Protein AF-0000000080409970 (afdb_homodimer)

Secondary structure (DSSP, 8-state):
---------HHHHHHHHHHHHHHHHHHHHHHHHHHHHHHHHHHHHHHHHHHHHHHHHHHHHHTTS-HHHHHH---B-TTSSS--B-THHHHHHHHHHHHHHHHHHHHHHHHHHHIIIII--HHHHHHHHHHHHHHHHS-HHHHHHHIIIIIHHHHHHHSTT--SS-SHHHHHHHHHHHHHHHHHHHHHHHHTS-HHHHHHHHHTT--HHHIIIIIIHHHTHHHHHHHHHHHHHHHHT--HHHHHHT-S-------TTS----HHHHHHHHHHTTPPTTSHHHHHHHHHHHHHHHHHHHHHHHHHHHHHHHHTT-/---------HHHHHHHHHHHHHHHHHHHHHHHHHHHHHHHHHHHHHHHHHHHHHHHHHHHHHTTS-HHHHHH---B-TTSSS--B-THHHHHHHHHHHHHHHHHHHHHHHHHHHIIIII--HHHHHHHHHHHHHHHHS-HHHHHHHIIIIIHHHHHHHSTT--SS-SHHHHHHHHHHHHHHHHHHHHHHHHTS-HHHHHHHHHTT--HHHIIIIIIHHHTHHHHHHHHHHHHHHHHT--HHHHHHT-S-------TTS----HHHHHHHHHHTTPPTTSHHHHHHHHHHHHHHHHHHHHHHHHHHHHHHHHTT-

Sequence (628 aa):
MNQPNKGLSIREMIEANKKKKYSTTNVFDKVMPFLLFLSAFVSVVTTVGIAFTLGFELFKFFERVPVAEFLGSTEWYPLSADQRFGVWALVMGTLQITVIAMIVAVPLGLASAIYLSEYASERARTILKPILEVLAGVPTIVFGFFALSFVTPILQALIPGLQIYNALSPGIVVGIMIIPMIASISEDSMSAVPKKIRDGALGLGATRLEVAIKVVMPAALSGIIASIVLGMSRAIGETMIVTIAGGSQPNFEFNPLNAIQTMTAYIVQIAKGDAGYGTIEYYSIYAVGALLFIFTLVMNLFANWVTRRFREEYMNQPNKGLSIREMIEANKKKKYSTTNVFDKVMPFLLFLSAFVSVVTTVGIAFTLGFELFKFFERVPVAEFLGSTEWYPLSADQRFGVWALVMGTLQITVIAMIVAVPLGLASAIYLSEYASERARTILKPILEVLAGVPTIVFGFFALSFVTPILQALIPGLQIYNALSPGIVVGIMIIPMIASISEDSMSAVPKKIRDGALGLGATRLEVAIKVVMPAALSGIIASIVLGMSRAIGETMIVTIAGGSQPNFEFNPLNAIQTMTAYIVQIAKGDAGYGTIEYYSIYAVGALLFIFTLVMNLFANWVTRRFREEY

Radius of gyration: 28.32 Å; Cα contacts (8 Å, |Δi|>4): 1000; chains: 2; bounding box: 140×72×62 Å

pLDDT: mean 87.94, std 13.52, range [27.97, 98.68]

InterPro domains:
  IPR000515 ABC transporter type 1, transmembrane domain MetI-like [PF00528] (106-311)
  IPR000515 ABC transporter type 1, transmembrane domain MetI-like [PS50928] (91-303)
  IPR000515 ABC transporter type 1, transmembrane domain MetI-like [cd06261] (92-251)
  IPR011864 Phosphate ABC transporter, permease protein PstC [TIGR02138] (29-310)
  IPR035906 MetI-like superfamily [G3DSA:1.10.3720.10] (80-313)
  IPR035906 MetI-like superfamily [SSF161098] (36-307)

Organism: NCBI:txid1345023

Structure (mmCIF, N/CA/C/O backbone):
data_AF-0000000080409970-model_v1
#
loop_
_entity.id
_entity.type
_entity.pdbx_description
1 polymer 'Phosphate transport system permease protein'
#
loop_
_atom_site.group_PDB
_atom_site.id
_atom_site.type_symbol
_atom_site.label_atom_id
_atom_site.label_alt_id
_atom_site.label_comp_id
_atom_site.label_asym_id
_atom_site.label_entity_id
_atom_site.label_seq_id
_atom_site.pdbx_PDB_ins_code
_atom_site.Cartn_x
_atom_site.Cartn_y
_atom_site.Cartn_z
_atom_site.occupancy
_atom_site.B_iso_or_equiv
_atom_site.auth_seq_id
_atom_site.auth_comp_id
_atom_site.auth_asym_id
_atom_site.auth_atom_id
_atom_site.pdbx_PDB_model_num
ATOM 1 N N . MET A 1 1 ? 67.206 32.729 28.678 1 27.97 1 MET A N 1
ATOM 2 C CA . MET A 1 1 ? 66.347 32.929 27.514 1 27.97 1 MET A CA 1
ATOM 3 C C . MET A 1 1 ? 64.963 32.332 27.75 1 27.97 1 MET A C 1
ATOM 5 O O . MET A 1 1 ? 64.736 31.153 27.475 1 27.97 1 MET A O 1
ATOM 9 N N . ASN A 1 2 ? 64.286 32.521 28.886 1 32.04 2 ASN A N 1
ATOM 10 C CA . ASN A 1 2 ? 63.052 32.091 29.537 1 32.04 2 ASN A CA 1
ATOM 11 C C . ASN A 1 2 ? 61.82 32.602 28.795 1 32.04 2 ASN A C 1
ATOM 13 O O . ASN A 1 2 ? 61.473 33.78 28.897 1 32.04 2 ASN A O 1
ATOM 17 N N . GLN A 1 3 ? 61.612 32.179 27.484 1 36.48 3 GLN A N 1
ATOM 18 C CA . GLN A 1 3 ? 60.481 32.599 26.663 1 36.48 3 GLN A CA 1
ATOM 19 C C . GLN A 1 3 ? 59.156 32.312 27.362 1 36.48 3 GLN A C 1
ATOM 21 O O . GLN A 1 3 ? 58.912 31.187 27.805 1 36.48 3 GLN A O 1
ATOM 26 N N . PRO A 1 4 ? 58.494 33.322 27.957 1 39.45 4 PRO A N 1
ATOM 27 C CA . PRO A 1 4 ? 57.189 33.223 28.615 1 39.45 4 PRO A CA 1
ATOM 28 C C . PRO A 1 4 ? 56.131 32.569 27.73 1 39.45 4 PRO A C 1
ATOM 30 O O . PRO A 1 4 ? 56.103 32.802 26.518 1 39.45 4 PRO A O 1
ATOM 33 N N . ASN A 1 5 ? 55.814 31.282 27.892 1 40.25 5 ASN A N 1
ATOM 34 C CA . ASN A 1 5 ? 54.661 30.566 27.356 1 40.25 5 ASN A CA 1
ATOM 35 C C . ASN A 1 5 ? 53.401 31.427 27.391 1 40.25 5 ASN A C 1
ATOM 37 O O . ASN A 1 5 ? 52.88 31.729 28.466 1 40.25 5 ASN A O 1
ATOM 41 N N . LYS A 1 6 ? 53.414 32.537 26.622 1 45.34 6 LYS A N 1
ATOM 42 C CA . LYS A 1 6 ? 52.252 33.409 26.477 1 45.34 6 LYS A CA 1
ATOM 43 C C . LYS A 1 6 ? 50.964 32.596 26.377 1 45.34 6 LYS A C 1
ATOM 45 O O . LYS A 1 6 ? 50.748 31.885 25.394 1 45.34 6 LYS A O 1
ATOM 50 N N . GLY A 1 7 ? 50.454 31.958 27.409 1 42.91 7 GLY A N 1
ATOM 51 C CA . GLY A 1 7 ? 49.143 31.356 27.588 1 42.91 7 GLY A CA 1
ATOM 52 C C . GLY A 1 7 ? 48.041 32.096 26.853 1 42.91 7 GLY A C 1
ATOM 53 O O . GLY A 1 7 ? 47.965 33.325 26.912 1 42.91 7 GLY A O 1
ATOM 54 N N . LEU A 1 8 ? 47.661 31.531 25.702 1 54.1 8 LEU A N 1
ATOM 55 C CA . LEU A 1 8 ? 46.535 32.098 24.968 1 54.1 8 LEU A CA 1
ATOM 56 C C . LEU A 1 8 ? 45.48 32.641 25.925 1 54.1 8 LEU A C 1
ATOM 58 O O . LEU A 1 8 ? 45.141 31.991 26.916 1 54.1 8 LEU A O 1
ATOM 62 N N . SER A 1 9 ? 45.34 33.905 26.056 1 54.71 9 SER A N 1
ATOM 63 C CA . SER A 1 9 ? 44.319 34.551 26.875 1 54.71 9 SER A CA 1
ATOM 64 C C . SER A 1 9 ? 42.944 33.938 26.632 1 54.71 9 SER A C 1
ATOM 66 O O . SER A 1 9 ? 42.695 33.363 25.57 1 54.71 9 SER A O 1
ATOM 68 N N . ILE A 1 10 ? 42.145 33.651 27.676 1 58.24 10 ILE A N 1
ATOM 69 C CA . ILE A 1 10 ? 40.781 33.136 27.707 1 58.24 10 ILE A CA 1
ATOM 70 C C . ILE A 1 10 ? 39.978 33.733 26.553 1 58.24 10 ILE A C 1
ATOM 72 O O . ILE A 1 10 ? 39.205 33.031 25.897 1 58.24 10 ILE A O 1
ATOM 76 N N . ARG A 1 11 ? 40.248 35.05 26.19 1 61.34 11 ARG A N 1
ATOM 77 C CA . ARG A 1 11 ? 39.544 35.72 25.101 1 61.34 11 ARG A CA 1
ATOM 78 C C . ARG A 1 11 ? 39.901 35.099 23.754 1 61.34 11 ARG A C 1
ATOM 80 O O . ARG A 1 11 ? 39.03 34.905 22.904 1 61.34 11 ARG A O 1
ATOM 87 N N . GLU A 1 12 ? 41.115 34.794 23.61 1 63.64 12 GLU A N 1
ATOM 88 C CA . GLU A 1 12 ? 41.553 34.188 22.357 1 63.64 12 GLU A CA 1
ATOM 89 C C . GLU A 1 12 ? 41.024 32.763 22.219 1 63.64 12 GLU A C 1
ATOM 91 O O . GLU A 1 12 ? 40.674 32.329 21.119 1 63.64 12 GLU A O 1
ATOM 96 N N . MET A 1 13 ? 40.923 32.086 23.363 1 61.33 13 MET A N 1
ATOM 97 C CA . MET A 1 13 ? 40.363 30.738 23.364 1 61.33 13 MET A CA 1
ATOM 98 C C . MET A 1 13 ? 38.873 30.768 23.041 1 61.33 13 MET A C 1
ATOM 100 O O . MET A 1 13 ? 38.375 29.914 22.305 1 61.33 13 MET A O 1
ATOM 104 N N . ILE A 1 14 ? 38.184 31.797 23.611 1 60.34 14 ILE A N 1
ATOM 105 C CA . ILE A 1 14 ? 36.768 31.986 23.313 1 60.34 14 ILE A CA 1
ATOM 106 C C . ILE A 1 14 ? 36.595 32.362 21.844 1 60.34 14 ILE A C 1
ATOM 108 O O . ILE A 1 14 ? 35.699 31.853 21.167 1 60.34 14 ILE A O 1
ATOM 112 N N . GLU A 1 15 ? 37.483 33.244 21.37 1 61.15 15 GLU A N 1
ATOM 113 C CA . GLU A 1 15 ? 37.392 33.636 19.967 1 61.15 15 GLU A CA 1
ATOM 114 C C . GLU A 1 15 ? 37.743 32.473 19.044 1 61.15 15 GLU A C 1
ATOM 116 O O . GLU A 1 15 ? 37.122 32.297 17.994 1 61.15 15 GLU A O 1
ATOM 121 N N . ALA A 1 16 ? 38.694 31.661 19.427 1 57.76 16 ALA A N 1
ATOM 122 C CA . ALA A 1 16 ? 39.082 30.493 18.64 1 57.76 16 ALA A CA 1
ATOM 123 C C . ALA A 1 16 ? 37.985 29.432 18.657 1 57.76 16 ALA A C 1
ATOM 125 O O . ALA A 1 16 ? 37.706 28.802 17.634 1 57.76 16 ALA A O 1
ATOM 126 N N . ASN A 1 17 ? 37.443 29.214 19.818 1 54.11 17 ASN A N 1
ATOM 127 C CA . ASN A 1 17 ? 36.321 28.288 19.933 1 54.11 17 ASN A CA 1
ATOM 128 C C . ASN A 1 17 ? 35.095 28.797 19.181 1 54.11 17 ASN A C 1
ATOM 130 O O . ASN A 1 17 ? 34.363 28.012 18.574 1 54.11 17 ASN A O 1
ATOM 134 N N . LYS A 1 18 ? 34.939 30.16 19.265 1 55.54 18 LYS A N 1
ATOM 135 C CA . LYS A 1 18 ? 33.878 30.77 18.468 1 55.54 18 LYS A CA 1
ATOM 136 C C . LYS A 1 18 ? 34.159 30.623 16.976 1 55.54 18 LYS A C 1
ATOM 138 O O . LYS A 1 18 ? 33.247 30.354 16.191 1 55.54 18 LYS A O 1
ATOM 143 N N . LYS A 1 19 ? 35.35 30.901 16.686 1 55.45 19 LYS A N 1
ATOM 144 C CA . LYS A 1 19 ? 35.725 30.796 15.279 1 55.45 19 LYS A CA 1
ATOM 145 C C . LYS A 1 19 ? 35.629 29.353 14.79 1 55.45 19 LYS A C 1
ATOM 147 O O . LYS A 1 19 ? 35.218 29.103 13.655 1 55.45 19 LYS A O 1
ATOM 152 N N . LYS A 1 20 ? 36.202 28.462 15.542 1 52.81 20 LYS A N 1
ATOM 153 C CA . LYS A 1 20 ? 36.151 27.042 15.205 1 52.81 20 LYS A CA 1
ATOM 154 C C . LYS A 1 20 ? 34.71 26.543 15.15 1 52.81 20 LYS A C 1
ATOM 156 O O . LYS A 1 20 ? 34.358 25.745 14.278 1 52.81 20 LYS A O 1
ATOM 161 N N . LYS A 1 21 ? 34.037 26.841 16.216 1 54.29 21 LYS A N 1
ATOM 162 C CA . LYS A 1 21 ? 32.614 26.516 16.211 1 54.29 21 LYS A CA 1
ATOM 163 C C . LYS A 1 21 ? 31.912 27.136 15.006 1 54.29 21 LYS A C 1
ATOM 165 O O . LYS A 1 21 ? 31.078 26.492 14.367 1 54.29 21 LYS A O 1
ATOM 170 N N . TYR A 1 22 ? 32.421 28.38 14.708 1 54.21 22 TYR A N 1
ATOM 171 C CA . TYR A 1 22 ? 31.863 29.053 13.54 1 54.21 22 TYR A CA 1
ATOM 172 C C . TYR A 1 22 ? 32.259 28.335 12.256 1 54.21 22 TYR A C 1
ATOM 174 O O . TYR A 1 22 ? 31.466 28.251 11.314 1 54.21 22 TYR A O 1
ATOM 182 N N . SER A 1 23 ? 33.59 27.911 12.22 1 54.21 23 SER A N 1
ATOM 183 C CA . SER A 1 23 ? 34.046 27.299 10.976 1 54.21 23 SER A CA 1
ATOM 184 C C . SER A 1 23 ? 33.384 25.943 10.752 1 54.21 23 SER A C 1
ATOM 186 O O . SER A 1 23 ? 32.932 25.643 9.646 1 54.21 23 SER A O 1
ATOM 188 N N . THR A 1 24 ? 33.609 25.015 11.665 1 53.94 24 THR A N 1
ATOM 189 C CA . THR A 1 24 ? 33.013 23.692 11.518 1 53.94 24 THR A CA 1
ATOM 190 C C . THR A 1 24 ? 31.499 23.794 11.362 1 53.94 24 THR A C 1
ATOM 192 O O . THR A 1 24 ? 30.903 23.08 10.553 1 53.94 24 THR A O 1
ATOM 195 N N . THR A 1 25 ? 31.01 24.693 12.171 1 59.2 25 THR A N 1
ATOM 196 C CA . THR A 1 25 ? 29.575 24.936 12.08 1 59.2 25 THR A CA 1
ATOM 197 C C . THR A 1 25 ? 29.203 25.467 10.699 1 59.2 25 THR A C 1
ATOM 199 O O . THR A 1 25 ? 28.142 25.136 10.165 1 59.2 25 THR A O 1
ATOM 202 N N . ASN A 1 26 ? 30.307 26.127 10.067 1 63.14 26 ASN A N 1
ATOM 203 C CA . ASN A 1 26 ? 30.019 26.704 8.758 1 63.14 26 ASN A CA 1
ATOM 204 C C . ASN A 1 26 ? 29.993 25.635 7.668 1 63.14 26 ASN A C 1
ATOM 206 O O . ASN A 1 26 ? 29.118 25.65 6.8 1 63.14 26 ASN A O 1
ATOM 210 N N . VAL A 1 27 ? 30.997 24.699 7.776 1 64.58 27 VAL A N 1
ATOM 211 C CA . VAL A 1 27 ? 31.023 23.658 6.753 1 64.58 27 VAL A CA 1
ATOM 212 C C . VAL A 1 27 ? 29.799 22.757 6.902 1 64.58 27 VAL A C 1
ATOM 214 O O . VAL A 1 27 ? 29.164 22.394 5.909 1 64.58 27 VAL A O 1
ATOM 217 N N . PHE A 1 28 ? 29.512 22.405 8.05 1 71.03 28 PHE A N 1
ATOM 218 C CA . PHE A 1 28 ? 28.354 21.561 8.316 1 71.03 28 PHE A CA 1
ATOM 219 C C . PHE A 1 28 ? 27.066 22.26 7.895 1 71.03 28 PHE A C 1
ATOM 221 O O . PHE A 1 28 ? 26.14 21.618 7.395 1 71.03 28 PHE A O 1
ATOM 228 N N . ASP A 1 29 ? 27.18 23.546 7.977 1 71.45 29 ASP A N 1
ATOM 229 C CA . ASP A 1 29 ? 25.988 24.315 7.632 1 71.45 29 ASP A CA 1
ATOM 230 C C . ASP A 1 29 ? 25.804 24.394 6.118 1 71.45 29 ASP A C 1
ATOM 232 O O . ASP A 1 29 ? 24.684 24.561 5.631 1 71.45 29 ASP A O 1
ATOM 236 N N . LYS A 1 30 ? 26.962 24.224 5.405 1 76.36 30 LYS A N 1
ATOM 237 C CA . LYS A 1 30 ? 26.869 24.312 3.951 1 76.36 30 LYS A CA 1
ATOM 238 C C . LYS A 1 30 ? 26.676 22.932 3.328 1 76.36 30 LYS A C 1
ATOM 240 O O . LYS A 1 30 ? 25.976 22.791 2.323 1 76.36 30 LYS A O 1
ATOM 245 N N . VAL A 1 31 ? 27.22 21.927 3.937 1 85.91 31 VAL A N 1
ATOM 246 C CA . VAL A 1 31 ? 27.224 20.592 3.35 1 85.91 31 VAL A CA 1
ATOM 247 C C . VAL A 1 31 ? 25.938 19.859 3.724 1 85.91 31 VAL A C 1
ATOM 249 O O . VAL A 1 31 ? 25.423 19.057 2.941 1 85.91 31 VAL A O 1
ATOM 252 N N . MET A 1 32 ? 25.349 20.217 4.724 1 85.29 32 MET A N 1
ATOM 253 C CA . MET A 1 32 ? 24.225 19.466 5.277 1 85.29 32 MET A CA 1
ATOM 254 C C . MET A 1 32 ? 22.984 19.623 4.404 1 85.29 32 MET A C 1
ATOM 256 O O . MET A 1 32 ? 22.331 18.636 4.063 1 85.29 32 MET A O 1
ATOM 260 N N . PRO A 1 33 ? 22.799 20.8 3.902 1 83.25 33 PRO A N 1
ATOM 261 C CA . PRO A 1 33 ? 21.638 20.927 3.018 1 83.25 33 PRO A CA 1
ATOM 262 C C . PRO A 1 33 ? 21.779 20.109 1.736 1 83.25 33 PRO A C 1
ATOM 264 O O . PRO A 1 33 ? 20.786 19.596 1.214 1 83.25 33 PRO A O 1
ATOM 267 N N . PHE A 1 34 ? 22.96 20.005 1.364 1 87.26 34 PHE A N 1
ATOM 268 C CA . PHE A 1 34 ? 23.212 19.241 0.148 1 87.26 34 PHE A CA 1
ATOM 269 C C . PHE A 1 34 ? 22.996 17.752 0.39 1 87.26 34 PHE A C 1
ATOM 271 O O . PHE A 1 34 ? 22.386 17.066 -0.433 1 87.26 34 PHE A O 1
ATOM 278 N N . LEU A 1 35 ? 23.43 17.254 1.487 1 87.51 35 LEU A N 1
ATOM 279 C CA . LEU A 1 35 ? 23.259 15.846 1.831 1 87.51 35 LEU A CA 1
ATOM 280 C C . LEU A 1 35 ? 21.788 15.516 2.057 1 87.51 35 LEU A C 1
ATOM 282 O O . LEU A 1 35 ? 21.316 14.453 1.649 1 87.51 35 LEU A O 1
ATOM 286 N N . LEU A 1 36 ? 21.166 16.449 2.628 1 87.03 36 LEU A N 1
ATOM 287 C CA . LEU A 1 36 ? 19.741 16.253 2.872 1 87.03 36 LEU A CA 1
ATOM 288 C C . LEU A 1 36 ? 18.958 16.272 1.564 1 87.03 36 LEU A C 1
ATOM 290 O O . LEU A 1 36 ? 18.029 15.483 1.38 1 87.03 36 LEU A O 1
ATOM 294 N N . PHE A 1 37 ? 19.413 17.074 0.71 1 87.17 37 PHE A N 1
ATOM 295 C CA . PHE A 1 37 ? 18.804 17.136 -0.613 1 87.17 37 PHE A CA 1
ATOM 296 C C . PHE A 1 37 ? 19.017 15.831 -1.369 1 87.17 37 PHE A C 1
ATOM 298 O O . PHE A 1 37 ? 18.101 15.331 -2.026 1 87.17 37 PHE A O 1
ATOM 305 N N . LEU A 1 38 ? 20.139 15.265 -1.267 1 89.42 38 LEU A N 1
ATOM 306 C CA . LEU A 1 38 ? 20.463 14.017 -1.949 1 89.42 38 LEU A CA 1
ATOM 307 C C . LEU A 1 38 ? 19.569 12.882 -1.461 1 89.42 38 LEU A C 1
ATOM 309 O O . LEU A 1 38 ? 19.187 12.007 -2.242 1 89.42 38 LEU A O 1
ATOM 313 N N . SER A 1 39 ? 19.224 12.969 -0.254 1 88.64 39 SER A N 1
ATOM 314 C CA . SER A 1 39 ? 18.339 11.951 0.302 1 88.64 39 SER A CA 1
ATOM 315 C C . SER A 1 39 ? 16.942 12.041 -0.305 1 88.64 39 SER A C 1
ATOM 317 O O . SER A 1 39 ? 16.318 11.017 -0.592 1 88.64 39 SER A O 1
ATOM 319 N N . ALA A 1 40 ? 16.568 13.214 -0.53 1 85.33 40 ALA A N 1
ATOM 320 C CA . ALA A 1 40 ? 15.272 13.415 -1.173 1 85.33 40 ALA A CA 1
ATOM 321 C C . ALA A 1 40 ? 15.335 13.057 -2.656 1 85.33 40 ALA A C 1
ATOM 323 O O . ALA A 1 40 ? 14.345 12.6 -3.233 1 85.33 40 ALA A O 1
ATOM 324 N N . PHE A 1 41 ? 16.507 13.146 -3.207 1 89.98 41 PHE A N 1
ATOM 325 C CA . PHE A 1 41 ? 16.727 12.927 -4.632 1 89.98 41 PHE A CA 1
ATOM 326 C C . PHE A 1 41 ? 16.721 11.439 -4.959 1 89.98 41 PHE A C 1
ATOM 328 O O . PHE A 1 41 ? 16.524 11.052 -6.113 1 89.98 41 PHE A O 1
ATOM 335 N N . VAL A 1 42 ? 16.86 10.615 -4.015 1 91.2 42 VAL A N 1
ATOM 336 C CA . VAL A 1 42 ? 16.831 9.168 -4.2 1 91.2 42 VAL A CA 1
ATOM 337 C C . VAL A 1 42 ? 15.492 8.751 -4.803 1 91.2 42 VAL A C 1
ATOM 339 O O . VAL A 1 42 ? 15.436 7.846 -5.639 1 91.2 42 VAL A O 1
ATOM 342 N N . SER A 1 43 ? 14.419 9.412 -4.427 1 87.63 43 SER A N 1
ATOM 343 C CA . SER A 1 43 ? 13.097 9.095 -4.959 1 87.63 43 SER A CA 1
ATOM 344 C C . SER A 1 43 ? 13.016 9.396 -6.452 1 87.63 43 SER A C 1
ATOM 346 O O . SER A 1 43 ? 12.399 8.644 -7.209 1 87.63 43 SER A O 1
ATOM 348 N N . VAL A 1 44 ? 13.674 10.451 -6.84 1 88.1 44 VAL A N 1
ATOM 349 C CA . VAL A 1 44 ? 13.69 10.827 -8.25 1 88.1 44 VAL A CA 1
ATOM 350 C C . VAL A 1 44 ? 14.493 9.804 -9.049 1 88.1 44 VAL A C 1
ATOM 352 O O . VAL A 1 44 ? 14.04 9.327 -10.092 1 88.1 44 VAL A O 1
ATOM 355 N N . VAL A 1 45 ? 15.626 9.434 -8.541 1 92.46 45 VAL A N 1
ATOM 356 C CA . VAL A 1 45 ? 16.51 8.485 -9.21 1 92.46 45 VAL A CA 1
ATOM 357 C C . VAL A 1 45 ? 15.817 7.13 -9.332 1 92.46 45 VAL A C 1
ATOM 359 O O . VAL A 1 45 ? 15.924 6.461 -10.362 1 92.46 45 VAL A O 1
ATOM 362 N N . THR A 1 46 ? 15.145 6.769 -8.309 1 92.53 46 THR A N 1
ATOM 363 C CA . THR A 1 46 ? 14.442 5.491 -8.328 1 92.53 46 THR A CA 1
ATOM 364 C C . THR A 1 46 ? 13.325 5.503 -9.369 1 92.53 46 THR A C 1
ATOM 366 O O . THR A 1 46 ? 13.161 4.541 -10.122 1 92.53 46 THR A O 1
ATOM 369 N N . THR A 1 47 ? 12.568 6.576 -9.388 1 89.68 47 THR A N 1
ATOM 370 C CA . THR A 1 47 ? 11.492 6.695 -10.367 1 89.68 47 THR A CA 1
ATOM 371 C C . THR A 1 47 ? 12.043 6.618 -11.788 1 89.68 47 THR A C 1
ATOM 373 O O . THR A 1 47 ? 11.495 5.908 -12.634 1 89.68 47 THR A O 1
ATOM 376 N N . VAL A 1 48 ? 13.122 7.259 -12.04 1 92.15 48 VAL A N 1
ATOM 377 C CA . VAL A 1 48 ? 13.764 7.234 -13.35 1 92.15 48 VAL A CA 1
ATOM 378 C C . VAL A 1 48 ? 14.292 5.831 -13.641 1 92.15 48 VAL A C 1
ATOM 380 O O . VAL A 1 48 ? 14.19 5.343 -14.769 1 92.15 48 VAL A O 1
ATOM 383 N N . GLY A 1 49 ? 14.884 5.218 -12.624 1 93.63 49 GLY A N 1
ATOM 384 C CA . GLY A 1 49 ? 15.35 3.848 -12.773 1 93.63 49 GLY A CA 1
ATOM 385 C C . GLY A 1 49 ? 14.244 2.88 -13.149 1 93.63 49 GLY A C 1
ATOM 386 O O . GLY A 1 49 ? 14.431 2.023 -14.016 1 93.63 49 GLY A O 1
ATOM 387 N N . ILE A 1 50 ? 13.114 3.004 -12.489 1 94.01 50 ILE A N 1
ATOM 388 C CA . ILE A 1 50 ? 11.962 2.164 -12.795 1 94.01 50 ILE A CA 1
ATOM 389 C C . ILE A 1 50 ? 11.519 2.401 -14.237 1 94.01 50 ILE A C 1
ATOM 391 O O . ILE A 1 50 ? 11.318 1.45 -14.995 1 94.01 50 ILE A O 1
ATOM 395 N N . ALA A 1 51 ? 11.388 3.675 -14.575 1 93.39 51 ALA A N 1
ATOM 396 C CA . ALA A 1 51 ? 10.979 4.025 -15.933 1 93.39 51 ALA A CA 1
ATOM 397 C C . ALA A 1 51 ? 11.957 3.464 -16.962 1 93.39 51 ALA A C 1
ATOM 399 O O . ALA A 1 51 ? 11.543 2.953 -18.005 1 93.39 51 ALA A O 1
ATOM 400 N N . PHE A 1 52 ? 13.194 3.516 -16.67 1 93.96 52 PHE A N 1
ATOM 401 C CA . PHE A 1 52 ? 14.236 3.028 -17.566 1 93.96 52 PHE A CA 1
ATOM 402 C C . PHE A 1 52 ? 14.15 1.514 -17.723 1 93.96 52 PHE A C 1
ATOM 404 O O . PHE A 1 52 ? 14.216 0.996 -18.84 1 93.96 52 PHE A O 1
ATOM 411 N N . THR A 1 53 ? 14.025 0.825 -16.694 1 92.15 53 THR A N 1
ATOM 412 C CA . THR A 1 53 ? 13.941 -0.631 -16.722 1 92.15 53 THR A CA 1
ATOM 413 C C . THR A 1 53 ? 12.723 -1.087 -17.521 1 92.15 53 THR A C 1
ATOM 415 O O . THR A 1 53 ? 12.831 -1.961 -18.383 1 92.15 53 THR A O 1
ATOM 418 N N . LEU A 1 54 ? 11.581 -0.55 -17.201 1 94.21 54 LEU A N 1
ATOM 419 C CA . LEU A 1 54 ? 10.362 -0.902 -17.92 1 94.21 54 LEU A CA 1
ATOM 420 C C . LEU A 1 54 ? 10.48 -0.542 -19.398 1 94.21 54 LEU A C 1
ATOM 422 O O . LEU A 1 54 ? 10.053 -1.31 -20.264 1 94.21 54 LEU A O 1
ATOM 426 N N . GLY A 1 55 ? 11.056 0.618 -19.673 1 94.33 55 GLY A N 1
ATOM 427 C CA . GLY A 1 55 ? 11.187 1.086 -21.043 1 94.33 55 GLY A CA 1
ATOM 428 C C . GLY A 1 55 ? 12.054 0.184 -21.901 1 94.33 55 GLY A C 1
ATOM 429 O O . GLY A 1 55 ? 11.688 -0.146 -23.031 1 94.33 55 GLY A O 1
ATOM 430 N N . PHE A 1 56 ? 13.122 -0.246 -21.392 1 92.78 56 PHE A N 1
ATOM 431 C CA . PHE A 1 56 ? 14.055 -1.089 -22.132 1 92.78 56 PHE A CA 1
ATOM 432 C C . PHE A 1 56 ? 13.416 -2.427 -22.481 1 92.78 56 PHE A C 1
ATOM 434 O O . PHE A 1 56 ? 13.516 -2.891 -23.619 1 92.78 56 PHE A O 1
ATOM 441 N N . GLU A 1 57 ? 12.798 -3.051 -21.543 1 92.41 57 GLU A N 1
ATOM 442 C CA . GLU A 1 57 ? 12.166 -4.347 -21.768 1 92.41 57 GLU A CA 1
ATOM 443 C C . GLU A 1 57 ? 10.923 -4.21 -22.644 1 92.41 57 GLU A C 1
ATOM 445 O O . GLU A 1 57 ? 10.583 -5.126 -23.395 1 92.41 57 GLU A O 1
ATOM 450 N N . LEU A 1 58 ? 10.274 -3.039 -22.443 1 95.01 58 LEU A N 1
ATOM 451 C CA . LEU A 1 58 ? 9.125 -2.736 -23.289 1 95.01 58 LEU A CA 1
ATOM 452 C C . LEU A 1 58 ? 9.524 -2.714 -24.76 1 95.01 58 LEU A C 1
ATOM 454 O O . LEU A 1 58 ? 8.795 -3.225 -25.613 1 95.01 58 LEU A O 1
ATOM 458 N N . PHE A 1 59 ? 10.641 -2.152 -25.08 1 95.58 59 PHE A N 1
ATOM 459 C CA . PHE A 1 59 ? 11.132 -2.086 -26.451 1 95.58 59 PHE A CA 1
ATOM 460 C C . PHE A 1 59 ? 11.397 -3.483 -27 1 95.58 59 PHE A C 1
ATOM 462 O O . PHE A 1 59 ? 11.103 -3.765 -28.163 1 95.58 59 PHE A O 1
ATOM 469 N N . LYS A 1 60 ? 11.899 -4.382 -26.189 1 94.47 60 LYS A N 1
ATOM 470 C CA . LYS A 1 60 ? 12.141 -5.76 -26.605 1 94.47 60 LYS A CA 1
ATOM 471 C C . LYS A 1 60 ? 10.832 -6.48 -26.914 1 94.47 60 LYS A C 1
ATOM 473 O O . LYS A 1 60 ? 10.77 -7.302 -27.83 1 94.47 60 LYS A O 1
ATOM 478 N N . PHE A 1 61 ? 9.819 -6.21 -26.171 1 96.36 61 PHE A N 1
ATOM 479 C CA . PHE A 1 61 ? 8.503 -6.79 -26.414 1 96.36 61 PHE A CA 1
ATOM 480 C C . PHE A 1 61 ? 7.944 -6.322 -27.753 1 96.36 61 PHE A C 1
ATOM 482 O O . PHE A 1 61 ? 7.454 -7.131 -28.544 1 96.36 61 PHE A O 1
ATOM 489 N N . PHE A 1 62 ? 8.143 -5.048 -28.067 1 96.99 62 PHE A N 1
ATOM 490 C CA . PHE A 1 62 ? 7.518 -4.474 -29.253 1 96.99 62 PHE A CA 1
ATOM 491 C C . PHE A 1 62 ? 8.356 -4.752 -30.495 1 96.99 62 PHE A C 1
ATOM 493 O O . PHE A 1 62 ? 7.924 -4.477 -31.616 1 96.99 62 PHE A O 1
ATOM 500 N N . GLU A 1 63 ? 9.497 -5.279 -30.307 1 95.85 63 GLU A N 1
ATOM 501 C CA . GLU A 1 63 ? 10.24 -5.831 -31.436 1 95.85 63 GLU A CA 1
ATOM 502 C C . GLU A 1 63 ? 9.557 -7.077 -31.99 1 95.85 63 GLU A C 1
ATOM 504 O O . GLU A 1 63 ? 9.719 -7.41 -33.166 1 95.85 63 GLU A O 1
ATOM 509 N N . ARG A 1 64 ? 8.758 -7.645 -31.173 1 94.15 64 ARG A N 1
ATOM 510 C CA . ARG A 1 64 ? 8.16 -8.927 -31.53 1 94.15 64 ARG A CA 1
ATOM 511 C C . ARG A 1 64 ? 6.651 -8.795 -31.714 1 94.15 64 ARG A C 1
ATOM 513 O O . ARG A 1 64 ? 6.039 -9.578 -32.443 1 94.15 64 ARG A O 1
ATOM 520 N N . VAL A 1 65 ? 6.059 -7.885 -31.034 1 96.27 65 VAL A N 1
ATOM 521 C CA . VAL A 1 65 ? 4.615 -7.677 -31.075 1 96.27 65 VAL A CA 1
ATOM 522 C C . VAL A 1 65 ? 4.311 -6.246 -31.513 1 96.27 65 VAL A C 1
ATOM 524 O O . VAL A 1 65 ? 4.724 -5.288 -30.854 1 96.27 65 VAL A O 1
ATOM 527 N N . PRO A 1 66 ? 3.58 -6.122 -32.567 1 96.35 66 PRO A N 1
ATOM 528 C CA . PRO A 1 66 ? 3.232 -4.77 -33.009 1 96.35 66 PRO A CA 1
ATOM 529 C C . PRO A 1 66 ? 2.402 -4.007 -31.979 1 96.35 66 PRO A C 1
ATOM 531 O O . PRO A 1 66 ? 1.543 -4.594 -31.316 1 96.35 66 PRO A O 1
ATOM 534 N N . VAL A 1 67 ? 2.666 -2.751 -31.916 1 96.5 67 VAL A N 1
ATOM 535 C CA . VAL A 1 67 ? 1.97 -1.877 -30.978 1 96.5 67 VAL A CA 1
ATOM 536 C C . VAL A 1 67 ? 0.477 -1.857 -31.301 1 96.5 67 VAL A C 1
ATOM 538 O O . VAL A 1 67 ? -0.359 -1.786 -30.397 1 96.5 67 VAL A O 1
ATOM 541 N N . ALA A 1 68 ? 0.158 -1.981 -32.545 1 96.2 68 ALA A N 1
ATOM 542 C CA . ALA A 1 68 ? -1.23 -1.961 -33.001 1 96.2 68 ALA A CA 1
ATOM 543 C C . ALA A 1 68 ? -2.004 -3.157 -32.455 1 96.2 68 ALA A C 1
ATOM 545 O O . ALA A 1 68 ? -3.198 -3.053 -32.168 1 96.2 68 ALA A O 1
ATOM 546 N N . GLU A 1 69 ? -1.321 -4.216 -32.379 1 96.02 69 GLU A N 1
ATOM 547 C CA . GLU A 1 69 ? -1.966 -5.39 -31.797 1 96.02 69 GLU A CA 1
ATOM 548 C C . GLU A 1 69 ? -2.172 -5.217 -30.295 1 96.02 69 GLU A C 1
ATOM 550 O O . GLU A 1 69 ? -3.254 -5.499 -29.775 1 96.02 69 GLU A O 1
ATOM 555 N N . PHE A 1 70 ? -1.18 -4.752 -29.646 1 97.3 70 PHE A N 1
ATOM 556 C CA . PHE A 1 70 ? -1.205 -4.574 -28.199 1 97.3 70 PHE A CA 1
ATOM 557 C C . PHE A 1 70 ? -2.31 -3.608 -27.791 1 97.3 70 PHE A C 1
ATOM 559 O O . PHE A 1 70 ? -3.068 -3.881 -26.858 1 97.3 70 PHE A O 1
ATOM 566 N N . LEU A 1 71 ? -2.524 -2.531 -28.515 1 96.37 71 LEU A N 1
ATOM 567 C CA . LEU A 1 71 ? -3.465 -1.486 -28.127 1 96.37 71 LEU A CA 1
ATOM 568 C C . LEU A 1 71 ? -4.772 -1.616 -28.902 1 96.37 71 LEU A C 1
ATOM 570 O O . LEU A 1 71 ? -5.763 -0.96 -28.571 1 96.37 71 LEU A O 1
ATOM 574 N N . GLY A 1 72 ? -4.778 -2.474 -29.853 1 94.43 72 GLY A N 1
ATOM 575 C CA . GLY A 1 72 ? -5.941 -2.497 -30.725 1 94.43 72 GLY A CA 1
ATOM 576 C C . GLY A 1 72 ? -6.757 -3.77 -30.598 1 94.43 72 GLY A C 1
ATOM 577 O O . GLY A 1 72 ? -7.841 -3.878 -31.174 1 94.43 72 GLY A O 1
ATOM 578 N N . SER A 1 73 ? -6.265 -4.71 -29.923 1 93.84 73 SER A N 1
ATOM 579 C CA . SER A 1 73 ? -6.96 -5.989 -29.817 1 93.84 73 SER A CA 1
ATOM 580 C C . SER A 1 73 ? -7.472 -6.225 -28.4 1 93.84 73 SER A C 1
ATOM 582 O O . SER A 1 73 ? -7.065 -5.533 -27.464 1 93.84 73 SER A O 1
ATOM 584 N N . THR A 1 74 ? -8.386 -7.255 -28.312 1 95.44 74 THR A N 1
ATOM 585 C CA . THR A 1 74 ? -9.037 -7.504 -27.03 1 95.44 74 THR A CA 1
ATOM 586 C C . THR A 1 74 ? -8.74 -8.918 -26.539 1 95.44 74 THR A C 1
ATOM 588 O O . THR A 1 74 ? -9.304 -9.364 -25.537 1 95.44 74 THR A O 1
ATOM 591 N N . GLU A 1 75 ? -7.906 -9.587 -27.243 1 95.3 75 GLU A N 1
ATOM 592 C CA . GLU A 1 75 ? -7.592 -10.96 -26.859 1 95.3 75 GLU A CA 1
ATOM 593 C C . GLU A 1 75 ? -6.193 -11.059 -26.259 1 95.3 75 GLU A C 1
ATOM 595 O O . GLU A 1 75 ? -5.23 -10.539 -26.828 1 95.3 75 GLU A O 1
ATOM 600 N N . TRP A 1 76 ? -6.079 -11.748 -25.129 1 95.72 76 TRP A N 1
ATOM 601 C CA . TRP A 1 76 ? -4.809 -11.914 -24.431 1 95.72 76 TRP A CA 1
ATOM 602 C C . TRP A 1 76 ? -4.542 -13.385 -24.129 1 95.72 76 TRP A C 1
ATOM 604 O O . TRP A 1 76 ? -5.061 -13.928 -23.151 1 95.72 76 TRP A O 1
ATOM 614 N N . TYR A 1 77 ? -3.721 -14.025 -24.988 1 93.51 77 TYR A N 1
ATOM 615 C CA . TYR A 1 77 ? -3.359 -15.43 -24.836 1 93.51 77 TYR A CA 1
ATOM 616 C C . TYR A 1 77 ? -1.859 -15.629 -25.011 1 93.51 77 TYR A C 1
ATOM 618 O O . TYR A 1 77 ? -1.419 -16.285 -25.959 1 93.51 77 TYR A O 1
ATOM 626 N N . PRO A 1 78 ? -1.097 -15.208 -24.067 1 90.46 78 PRO A N 1
ATOM 627 C CA . PRO A 1 78 ? 0.357 -15.282 -24.226 1 90.46 78 PRO A CA 1
ATOM 628 C C . PRO A 1 78 ? 0.89 -16.71 -24.126 1 90.46 78 PRO A C 1
ATOM 630 O O . PRO A 1 78 ? 1.971 -17.007 -24.641 1 90.46 78 PRO A O 1
ATOM 633 N N . LEU A 1 79 ? 0.199 -17.593 -23.494 1 85.86 79 LEU A N 1
ATOM 634 C CA . LEU A 1 79 ? 0.71 -18.932 -23.22 1 85.86 79 LEU A CA 1
ATOM 635 C C . LEU A 1 79 ? 0.141 -19.943 -24.21 1 85.86 79 LEU A C 1
ATOM 637 O O . LEU A 1 79 ? 0.445 -21.136 -24.129 1 85.86 79 LEU A O 1
ATOM 641 N N . SER A 1 80 ? -0.574 -19.465 -25.152 1 86.07 80 SER A N 1
ATOM 642 C CA . SER A 1 80 ? -1.137 -20.339 -26.177 1 86.07 80 SER A CA 1
ATOM 643 C C . SER A 1 80 ? -0.197 -20.467 -27.371 1 86.07 80 SER A C 1
ATOM 645 O O . SER A 1 80 ? 0.762 -19.703 -27.498 1 86.07 80 SER A O 1
ATOM 647 N N . ALA A 1 81 ? -0.502 -21.455 -28.1 1 88.13 81 ALA A N 1
ATOM 648 C CA . ALA A 1 81 ? 0.264 -21.636 -29.33 1 88.13 81 ALA A CA 1
ATOM 649 C C . ALA A 1 81 ? 0.075 -20.451 -30.274 1 88.13 81 ALA A C 1
ATOM 651 O O . ALA A 1 81 ? 1.025 -20.007 -30.922 1 88.13 81 ALA A O 1
ATOM 652 N N . ASP A 1 82 ? -1.146 -19.999 -30.322 1 90.88 82 ASP A N 1
ATOM 653 C CA . ASP A 1 82 ? -1.465 -18.796 -31.084 1 90.88 82 ASP A CA 1
ATOM 654 C C . ASP A 1 82 ? -1.498 -17.566 -30.179 1 90.88 82 ASP A C 1
ATOM 656 O O . ASP A 1 82 ? -2.571 -17.114 -29.775 1 90.88 82 ASP A O 1
ATOM 660 N N . GLN A 1 83 ? -0.366 -17.017 -30.004 1 93.54 83 GLN A N 1
ATOM 661 C CA . GLN A 1 83 ? -0.207 -15.934 -29.039 1 93.54 83 GLN A CA 1
ATOM 662 C C . GLN A 1 83 ? -0.922 -14.67 -29.507 1 93.54 83 GLN A C 1
ATOM 664 O O . GLN A 1 83 ? -0.866 -14.321 -30.688 1 93.54 83 GLN A O 1
ATOM 669 N N . ARG A 1 84 ? -1.678 -14.114 -28.698 1 94.93 84 ARG A N 1
ATOM 670 C CA . ARG A 1 84 ? -2.33 -12.819 -28.872 1 94.93 84 ARG A CA 1
ATOM 671 C C . ARG A 1 84 ? -2.03 -11.894 -27.698 1 94.93 84 ARG A C 1
ATOM 673 O O . ARG A 1 84 ? -1.992 -12.334 -26.547 1 94.93 84 ARG A O 1
ATOM 680 N N . PHE A 1 85 ? -1.832 -10.644 -28.058 1 96.82 85 PHE A N 1
ATOM 681 C CA . PHE A 1 85 ? -1.374 -9.729 -27.02 1 96.82 85 PHE A CA 1
ATOM 682 C C . PHE A 1 85 ? -2.213 -8.457 -27.01 1 96.82 85 PHE A C 1
ATOM 684 O O . PHE A 1 85 ? -1.672 -7.35 -26.972 1 96.82 85 PHE A O 1
ATOM 691 N N . GLY A 1 86 ? -3.526 -8.665 -27.065 1 97.15 86 GLY A N 1
ATOM 692 C CA . GLY A 1 86 ? -4.426 -7.54 -26.869 1 97.15 86 GLY A CA 1
ATOM 693 C C . GLY A 1 86 ? -4.639 -7.195 -25.407 1 97.15 86 GLY A C 1
ATOM 694 O O . GLY A 1 86 ? -5.42 -7.852 -24.716 1 97.15 86 GLY A O 1
ATOM 695 N N . VAL A 1 87 ? -4.131 -6.108 -24.975 1 97.45 87 VAL A N 1
ATOM 696 C CA . VAL A 1 87 ? -3.986 -5.822 -23.551 1 97.45 87 VAL A CA 1
ATOM 697 C C . VAL A 1 87 ? -5.337 -5.418 -22.965 1 97.45 87 VAL A C 1
ATOM 699 O O . VAL A 1 87 ? -5.512 -5.405 -21.744 1 97.45 87 VAL A O 1
ATOM 702 N N . TRP A 1 88 ? -6.341 -5.136 -23.748 1 97.4 88 TRP A N 1
ATOM 703 C CA . TRP A 1 88 ? -7.606 -4.591 -23.266 1 97.4 88 TRP A CA 1
ATOM 704 C C . TRP A 1 88 ? -8.359 -5.62 -22.43 1 97.4 88 TRP A C 1
ATOM 706 O O . TRP A 1 88 ? -9.199 -5.262 -21.601 1 97.4 88 TRP A O 1
ATOM 716 N N . ALA A 1 89 ? -8.083 -6.915 -22.631 1 97.23 89 ALA A N 1
ATOM 717 C CA . ALA A 1 89 ? -8.668 -7.938 -21.769 1 97.23 89 ALA A CA 1
ATOM 718 C C . ALA A 1 89 ? -8.239 -7.745 -20.317 1 97.23 89 ALA A C 1
ATOM 720 O O . ALA A 1 89 ? -9.054 -7.868 -19.4 1 97.23 89 ALA A O 1
ATOM 721 N N . LEU A 1 90 ? -6.989 -7.388 -20.133 1 97.72 90 LEU A N 1
ATOM 722 C CA . LEU A 1 90 ? -6.448 -7.175 -18.795 1 97.72 90 LEU A CA 1
ATOM 723 C C . LEU A 1 90 ? -6.887 -5.824 -18.24 1 97.72 90 LEU A C 1
ATOM 725 O O . LEU A 1 90 ? -7.18 -5.703 -17.049 1 97.72 90 LEU A O 1
ATOM 729 N N . VAL A 1 91 ? -6.928 -4.811 -19.121 1 97.66 91 VAL A N 1
ATOM 730 C CA . VAL A 1 91 ? -7.344 -3.472 -18.717 1 97.66 91 VAL A CA 1
ATOM 731 C C . VAL A 1 91 ? -8.792 -3.504 -18.233 1 97.66 91 VAL A C 1
ATOM 733 O O . VAL A 1 91 ? -9.133 -2.872 -17.231 1 97.66 91 VAL A O 1
ATOM 736 N N . MET A 1 92 ? -9.576 -4.285 -18.935 1 97.51 92 MET A N 1
ATOM 737 C CA . MET A 1 92 ? -10.982 -4.398 -18.559 1 97.51 92 MET A CA 1
ATOM 738 C C . MET A 1 92 ? -11.127 -5.026 -17.177 1 97.51 92 MET A C 1
ATOM 740 O O . MET A 1 92 ? -11.946 -4.58 -16.371 1 97.51 92 MET A O 1
ATOM 744 N N . GLY A 1 93 ? -10.407 -6.074 -16.947 1 97.45 93 GLY A N 1
ATOM 745 C CA . GLY A 1 93 ? -10.422 -6.662 -15.617 1 97.45 93 GLY A CA 1
ATOM 746 C C . GLY A 1 93 ? -10.011 -5.687 -14.53 1 97.45 93 GLY A C 1
ATOM 747 O O . GLY A 1 93 ? -10.654 -5.613 -13.481 1 97.45 93 GLY A O 1
ATOM 748 N N . THR A 1 94 ? -9.005 -4.911 -14.775 1 97.48 94 THR A N 1
ATOM 749 C CA . THR A 1 94 ? -8.496 -3.928 -13.825 1 97.48 94 THR A CA 1
ATOM 750 C C . THR A 1 94 ? -9.527 -2.83 -13.578 1 97.48 94 THR A C 1
ATOM 752 O O . THR A 1 94 ? -9.787 -2.462 -12.431 1 97.48 94 THR A O 1
ATOM 755 N N . LEU A 1 95 ? -10.095 -2.361 -14.636 1 97.28 95 LEU A N 1
ATOM 756 C CA . LEU A 1 95 ? -11.072 -1.284 -14.522 1 97.28 95 LEU A CA 1
ATOM 757 C C . LEU A 1 95 ? -12.328 -1.763 -13.801 1 97.28 95 LEU A C 1
ATOM 759 O O . LEU A 1 95 ? -12.922 -1.019 -13.018 1 97.28 95 LEU A O 1
ATOM 763 N N . GLN A 1 96 ? -12.748 -2.938 -14.12 1 97.77 96 GLN A N 1
ATOM 764 C CA . GLN A 1 96 ? -13.935 -3.486 -13.471 1 97.77 96 GLN A CA 1
ATOM 765 C C . GLN A 1 96 ? -13.751 -3.558 -11.958 1 97.77 96 GLN A C 1
ATOM 767 O O . GLN A 1 96 ? -14.631 -3.145 -11.2 1 97.77 96 GLN A O 1
ATOM 772 N N . ILE A 1 97 ? -12.637 -4.061 -11.535 1 98.02 97 ILE A N 1
ATOM 773 C CA . ILE A 1 97 ? -12.317 -4.137 -10.113 1 98.02 97 ILE A CA 1
ATOM 774 C C . ILE A 1 97 ? -12.291 -2.733 -9.515 1 98.02 97 ILE A C 1
ATOM 776 O O . ILE A 1 97 ? -12.824 -2.505 -8.426 1 98.02 97 ILE A O 1
ATOM 780 N N . THR A 1 98 ? -11.658 -1.852 -10.188 1 97.91 98 THR A N 1
ATOM 781 C CA . THR A 1 98 ? -11.5 -0.484 -9.707 1 97.91 98 THR A CA 1
ATOM 782 C C . THR A 1 98 ? -12.859 0.189 -9.534 1 97.91 98 THR A C 1
ATOM 784 O O . THR A 1 98 ? -13.106 0.85 -8.524 1 97.91 98 THR A O 1
ATOM 787 N N . VAL A 1 99 ? -13.704 0.034 -10.497 1 98.28 99 VAL A N 1
ATOM 788 C CA . VAL A 1 99 ? -15.026 0.649 -10.449 1 98.28 99 VAL A CA 1
ATOM 789 C C . VAL A 1 99 ? -15.811 0.097 -9.262 1 98.28 99 VAL A C 1
ATOM 791 O O . VAL A 1 99 ? -16.402 0.858 -8.492 1 98.28 99 VAL A O 1
ATOM 794 N N . ILE A 1 100 ? -15.833 -1.161 -9.083 1 98.54 100 ILE A N 1
ATOM 795 C CA . ILE A 1 100 ? -16.543 -1.776 -7.967 1 98.54 100 ILE A CA 1
ATOM 796 C C . ILE A 1 100 ? -15.957 -1.281 -6.647 1 98.54 100 ILE A C 1
ATOM 798 O O . ILE A 1 100 ? -16.697 -0.924 -5.727 1 98.54 100 ILE A O 1
ATOM 802 N N . ALA A 1 101 ? -14.632 -1.293 -6.561 1 98.66 101 ALA A N 1
ATOM 803 C CA . ALA A 1 101 ? -13.954 -0.842 -5.349 1 98.66 101 ALA A CA 1
ATOM 804 C C . ALA A 1 101 ? -14.349 0.59 -4.999 1 98.66 101 ALA A C 1
ATOM 806 O O . ALA A 1 101 ? -14.62 0.899 -3.837 1 98.66 101 ALA A O 1
ATOM 807 N N . MET A 1 102 ? -14.443 1.455 -6.02 1 98.36 102 MET A N 1
ATOM 808 C CA . MET A 1 102 ? -14.742 2.862 -5.771 1 98.36 102 MET A CA 1
ATOM 809 C C . MET A 1 102 ? -16.207 3.048 -5.388 1 98.36 102 MET A C 1
ATOM 811 O O . MET A 1 102 ? -16.537 3.923 -4.587 1 98.36 102 MET A O 1
ATOM 815 N N . ILE A 1 103 ? -17.045 2.257 -5.941 1 98.39 103 ILE A N 1
ATOM 816 C CA . ILE A 1 103 ? -18.46 2.302 -5.586 1 98.39 103 ILE A CA 1
ATOM 817 C C . ILE A 1 103 ? -18.631 1.98 -4.104 1 98.39 103 ILE A C 1
ATOM 819 O O . ILE A 1 103 ? -19.499 2.547 -3.435 1 98.39 103 ILE A O 1
ATOM 823 N N . VAL A 1 104 ? -17.783 1.184 -3.566 1 97.92 104 VAL A N 1
ATOM 824 C CA . VAL A 1 104 ? -17.839 0.804 -2.158 1 97.92 104 VAL A CA 1
ATOM 825 C C . VAL A 1 104 ? -17.097 1.838 -1.314 1 97.92 104 VAL A C 1
ATOM 827 O O . VAL A 1 104 ? -17.647 2.369 -0.347 1 97.92 104 VAL A O 1
ATOM 830 N N . ALA A 1 105 ? -15.931 2.182 -1.685 1 98.06 105 ALA A N 1
ATOM 831 C CA . ALA A 1 105 ? -14.994 2.946 -0.866 1 98.06 105 ALA A CA 1
ATOM 832 C C . ALA A 1 105 ? -15.418 4.408 -0.768 1 98.06 105 ALA A C 1
ATOM 834 O O . ALA A 1 105 ? -15.264 5.037 0.282 1 98.06 105 ALA A O 1
ATOM 835 N N . VAL A 1 106 ? -15.888 5.02 -1.876 1 97.88 106 VAL A N 1
ATOM 836 C CA . VAL A 1 106 ? -16.137 6.457 -1.905 1 97.88 106 VAL A CA 1
ATOM 837 C C . VAL A 1 106 ? -17.308 6.798 -0.986 1 97.88 106 VAL A C 1
ATOM 839 O O . VAL A 1 106 ? -17.171 7.617 -0.074 1 97.88 106 VAL A O 1
ATOM 842 N N . PRO A 1 107 ? -18.469 6.151 -1.119 1 97.34 107 PRO A N 1
ATOM 843 C CA . PRO A 1 107 ? -19.575 6.5 -0.225 1 97.34 107 PRO A CA 1
ATOM 844 C C . PRO A 1 107 ? -19.281 6.166 1.236 1 97.34 107 PRO A C 1
ATOM 846 O O . PRO A 1 107 ? -19.543 6.981 2.124 1 97.34 107 PRO A O 1
ATOM 849 N N . LEU A 1 108 ? -18.713 5.046 1.497 1 97.15 108 LEU A N 1
ATOM 850 C CA . LEU A 1 108 ? -18.46 4.637 2.874 1 97.15 108 LEU A CA 1
ATOM 851 C C . LEU A 1 108 ? -17.323 5.451 3.483 1 97.15 108 LEU A C 1
ATOM 853 O O . LEU A 1 108 ? -17.365 5.795 4.666 1 97.15 108 LEU A O 1
ATOM 857 N N . GLY A 1 109 ? -16.293 5.675 2.661 1 97 109 GLY A N 1
ATOM 858 C CA . GLY A 1 109 ? -15.193 6.5 3.133 1 97 109 GLY A CA 1
ATOM 859 C C . GLY A 1 109 ? -15.607 7.926 3.446 1 97 109 GLY A C 1
ATOM 860 O O . GLY A 1 109 ? -15.236 8.471 4.487 1 97 109 GLY A O 1
ATOM 861 N N . LEU A 1 110 ? -16.345 8.545 2.564 1 96.2 110 LEU A N 1
ATOM 862 C CA . LEU A 1 110 ? -16.806 9.913 2.773 1 96.2 110 LEU A CA 1
ATOM 863 C C . LEU A 1 110 ? -17.778 9.986 3.946 1 96.2 110 LEU A C 1
ATOM 865 O O . LEU A 1 110 ? -17.738 10.935 4.733 1 96.2 110 LEU A O 1
ATOM 869 N N . ALA A 1 111 ? -18.687 9.004 4.014 1 95.79 111 ALA A N 1
ATOM 870 C CA . ALA A 1 111 ? -19.606 8.963 5.149 1 95.79 111 ALA A CA 1
ATOM 871 C C . ALA A 1 111 ? -18.845 8.864 6.468 1 95.79 111 ALA A C 1
ATOM 873 O O . ALA A 1 111 ? -19.202 9.521 7.448 1 95.79 111 ALA A O 1
ATOM 874 N N . SER A 1 112 ? -17.845 8.066 6.489 1 95.24 112 SER A N 1
ATOM 875 C CA . SER A 1 112 ? -17.016 7.934 7.682 1 95.24 112 SER A CA 1
ATOM 876 C C . SER A 1 112 ? -16.303 9.243 8.008 1 95.24 112 SER A C 1
ATOM 878 O O . SER A 1 112 ? -16.206 9.63 9.174 1 95.24 112 SER A O 1
ATOM 880 N N . ALA A 1 113 ? -15.823 9.872 6.978 1 94.97 113 ALA A N 1
ATOM 881 C CA . ALA A 1 113 ? -15.148 11.154 7.164 1 94.97 113 ALA A CA 1
ATOM 882 C C . ALA A 1 113 ? -16.099 12.194 7.748 1 94.97 113 ALA A C 1
ATOM 884 O O . ALA A 1 113 ? -15.73 12.94 8.658 1 94.97 113 ALA A O 1
ATOM 885 N N . ILE A 1 114 ? -17.284 12.276 7.238 1 94.25 114 ILE A N 1
ATOM 886 C CA . ILE A 1 114 ? -18.29 13.218 7.719 1 94.25 114 ILE A CA 1
ATOM 887 C C . ILE A 1 114 ? -18.625 12.915 9.177 1 94.25 114 ILE A C 1
ATOM 889 O O . ILE A 1 114 ? -18.696 13.826 10.006 1 94.25 114 ILE A O 1
ATOM 893 N N . TYR A 1 115 ? -18.869 11.664 9.461 1 94 115 TYR A N 1
ATOM 894 C CA . TYR A 1 115 ? -19.183 11.279 10.832 1 94 115 TYR A CA 1
ATOM 895 C C . TYR A 1 115 ? -18.067 11.693 11.784 1 94 115 TYR A C 1
ATOM 897 O O . TYR A 1 115 ? -18.325 12.3 12.826 1 94 115 TYR A O 1
ATOM 905 N N . LEU A 1 116 ? -16.887 11.441 11.449 1 92.11 116 LEU A N 1
ATOM 906 C CA . LEU A 1 116 ? -15.742 11.703 12.314 1 92.11 116 LEU A CA 1
ATOM 907 C C . LEU A 1 116 ? -15.504 13.202 12.463 1 92.11 116 LEU A C 1
ATOM 909 O O . LEU A 1 116 ? -15.092 13.666 13.529 1 92.11 116 LEU A O 1
ATOM 913 N N . SER A 1 117 ? -15.758 13.926 11.416 1 90.7 117 SER A N 1
ATOM 914 C CA . SER A 1 117 ? -15.467 15.356 11.423 1 90.7 117 SER A CA 1
ATOM 915 C C . SER A 1 117 ? -16.596 16.147 12.076 1 90.7 117 SER A C 1
ATOM 917 O O . SER A 1 117 ? -16.352 17.163 12.729 1 90.7 117 SER A O 1
ATOM 919 N N . GLU A 1 118 ? -17.873 15.633 11.957 1 89.84 118 GLU A N 1
ATOM 920 C CA . GLU A 1 118 ? -18.984 16.508 12.32 1 89.84 118 GLU A CA 1
ATOM 921 C C . GLU A 1 118 ? -19.82 15.902 13.443 1 89.84 118 GLU A C 1
ATOM 923 O O . GLU A 1 118 ? -20.518 16.621 14.161 1 89.84 118 GLU A O 1
ATOM 928 N N . TYR A 1 119 ? -19.765 14.628 13.589 1 89.62 119 TYR A N 1
ATOM 929 C CA . TYR A 1 119 ? -20.752 14.024 14.477 1 89.62 119 TYR A CA 1
ATOM 930 C C . TYR A 1 119 ? -20.073 13.254 15.603 1 89.62 119 TYR A C 1
ATOM 932 O O . TYR A 1 119 ? -20.679 13.008 16.649 1 89.62 119 TYR A O 1
ATOM 940 N N . ALA A 1 120 ? -18.924 12.855 15.368 1 89.3 120 ALA A N 1
ATOM 941 C CA . ALA A 1 120 ? -18.283 11.931 16.3 1 89.3 120 ALA A CA 1
ATOM 942 C C . ALA A 1 120 ? -17.956 12.623 17.62 1 89.3 120 ALA A C 1
ATOM 944 O O . ALA A 1 120 ? -17.477 13.759 17.631 1 89.3 120 ALA A O 1
ATOM 945 N N . SER A 1 121 ? -18.324 11.948 18.696 1 89.26 121 SER A N 1
ATOM 946 C CA . SER A 1 121 ? -17.855 12.366 20.013 1 89.26 121 SER A CA 1
ATOM 947 C C . SER A 1 121 ? -16.369 12.071 20.191 1 89.26 121 SER A C 1
ATOM 949 O O . SER A 1 121 ? -15.771 11.363 19.379 1 89.26 121 SER A O 1
ATOM 951 N N . GLU A 1 122 ? -15.814 12.601 21.206 1 87.24 122 GLU A N 1
ATOM 952 C CA . GLU A 1 122 ? -14.405 12.351 21.497 1 87.24 122 GLU A CA 1
ATOM 953 C C . GLU A 1 122 ? -14.139 10.861 21.695 1 87.24 122 GLU A C 1
ATOM 955 O O . GLU A 1 122 ? -13.127 10.338 21.223 1 87.24 122 GLU A O 1
ATOM 960 N N . ARG A 1 123 ? -15.034 10.259 22.344 1 88.47 123 ARG A N 1
ATOM 961 C CA . ARG A 1 123 ? -14.886 8.828 22.587 1 88.47 123 ARG A CA 1
ATOM 962 C C . ARG A 1 123 ? -14.964 8.04 21.284 1 88.47 123 ARG A C 1
ATOM 964 O O . ARG A 1 123 ? -14.163 7.132 21.052 1 88.47 123 ARG A O 1
ATOM 971 N N . ALA A 1 124 ? -15.885 8.343 20.394 1 87.55 124 ALA A N 1
ATOM 972 C CA . ALA A 1 124 ? -16.032 7.661 19.111 1 87.55 124 ALA A CA 1
ATOM 973 C C . ALA A 1 124 ? -14.802 7.874 18.232 1 87.55 124 ALA A C 1
ATOM 975 O O . ALA A 1 124 ? -14.336 6.944 17.57 1 87.55 124 ALA A O 1
ATOM 976 N N . ARG A 1 125 ? -14.318 9.014 18.293 1 87.18 125 ARG A N 1
ATOM 977 C CA . ARG A 1 125 ? -13.138 9.345 17.501 1 87.18 125 ARG A CA 1
ATOM 978 C C . ARG A 1 125 ? -11.924 8.55 17.969 1 87.18 125 ARG A C 1
ATOM 980 O O . ARG A 1 125 ? -11.137 8.069 17.151 1 87.18 125 ARG A O 1
ATOM 987 N N . THR A 1 126 ? -11.829 8.336 19.256 1 83.57 126 THR A N 1
ATOM 988 C CA . THR A 1 126 ? -10.676 7.658 19.835 1 83.57 126 THR A CA 1
ATOM 989 C C . THR A 1 126 ? -10.735 6.158 19.558 1 83.57 126 THR A C 1
ATOM 991 O O . THR A 1 126 ? -9.71 5.474 19.594 1 83.57 126 THR A O 1
ATOM 994 N N . ILE A 1 127 ? -11.851 5.714 19.208 1 83.95 127 ILE A N 1
ATOM 995 C CA . ILE A 1 127 ? -12.005 4.284 18.963 1 83.95 127 ILE A CA 1
ATOM 996 C C . ILE A 1 127 ? -11.995 4.014 17.46 1 83.95 127 ILE A C 1
ATOM 998 O O . ILE A 1 127 ? -11.267 3.139 16.985 1 83.95 127 ILE A O 1
ATOM 1002 N N . LEU A 1 128 ? -12.713 4.793 16.713 1 87.14 128 LEU A N 1
ATOM 1003 C CA . LEU A 1 128 ? -12.927 4.505 15.299 1 87.14 128 LEU A CA 1
ATOM 1004 C C . LEU A 1 128 ? -11.694 4.864 14.478 1 87.14 128 LEU A C 1
ATOM 1006 O O . LEU A 1 128 ? -11.337 4.149 13.539 1 87.14 128 LEU A O 1
ATOM 1010 N N . LYS A 1 129 ? -11.055 5.922 14.806 1 83.03 129 LYS A N 1
ATOM 1011 C CA . LYS A 1 129 ? -9.918 6.369 14.006 1 83.03 129 LYS A CA 1
ATOM 1012 C C . LYS A 1 129 ? -8.774 5.361 14.065 1 83.03 129 LYS A C 1
ATOM 1014 O O . LYS A 1 129 ? -8.277 4.917 13.027 1 83.03 129 LYS A O 1
ATOM 1019 N N . PRO A 1 130 ? -8.455 4.826 15.226 1 80.41 130 PRO A N 1
ATOM 1020 C CA . PRO A 1 130 ? -7.406 3.805 15.288 1 80.41 130 PRO A CA 1
ATOM 1021 C C . PRO A 1 130 ? -7.79 2.519 14.559 1 80.41 130 PRO A C 1
ATOM 1023 O O . PRO A 1 130 ? -6.934 1.869 13.954 1 80.41 130 PRO A O 1
ATOM 1026 N N . ILE A 1 131 ? -9.003 2.174 14.624 1 85.21 131 ILE A N 1
ATOM 1027 C CA . ILE A 1 131 ? -9.447 0.96 13.947 1 85.21 131 ILE A CA 1
ATOM 1028 C C . ILE A 1 131 ? -9.281 1.12 12.438 1 85.21 131 ILE A C 1
ATOM 1030 O O . ILE A 1 131 ? -8.859 0.187 11.751 1 85.21 131 ILE A O 1
ATOM 1034 N N . LEU A 1 132 ? -9.598 2.28 11.954 1 86.97 132 LEU A N 1
ATOM 1035 C CA . LEU A 1 132 ? -9.39 2.567 10.538 1 86.97 132 LEU A CA 1
ATOM 1036 C C . LEU A 1 132 ? -7.915 2.446 10.171 1 86.97 132 LEU A C 1
ATOM 1038 O O . LEU A 1 132 ? -7.574 1.875 9.132 1 86.97 132 LEU A O 1
ATOM 1042 N N . GLU A 1 133 ? -7.142 2.81 11.075 1 80.64 133 GLU A N 1
ATOM 1043 C CA . GLU A 1 133 ? -5.704 2.772 10.827 1 80.64 133 GLU A CA 1
ATOM 1044 C C . GLU A 1 133 ? -5.172 1.342 10.882 1 80.64 133 GLU A C 1
ATOM 1046 O O . GLU A 1 133 ? -4.253 0.988 10.141 1 80.64 133 GLU A O 1
ATOM 1051 N N . VAL A 1 134 ? -5.696 0.582 11.746 1 82.99 134 VAL A N 1
ATOM 1052 C CA . VAL A 1 134 ? -5.31 -0.821 11.85 1 82.99 134 VAL A CA 1
ATOM 1053 C C . VAL A 1 134 ? -5.676 -1.555 10.562 1 82.99 134 VAL A C 1
ATOM 1055 O O . VAL A 1 134 ? -4.896 -2.37 10.062 1 82.99 134 VAL A O 1
ATOM 1058 N N . LEU A 1 135 ? -6.829 -1.329 10.081 1 86.34 135 LEU A N 1
ATOM 1059 C CA . LEU A 1 135 ? -7.277 -1.957 8.844 1 86.34 135 LEU A CA 1
ATOM 1060 C C . LEU A 1 135 ? -6.339 -1.618 7.691 1 86.34 135 LEU A C 1
ATOM 1062 O O . LEU A 1 135 ? -6.072 -2.463 6.833 1 86.34 135 LEU A O 1
ATOM 1066 N N . ALA A 1 136 ? -5.841 -0.407 7.7 1 82.78 136 ALA A N 1
ATOM 1067 C CA . ALA A 1 136 ? -4.943 0.053 6.644 1 82.78 136 ALA A CA 1
ATOM 1068 C C . ALA A 1 136 ? -3.611 -0.69 6.693 1 82.78 136 ALA A C 1
ATOM 1070 O O . ALA A 1 136 ? -2.883 -0.738 5.699 1 82.78 136 ALA A O 1
ATOM 1071 N N . GLY A 1 137 ? -3.276 -1.293 7.773 1 82.52 137 GLY A N 1
ATOM 1072 C CA . GLY A 1 137 ? -1.992 -1.952 7.956 1 82.52 137 GLY A CA 1
ATOM 1073 C C . GLY A 1 137 ? -2.043 -3.443 7.683 1 82.52 137 GLY A C 1
ATOM 1074 O O . GLY A 1 137 ? -1.007 -4.111 7.66 1 82.52 137 GLY A O 1
ATOM 1075 N N . VAL A 1 138 ? -3.193 -3.963 7.437 1 88.51 138 VAL A N 1
ATOM 1076 C CA . VAL A 1 138 ? -3.344 -5.389 7.171 1 88.51 138 VAL A CA 1
ATOM 1077 C C . VAL A 1 138 ? -2.716 -5.733 5.822 1 88.51 138 VAL A C 1
ATOM 1079 O O . VAL A 1 138 ? -2.97 -5.058 4.822 1 88.51 138 VAL A O 1
ATOM 1082 N N . PRO A 1 139 ? -1.874 -6.754 5.801 1 88.08 139 PRO A N 1
ATOM 1083 C CA . PRO A 1 139 ? -1.314 -7.175 4.514 1 88.08 139 PRO A CA 1
ATOM 1084 C C . PRO A 1 139 ? -2.39 -7.54 3.494 1 88.08 139 PRO A C 1
ATOM 1086 O O . PRO A 1 139 ? -3.396 -8.16 3.847 1 88.08 139 PRO A O 1
ATOM 1089 N N . THR A 1 140 ? -2.167 -7.14 2.299 1 91.73 140 THR A N 1
ATOM 1090 C CA . THR A 1 140 ? -3.217 -7.267 1.295 1 91.73 140 THR A CA 1
ATOM 1091 C C . THR A 1 140 ? -3.488 -8.735 0.979 1 91.73 140 THR A C 1
ATOM 1093 O O . THR A 1 140 ? -4.603 -9.098 0.597 1 91.73 140 THR A O 1
ATOM 1096 N N . ILE A 1 141 ? -2.465 -9.534 1.149 1 89.78 141 ILE A N 1
ATOM 1097 C CA . ILE A 1 141 ? -2.626 -10.959 0.882 1 89.78 141 ILE A CA 1
ATOM 1098 C C . ILE A 1 141 ? -3.67 -11.547 1.829 1 89.78 141 ILE A C 1
ATOM 1100 O O . ILE A 1 141 ? -4.412 -12.458 1.456 1 89.78 141 ILE A O 1
ATOM 1104 N N . VAL A 1 142 ? -3.757 -11.098 3.033 1 91.47 142 VAL A N 1
ATOM 1105 C CA . VAL A 1 142 ? -4.753 -11.544 4.001 1 91.47 142 VAL A CA 1
ATOM 1106 C C . VAL A 1 142 ? -6.149 -11.147 3.527 1 91.47 142 VAL A C 1
ATOM 1108 O O . VAL A 1 142 ? -7.096 -11.928 3.641 1 91.47 142 VAL A O 1
ATOM 1111 N N . PHE A 1 143 ? -6.307 -9.98 2.959 1 94.81 143 PHE A N 1
ATOM 1112 C CA . PHE A 1 143 ? -7.563 -9.542 2.361 1 94.81 143 PHE A CA 1
ATOM 1113 C C . PHE A 1 143 ? -7.977 -10.472 1.228 1 94.81 143 PHE A C 1
ATOM 1115 O O . PHE A 1 143 ? -9.168 -10.716 1.021 1 94.81 143 PHE A O 1
ATOM 1122 N N . GLY A 1 144 ? -6.963 -10.888 0.499 1 93.66 144 GLY A N 1
ATOM 1123 C CA . GLY A 1 144 ? -7.251 -11.801 -0.596 1 93.66 144 GLY A CA 1
ATOM 1124 C C . GLY A 1 144 ? -7.93 -13.08 -0.143 1 93.66 144 GLY A C 1
ATOM 1125 O O . GLY A 1 144 ? -8.933 -13.496 -0.727 1 93.66 144 GLY A O 1
ATOM 1126 N N . PHE A 1 145 ? -7.454 -13.64 0.858 1 91.13 145 PHE A N 1
ATOM 1127 C CA . PHE A 1 145 ? -8.044 -14.871 1.372 1 91.13 145 PHE A CA 1
ATOM 1128 C C . PHE A 1 145 ? -9.393 -14.594 2.024 1 91.13 145 PHE A C 1
ATOM 1130 O O . PHE A 1 145 ? -10.298 -15.429 1.969 1 91.13 145 PHE A O 1
ATOM 1137 N N . PHE A 1 146 ? -9.477 -13.484 2.689 1 94.21 146 PHE A N 1
ATOM 1138 C CA . PHE A 1 146 ? -10.767 -13.06 3.222 1 94.21 146 PHE A CA 1
ATOM 1139 C C . PHE A 1 146 ? -11.803 -12.954 2.11 1 94.21 146 PHE A C 1
ATOM 1141 O O . PHE A 1 146 ? -12.956 -13.354 2.288 1 94.21 146 PHE A O 1
ATOM 1148 N N . ALA A 1 147 ? -11.41 -12.403 1.026 1 96.32 147 ALA A N 1
ATOM 1149 C CA . ALA A 1 147 ? -12.308 -12.281 -0.119 1 96.32 147 ALA A CA 1
ATOM 1150 C C . ALA A 1 147 ? -12.744 -13.653 -0.623 1 96.32 147 ALA A C 1
ATOM 1152 O O . ALA A 1 147 ? -13.929 -13.878 -0.883 1 96.32 147 ALA A O 1
ATOM 1153 N N . LEU A 1 148 ? -11.807 -14.559 -0.76 1 93.13 148 LEU A N 1
ATOM 1154 C CA . LEU A 1 148 ? -12.062 -15.862 -1.363 1 93.13 148 LEU A CA 1
ATOM 1155 C C . LEU A 1 148 ? -12.816 -16.77 -0.397 1 93.13 148 LEU A C 1
ATOM 1157 O O . LEU A 1 148 ? -13.783 -17.429 -0.784 1 93.13 148 LEU A O 1
ATOM 1161 N N . SER A 1 149 ? -12.446 -16.782 0.852 1 91.43 149 SER A N 1
ATOM 1162 C CA . SER A 1 149 ? -12.923 -17.812 1.769 1 91.43 149 SER A CA 1
ATOM 1163 C C . SER A 1 149 ? -14.108 -17.315 2.59 1 91.43 149 SER A C 1
ATOM 1165 O O . SER A 1 149 ? -14.831 -18.112 3.192 1 91.43 149 SER A O 1
ATOM 1167 N N . PHE A 1 150 ? -14.293 -16.017 2.627 1 94.67 150 PHE A N 1
ATOM 1168 C CA . PHE A 1 150 ? -15.368 -15.496 3.463 1 94.67 150 PHE A CA 1
ATOM 1169 C C . PHE A 1 150 ? -16.377 -14.72 2.626 1 94.67 150 PHE A C 1
ATOM 1171 O O . PHE A 1 150 ? -17.569 -15.037 2.629 1 94.67 150 PHE A O 1
ATOM 1178 N N . VAL A 1 151 ? -15.969 -13.737 1.891 1 97.21 151 VAL A N 1
ATOM 1179 C CA . VAL A 1 151 ? -16.868 -12.84 1.172 1 97.21 151 VAL A CA 1
ATOM 1180 C C . VAL A 1 151 ? -17.534 -13.591 0.021 1 97.21 151 VAL A C 1
ATOM 1182 O O . VAL A 1 151 ? -18.742 -13.463 -0.195 1 97.21 151 VAL A O 1
ATOM 1185 N N . THR A 1 152 ? -16.778 -14.343 -0.749 1 97.23 152 THR A N 1
ATOM 1186 C CA . THR A 1 152 ? -17.304 -15.03 -1.924 1 97.23 152 THR A CA 1
ATOM 1187 C C . THR A 1 152 ? -18.414 -16.001 -1.53 1 97.23 152 THR A C 1
ATOM 1189 O O . THR A 1 152 ? -19.504 -15.972 -2.106 1 97.23 152 THR A O 1
ATOM 1192 N N . PRO A 1 153 ? -18.174 -16.869 -0.516 1 95.97 153 PRO A N 1
ATOM 1193 C CA . PRO A 1 153 ? -19.26 -17.776 -0.138 1 95.97 153 PRO A CA 1
ATOM 1194 C C . PRO A 1 153 ? -20.524 -17.036 0.293 1 95.97 153 PRO A C 1
ATOM 1196 O O . PRO A 1 153 ? -21.636 -17.473 -0.015 1 95.97 153 PRO A O 1
ATOM 1199 N N . ILE A 1 154 ? -20.43 -15.937 0.994 1 96.55 154 ILE A N 1
ATOM 1200 C CA . ILE A 1 154 ? -21.583 -15.144 1.406 1 96.55 154 ILE A CA 1
ATOM 1201 C C . ILE A 1 154 ? -22.304 -14.603 0.173 1 96.55 154 ILE A C 1
ATOM 1203 O O . ILE A 1 154 ? -23.533 -14.664 0.088 1 96.55 154 ILE A O 1
ATOM 1207 N N . LEU A 1 155 ? -21.554 -14.111 -0.796 1 97.75 155 LEU A N 1
ATOM 1208 C CA . LEU A 1 155 ? -22.144 -13.559 -2.01 1 97.75 155 LEU A CA 1
ATOM 1209 C C . LEU A 1 155 ? -22.782 -14.658 -2.853 1 97.75 155 LEU A C 1
ATOM 1211 O O . LEU A 1 155 ? -23.805 -14.433 -3.505 1 97.75 155 LEU A O 1
ATOM 1215 N N . GLN A 1 156 ? -22.108 -15.805 -2.912 1 97.76 156 GLN A N 1
ATOM 1216 C CA . GLN A 1 156 ? -22.667 -16.923 -3.665 1 97.76 156 GLN A CA 1
ATOM 1217 C C . GLN A 1 156 ? -24.026 -17.338 -3.108 1 97.76 156 GLN A C 1
ATOM 1219 O O . GLN A 1 156 ? -24.902 -17.774 -3.857 1 97.76 156 GLN A O 1
ATOM 1224 N N . ALA A 1 157 ? -24.213 -17.234 -1.804 1 97.18 157 ALA A N 1
ATOM 1225 C CA . ALA A 1 157 ? -25.491 -17.555 -1.172 1 97.18 157 ALA A CA 1
ATOM 1226 C C . ALA A 1 157 ? -26.559 -16.531 -1.546 1 97.18 157 ALA A C 1
ATOM 1228 O O . ALA A 1 157 ? -27.748 -16.857 -1.6 1 97.18 157 ALA A O 1
ATOM 1229 N N . LEU A 1 158 ? -26.185 -15.301 -1.876 1 97.16 158 LEU A N 1
ATOM 1230 C CA . LEU A 1 158 ? -27.119 -14.21 -2.128 1 97.16 158 LEU A CA 1
ATOM 1231 C C . LEU A 1 158 ? -27.331 -14.011 -3.625 1 97.16 158 LEU A C 1
ATOM 1233 O O . LEU A 1 158 ? -28.362 -13.48 -4.045 1 97.16 158 LEU A O 1
ATOM 1237 N N . ILE A 1 159 ? -26.337 -14.362 -4.423 1 97.47 159 ILE A N 1
ATOM 1238 C CA . ILE A 1 159 ? -26.37 -14.102 -5.858 1 97.47 159 ILE A CA 1
ATOM 1239 C C . ILE A 1 159 ? -26.183 -15.41 -6.624 1 97.47 159 ILE A C 1
ATOM 1241 O O . ILE A 1 159 ? -25.055 -15.873 -6.808 1 97.47 159 ILE A O 1
ATOM 1245 N N . PRO A 1 160 ? -27.269 -15.91 -7.151 1 95.07 160 PRO A N 1
ATOM 1246 C CA . PRO A 1 160 ? -27.151 -17.146 -7.928 1 95.07 160 PRO A CA 1
ATOM 1247 C C . PRO A 1 160 ? -26.278 -16.981 -9.17 1 95.07 160 PRO A C 1
ATOM 1249 O O . PRO A 1 160 ? -26.369 -15.964 -9.863 1 95.07 160 PRO A O 1
ATOM 1252 N N . GLY A 1 161 ? -25.406 -17.939 -9.332 1 95.34 161 GLY A N 1
ATOM 1253 C CA . GLY A 1 161 ? -24.594 -17.936 -10.539 1 95.34 161 GLY A CA 1
ATOM 1254 C C . GLY A 1 161 ? -23.226 -17.314 -10.336 1 95.34 161 GLY A C 1
ATOM 1255 O O . GLY A 1 161 ? -22.39 -17.33 -11.241 1 95.34 161 GLY A O 1
ATOM 1256 N N . LEU A 1 162 ? -23.009 -16.782 -9.158 1 97.01 162 LEU A N 1
ATOM 1257 C CA . LEU A 1 162 ? -21.697 -16.203 -8.888 1 97.01 162 LEU A CA 1
ATOM 1258 C C . LEU A 1 162 ? -20.627 -17.288 -8.824 1 97.01 162 LEU A C 1
ATOM 1260 O O . LEU A 1 162 ? -20.737 -18.229 -8.035 1 97.01 162 LEU A O 1
ATOM 1264 N N . GLN A 1 163 ? -19.629 -17.138 -9.673 1 96.74 163 GLN A N 1
ATOM 1265 C CA . GLN A 1 163 ? -18.537 -18.105 -9.701 1 96.74 163 GLN A CA 1
ATOM 1266 C C . GLN A 1 163 ? -17.626 -17.941 -8.487 1 96.74 163 GLN A C 1
ATOM 1268 O O . GLN A 1 163 ? -17.626 -16.891 -7.842 1 96.74 163 GLN A O 1
ATOM 1273 N N . ILE A 1 164 ? -16.893 -18.982 -8.18 1 94.9 164 ILE A N 1
ATOM 1274 C CA . ILE A 1 164 ? -15.94 -18.942 -7.075 1 94.9 164 ILE A CA 1
ATOM 1275 C C . ILE A 1 164 ? -14.948 -17.801 -7.29 1 94.9 164 ILE A C 1
ATOM 1277 O O . ILE A 1 164 ? -14.724 -16.988 -6.391 1 94.9 164 ILE A O 1
ATOM 1281 N N . TYR A 1 165 ? -14.361 -17.835 -8.511 1 96.02 165 TYR A N 1
ATOM 1282 C CA . TYR A 1 165 ? -13.568 -16.687 -8.935 1 96.02 165 TYR A CA 1
ATOM 1283 C C . TYR A 1 165 ? -14.424 -15.686 -9.702 1 96.02 165 TYR A C 1
ATOM 1285 O O . TYR A 1 165 ? -15.183 -16.066 -10.596 1 96.02 165 TYR A O 1
ATOM 1293 N N . ASN A 1 166 ? -14.418 -14.485 -9.231 1 97.71 166 ASN A N 1
ATOM 1294 C CA . ASN A 1 166 ? -15.259 -13.445 -9.815 1 97.71 166 ASN A CA 1
ATOM 1295 C C . ASN A 1 166 ? -14.668 -12.056 -9.595 1 97.71 166 ASN A C 1
ATOM 1297 O O . ASN A 1 166 ? -13.671 -11.906 -8.886 1 97.71 166 ASN A O 1
ATOM 1301 N N . ALA A 1 167 ? -15.274 -11.063 -10.188 1 97.78 167 ALA A N 1
ATOM 1302 C CA . ALA A 1 167 ? -14.779 -9.697 -10.046 1 97.78 167 ALA A CA 1
ATOM 1303 C C . ALA A 1 167 ? -15.445 -8.991 -8.869 1 97.78 167 ALA A C 1
ATOM 1305 O O . ALA A 1 167 ? -14.914 -8.01 -8.344 1 97.78 167 ALA A O 1
ATOM 1306 N N . LEU A 1 168 ? -16.527 -9.467 -8.395 1 98.45 168 LEU A N 1
ATOM 1307 C CA . LEU A 1 168 ? -17.328 -8.77 -7.394 1 98.45 168 LEU A CA 1
ATOM 1308 C C . LEU A 1 168 ? -16.678 -8.862 -6.018 1 98.45 168 LEU A C 1
ATOM 1310 O O . LEU A 1 168 ? -16.51 -7.848 -5.336 1 98.45 168 LEU A O 1
ATOM 1314 N N . SER A 1 169 ? -16.323 -10.074 -5.622 1 98.31 169 SER A N 1
ATOM 1315 C CA . SER A 1 169 ? -15.767 -10.304 -4.293 1 98.31 169 SER A CA 1
ATOM 1316 C C . SER A 1 169 ? -14.484 -9.506 -4.085 1 98.31 169 SER A C 1
ATOM 1318 O O . SER A 1 169 ? -14.375 -8.734 -3.13 1 98.31 169 SER A O 1
ATOM 1320 N N . PRO A 1 170 ? -13.496 -9.712 -5.018 1 98.36 170 PRO A N 1
ATOM 1321 C CA . PRO A 1 170 ? -12.279 -8.923 -4.813 1 98.36 170 PRO A CA 1
ATOM 1322 C C . PRO A 1 170 ? -12.514 -7.423 -4.98 1 98.36 170 PRO A C 1
ATOM 1324 O O . PRO A 1 170 ? -11.864 -6.615 -4.312 1 98.36 170 PRO A O 1
ATOM 1327 N N . GLY A 1 171 ? -13.409 -6.992 -5.85 1 98.54 171 GLY A N 1
ATOM 1328 C CA . GLY A 1 171 ? -13.73 -5.579 -5.973 1 98.54 171 GLY A CA 1
ATOM 1329 C C . GLY A 1 171 ? -14.243 -4.969 -4.682 1 98.54 171 GLY A C 1
ATOM 1330 O O . GLY A 1 171 ? -13.81 -3.885 -4.286 1 98.54 171 GLY A O 1
ATOM 1331 N N . ILE A 1 172 ? -15.107 -5.634 -4.013 1 98.46 172 ILE A N 1
ATOM 1332 C CA . ILE A 1 172 ? -15.677 -5.171 -2.753 1 98.46 172 ILE A CA 1
ATOM 1333 C C . ILE A 1 172 ? -14.585 -5.094 -1.689 1 98.46 172 ILE A C 1
ATOM 1335 O O . ILE A 1 172 ? -14.475 -4.095 -0.974 1 98.46 172 ILE A O 1
ATOM 1339 N N . VAL A 1 173 ? -13.781 -6.109 -1.634 1 98.13 173 VAL A N 1
ATOM 1340 C CA . VAL A 1 173 ? -12.764 -6.19 -0.591 1 98.13 173 VAL A CA 1
ATOM 1341 C C . VAL A 1 173 ? -11.683 -5.14 -0.841 1 98.13 173 VAL A C 1
ATOM 1343 O O . VAL A 1 173 ? -11.167 -4.535 0.102 1 98.13 173 VAL A O 1
ATOM 1346 N N . VAL A 1 174 ? -11.311 -4.922 -2.116 1 98 174 VAL A N 1
ATOM 1347 C CA . VAL A 1 174 ? -10.405 -3.824 -2.437 1 98 174 VAL A CA 1
ATOM 1348 C C . VAL A 1 174 ? -11.016 -2.5 -1.985 1 98 174 VAL A C 1
ATOM 1350 O O . VAL A 1 174 ? -10.318 -1.639 -1.444 1 98 174 VAL A O 1
ATOM 1353 N N . GLY A 1 175 ? -12.285 -2.377 -2.207 1 98.08 175 GLY A N 1
ATOM 1354 C CA . GLY A 1 175 ? -12.977 -1.19 -1.731 1 98.08 175 GLY A CA 1
ATOM 1355 C C . GLY A 1 175 ? -12.872 -1 -0.229 1 98.08 175 GLY A C 1
ATOM 1356 O O . GLY A 1 175 ? -12.579 0.1 0.244 1 98.08 175 GLY A O 1
ATOM 1357 N N . ILE A 1 176 ? -13.088 -1.989 0.502 1 97.1 176 ILE A N 1
ATOM 1358 C CA . ILE A 1 176 ? -13.016 -1.951 1.959 1 97.1 176 ILE A CA 1
ATOM 1359 C C . ILE A 1 176 ? -11.605 -1.561 2.396 1 97.1 176 ILE A C 1
ATOM 1361 O O . ILE A 1 176 ? -11.433 -0.756 3.314 1 97.1 176 ILE A O 1
ATOM 1365 N N . MET A 1 177 ? -10.679 -2.164 1.726 1 95.47 177 MET A N 1
ATOM 1366 C CA . MET A 1 177 ? -9.28 -1.888 2.04 1 95.47 177 MET A CA 1
ATOM 1367 C C . MET A 1 177 ? -8.962 -0.409 1.854 1 95.47 177 MET A C 1
ATOM 1369 O O . MET A 1 177 ? -8.151 0.154 2.592 1 95.47 177 MET A O 1
ATOM 1373 N N . ILE A 1 178 ? -9.623 0.263 0.987 1 96.33 178 ILE A N 1
ATOM 1374 C CA . ILE A 1 178 ? -9.314 1.634 0.595 1 96.33 178 ILE A CA 1
ATOM 1375 C C . ILE A 1 178 ? -10.107 2.609 1.462 1 96.33 178 ILE A C 1
ATOM 1377 O O . ILE A 1 178 ? -9.783 3.797 1.526 1 96.33 178 ILE A O 1
ATOM 1381 N N . ILE A 1 179 ? -11.102 2.185 2.214 1 96.54 179 ILE A N 1
ATOM 1382 C CA . ILE A 1 179 ? -11.977 3.028 3.021 1 96.54 179 ILE A CA 1
ATOM 1383 C C . ILE A 1 179 ? -11.139 3.88 3.972 1 96.54 179 ILE A C 1
ATOM 1385 O O . ILE A 1 179 ? -11.308 5.1 4.035 1 96.54 179 ILE A O 1
ATOM 1389 N N . PRO A 1 180 ? -10.215 3.31 4.716 1 93.42 180 PRO A N 1
ATOM 1390 C CA . PRO A 1 180 ? -9.451 4.119 5.668 1 93.42 180 PRO A CA 1
ATOM 1391 C C . PRO A 1 180 ? -8.708 5.273 4.998 1 93.42 180 PRO A C 1
ATOM 1393 O O . PRO A 1 180 ? -8.617 6.365 5.565 1 93.42 180 PRO A O 1
ATOM 1396 N N . MET A 1 181 ? -8.159 5.032 3.842 1 91.62 181 MET A N 1
ATOM 1397 C CA . MET A 1 181 ? -7.423 6.067 3.122 1 91.62 181 MET A CA 1
ATOM 1398 C C . MET A 1 181 ? -8.34 7.227 2.75 1 91.62 181 MET A C 1
ATOM 1400 O O . MET A 1 181 ? -8.028 8.386 3.032 1 91.62 181 MET A O 1
ATOM 1404 N N . ILE A 1 182 ? -9.458 6.932 2.17 1 95.55 182 ILE A N 1
ATOM 1405 C CA . ILE A 1 182 ? -10.391 7.975 1.759 1 95.55 182 ILE A CA 1
ATOM 1406 C C . ILE A 1 182 ? -10.953 8.681 2.991 1 95.55 182 ILE A C 1
ATOM 1408 O O . ILE A 1 182 ? -11.032 9.912 3.027 1 95.55 182 ILE A O 1
ATOM 1412 N N . ALA A 1 183 ? -11.303 7.912 3.985 1 95.14 183 ALA A N 1
ATOM 1413 C CA . ALA A 1 183 ? -11.872 8.471 5.209 1 95.14 183 ALA A CA 1
ATOM 1414 C C . ALA A 1 183 ? -10.871 9.383 5.912 1 95.14 183 ALA A C 1
ATOM 1416 O O . ALA A 1 183 ? -11.205 10.511 6.284 1 95.14 183 ALA A O 1
ATOM 1417 N N . SER A 1 184 ? -9.68 8.931 6.05 1 89.37 184 SER A N 1
ATOM 1418 C CA . SER A 1 184 ? -8.671 9.659 6.812 1 89.37 184 SER A CA 1
ATOM 1419 C C . SER A 1 184 ? -8.268 10.949 6.106 1 89.37 184 SER A C 1
ATOM 1421 O O . SER A 1 184 ? -8.241 12.017 6.721 1 89.37 184 SER A O 1
ATOM 1423 N N . ILE A 1 185 ? -7.964 10.923 4.844 1 88.49 185 ILE A N 1
ATOM 1424 C CA . ILE A 1 185 ? -7.514 12.093 4.098 1 88.49 185 ILE A CA 1
ATOM 1425 C C . ILE A 1 185 ? -8.661 13.093 3.967 1 88.49 185 ILE A C 1
ATOM 1427 O O . ILE A 1 185 ? -8.462 14.3 4.129 1 88.49 185 ILE A O 1
ATOM 1431 N N . SER A 1 186 ? -9.862 12.606 3.705 1 94.27 186 SER A N 1
ATOM 1432 C CA . SER A 1 186 ? -11.024 13.485 3.616 1 94.27 186 SER A CA 1
ATOM 1433 C C . SER A 1 186 ? -11.329 14.135 4.962 1 94.27 186 SER A C 1
ATOM 1435 O O . SER A 1 186 ? -11.628 15.329 5.027 1 94.27 186 SER A O 1
ATOM 1437 N N . GLU A 1 187 ? -11.306 13.341 6.016 1 92.62 187 GLU A N 1
ATOM 1438 C CA . GLU A 1 187 ? -11.557 13.88 7.349 1 92.62 187 GLU A CA 1
ATOM 1439 C C . GLU A 1 187 ? -10.535 14.953 7.712 1 92.62 187 GLU A C 1
ATOM 1441 O O . GLU A 1 187 ? -10.882 15.971 8.314 1 92.62 187 GLU A O 1
ATOM 1446 N N . ASP A 1 188 ? -9.259 14.728 7.42 1 85.35 188 ASP A N 1
ATOM 1447 C CA . ASP A 1 188 ? -8.216 15.716 7.675 1 85.35 188 ASP A CA 1
ATOM 1448 C C . ASP A 1 188 ? -8.502 17.021 6.935 1 85.35 188 ASP A C 1
ATOM 1450 O O . ASP A 1 188 ? -8.335 18.107 7.493 1 85.35 188 ASP A O 1
ATOM 1454 N N . SER A 1 189 ? -8.892 16.933 5.697 1 89.98 189 SER A N 1
ATOM 1455 C CA . SER A 1 189 ? -9.22 18.108 4.896 1 89.98 189 SER A CA 1
ATOM 1456 C C . SER A 1 189 ? -10.432 18.841 5.462 1 89.98 189 SER A C 1
ATOM 1458 O O . SER A 1 189 ? -10.448 20.072 5.519 1 89.98 189 SER A O 1
ATOM 1460 N N . MET A 1 190 ? -11.377 18.122 5.926 1 92.56 190 MET A N 1
ATOM 1461 C CA . MET A 1 190 ? -12.588 18.716 6.486 1 92.56 190 MET A CA 1
ATOM 1462 C C . MET A 1 190 ? -12.303 19.355 7.841 1 92.56 190 MET A C 1
ATOM 1464 O O . MET A 1 190 ? -12.849 20.413 8.16 1 92.56 190 MET A O 1
ATOM 1468 N N . SER A 1 191 ? -11.501 18.713 8.56 1 89.13 191 SER A N 1
ATOM 1469 C CA . SER A 1 191 ? -11.163 19.222 9.885 1 89.13 191 SER A CA 1
ATOM 1470 C C . SER A 1 191 ? -10.35 20.509 9.792 1 89.13 191 SER A C 1
ATOM 1472 O O . SER A 1 191 ? -10.315 21.297 10.74 1 89.13 191 SER A O 1
ATOM 1474 N N . ALA A 1 192 ? -9.722 20.69 8.683 1 86.01 192 ALA A N 1
ATOM 1475 C CA . ALA A 1 192 ? -8.91 21.886 8.474 1 86.01 192 ALA A CA 1
ATOM 1476 C C . ALA A 1 192 ? -9.788 23.106 8.208 1 86.01 192 ALA A C 1
ATOM 1478 O O . ALA A 1 192 ? -9.317 24.244 8.273 1 86.01 192 ALA A O 1
ATOM 1479 N N . VAL A 1 193 ? -11.05 22.932 7.943 1 89.78 193 VAL A N 1
ATOM 1480 C CA . VAL A 1 193 ? -11.977 24.04 7.739 1 89.78 193 VAL A CA 1
ATOM 1481 C C . VAL A 1 193 ? -12.216 24.765 9.062 1 89.78 193 VAL A C 1
ATOM 1483 O O . VAL A 1 193 ? -12.563 24.139 10.066 1 89.78 193 VAL A O 1
ATOM 1486 N N . PRO A 1 194 ? -12.042 26.075 9.122 1 90.79 194 PRO A N 1
ATOM 1487 C CA . PRO A 1 194 ? -12.159 26.843 10.364 1 90.79 194 PRO A CA 1
ATOM 1488 C C . PRO A 1 194 ? -13.508 26.648 11.053 1 90.79 194 PRO A C 1
ATOM 1490 O O . PRO A 1 194 ? -14.543 26.582 10.385 1 90.79 194 PRO A O 1
ATOM 1493 N N . LYS A 1 195 ? -13.523 26.657 12.297 1 90.11 195 LYS A N 1
ATOM 1494 C CA . LYS A 1 195 ? -14.709 26.467 13.127 1 90.11 195 LYS A CA 1
ATOM 1495 C C . LYS A 1 195 ? -15.682 27.633 12.972 1 90.11 195 LYS A C 1
ATOM 1497 O O . LYS A 1 195 ? -16.898 27.45 13.062 1 90.11 195 LYS A O 1
ATOM 1502 N N . LYS A 1 196 ? -15.073 28.754 12.717 1 91.75 196 LYS A N 1
ATOM 1503 C CA . LYS A 1 196 ? -15.896 29.952 12.575 1 91.75 196 LYS A CA 1
ATOM 1504 C C . LYS A 1 196 ? -16.909 29.792 11.445 1 91.75 196 LYS A C 1
ATOM 1506 O O . LYS A 1 196 ? -18.03 30.297 11.534 1 91.75 196 LYS A O 1
ATOM 1511 N N . ILE A 1 197 ? -16.465 29.12 10.463 1 91.12 197 ILE A N 1
ATOM 1512 C CA . ILE A 1 197 ? -17.33 28.896 9.31 1 91.12 197 ILE A CA 1
ATOM 1513 C C . ILE A 1 197 ? -18.455 27.934 9.688 1 91.12 197 ILE A C 1
ATOM 1515 O O . ILE A 1 197 ? -19.615 28.158 9.336 1 91.12 197 ILE A O 1
ATOM 1519 N N . ARG A 1 198 ? -18.156 26.974 10.446 1 90.95 198 ARG A N 1
ATOM 1520 C CA . ARG A 1 198 ? -19.145 26.013 10.926 1 90.95 198 ARG A CA 1
ATOM 1521 C C . ARG A 1 198 ? -20.156 26.684 11.85 1 90.95 198 ARG A C 1
ATOM 1523 O O . ARG A 1 198 ? -21.365 26.504 11.69 1 90.95 198 ARG A O 1
ATOM 1530 N N . ASP A 1 199 ? -19.66 27.42 12.76 1 90.88 199 ASP A N 1
ATOM 1531 C CA . ASP A 1 199 ? -20.492 28.091 13.754 1 90.88 199 ASP A CA 1
ATOM 1532 C C . ASP A 1 199 ? -21.42 29.11 13.096 1 90.88 199 ASP A C 1
ATOM 1534 O O . ASP A 1 199 ? -22.561 29.287 13.526 1 90.88 199 ASP A O 1
ATOM 1538 N N . GLY A 1 200 ? -20.863 29.758 12.141 1 90.64 200 GLY A N 1
ATOM 1539 C CA . GLY A 1 200 ? -21.686 30.703 11.402 1 90.64 200 GLY A CA 1
ATOM 1540 C C . GLY A 1 200 ? -22.877 30.053 10.724 1 90.64 200 GLY A C 1
ATOM 1541 O O . GLY A 1 200 ? -23.995 30.57 10.791 1 90.64 200 GLY A O 1
ATOM 1542 N N . ALA A 1 201 ? -22.65 28.956 10.162 1 91.19 201 ALA A N 1
ATOM 1543 C CA . ALA A 1 201 ? -23.724 28.237 9.482 1 91.19 201 ALA A CA 1
ATOM 1544 C C . ALA A 1 201 ? -24.739 27.692 10.483 1 91.19 201 ALA A C 1
ATOM 1546 O O . ALA A 1 201 ? -25.948 27.759 10.249 1 91.19 201 ALA A O 1
ATOM 1547 N N . LEU A 1 202 ? -24.248 27.213 11.558 1 88.43 202 LEU A N 1
ATOM 1548 C CA . LEU A 1 202 ? -25.132 26.725 12.612 1 88.43 202 LEU A CA 1
ATOM 1549 C C . LEU A 1 202 ? -25.947 27.868 13.209 1 88.43 202 LEU A C 1
ATOM 1551 O O . LEU A 1 202 ? -27.124 27.693 13.533 1 88.43 202 LEU A O 1
ATOM 1555 N N . GLY A 1 203 ? -25.313 28.979 13.375 1 91.23 203 GLY A N 1
ATOM 1556 C CA . GLY A 1 203 ? -25.99 30.161 13.884 1 91.23 203 GLY A CA 1
ATOM 1557 C C . GLY A 1 203 ? -27.114 30.638 12.984 1 91.23 203 GLY A C 1
ATOM 1558 O O . GLY A 1 203 ? -28.08 31.242 13.455 1 91.23 203 GLY A O 1
ATOM 1559 N N . LEU A 1 204 ? -27.001 30.352 11.704 1 92.57 204 LEU A N 1
ATOM 1560 C CA . LEU A 1 204 ? -28.015 30.739 10.729 1 92.57 204 LEU A CA 1
ATOM 1561 C C . LEU A 1 204 ? -29.132 29.702 10.665 1 92.57 204 LEU A C 1
ATOM 1563 O O . LEU A 1 204 ? -30.055 29.827 9.857 1 92.57 204 LEU A O 1
ATOM 1567 N N . GLY A 1 205 ? -29.019 28.62 11.528 1 88.97 205 GLY A N 1
ATOM 1568 C CA . GLY A 1 205 ? -30.099 27.653 11.648 1 88.97 205 GLY A CA 1
ATOM 1569 C C . GLY A 1 205 ? -29.865 26.393 10.836 1 88.97 205 GLY A C 1
ATOM 1570 O O . GLY A 1 205 ? -30.752 25.543 10.729 1 88.97 205 GLY A O 1
ATOM 1571 N N . ALA A 1 206 ? -28.728 26.349 10.266 1 89.15 206 ALA A N 1
ATOM 1572 C CA . ALA A 1 206 ? -28.433 25.148 9.489 1 89.15 206 ALA A CA 1
ATOM 1573 C C . ALA A 1 206 ? -28.281 23.931 10.398 1 89.15 206 ALA A C 1
ATOM 1575 O O . ALA A 1 206 ? -27.809 24.05 11.531 1 89.15 206 ALA A O 1
ATOM 1576 N N . THR A 1 207 ? -28.72 22.764 9.849 1 87.73 207 THR A N 1
ATOM 1577 C CA . THR A 1 207 ? -28.496 21.517 10.572 1 87.73 207 THR A CA 1
ATOM 1578 C C . THR A 1 207 ? -27.054 21.045 10.403 1 87.73 207 THR A C 1
ATOM 1580 O O . THR A 1 207 ? -26.338 21.523 9.521 1 87.73 207 THR A O 1
ATOM 1583 N N . ARG A 1 208 ? -26.621 20.126 11.23 1 87.74 208 ARG A N 1
ATOM 1584 C CA . ARG A 1 208 ? -25.258 19.608 11.169 1 87.74 208 ARG A CA 1
ATOM 1585 C C . ARG A 1 208 ? -24.974 18.975 9.81 1 87.74 208 ARG A C 1
ATOM 1587 O O . ARG A 1 208 ? -23.867 19.098 9.282 1 87.74 208 ARG A O 1
ATOM 1594 N N . LEU A 1 209 ? -25.909 18.327 9.299 1 88.05 209 LEU A N 1
ATOM 1595 C CA . LEU A 1 209 ? -25.738 17.69 7.997 1 88.05 209 LEU A CA 1
ATOM 1596 C C . LEU A 1 209 ? -25.61 18.735 6.894 1 88.05 209 LEU A C 1
ATOM 1598 O O . LEU A 1 209 ? -24.839 18.554 5.949 1 88.05 209 LEU A O 1
ATOM 1602 N N . GLU A 1 210 ? -26.39 19.787 7.023 1 90.76 210 GLU A N 1
ATOM 1603 C CA . GLU A 1 210 ? -26.296 20.875 6.055 1 90.76 210 GLU A CA 1
ATOM 1604 C C . GLU A 1 210 ? -24.923 21.539 6.103 1 90.76 210 GLU A C 1
ATOM 1606 O O . GLU A 1 210 ? -24.355 21.88 5.063 1 90.76 210 GLU A O 1
ATOM 1611 N N . VAL A 1 211 ? -24.47 21.698 7.305 1 92.49 211 VAL A N 1
ATOM 1612 C CA . VAL A 1 211 ? -23.14 22.277 7.462 1 92.49 211 VAL A CA 1
ATOM 1613 C C . VAL A 1 211 ? -22.1 21.364 6.817 1 92.49 211 VAL A C 1
ATOM 1615 O O . VAL A 1 211 ? -21.222 21.83 6.087 1 92.49 211 VAL A O 1
ATOM 1618 N N . ALA A 1 212 ? -22.238 20.113 7.008 1 92.49 212 ALA A N 1
ATOM 1619 C CA . ALA A 1 212 ? -21.294 19.138 6.469 1 92.49 212 ALA A CA 1
ATOM 1620 C C . ALA A 1 212 ? -21.31 19.144 4.943 1 92.49 212 ALA A C 1
ATOM 1622 O O . ALA A 1 212 ? -20.257 19.213 4.304 1 92.49 212 ALA A O 1
ATOM 1623 N N . ILE A 1 213 ? -22.456 19.131 4.329 1 91.37 213 ILE A N 1
ATOM 1624 C CA . ILE A 1 213 ? -22.604 18.893 2.897 1 91.37 213 ILE A CA 1
ATOM 1625 C C . ILE A 1 213 ? -22.466 20.211 2.138 1 91.37 213 ILE A C 1
ATOM 1627 O O . ILE A 1 213 ? -21.9 20.248 1.043 1 91.37 213 ILE A O 1
ATOM 1631 N N . LYS A 1 214 ? -22.902 21.319 2.733 1 93.45 214 LYS A N 1
ATOM 1632 C CA . LYS A 1 214 ? -22.998 22.568 1.983 1 93.45 214 LYS A CA 1
ATOM 1633 C C . LYS A 1 214 ? -21.853 23.512 2.339 1 93.45 214 LYS A C 1
ATOM 1635 O O . LYS A 1 214 ? -21.578 24.466 1.608 1 93.45 214 LYS A O 1
ATOM 1640 N N . VAL A 1 215 ? -21.236 23.274 3.409 1 93.71 215 VAL A N 1
ATOM 1641 C CA . VAL A 1 215 ? -20.221 24.226 3.849 1 93.71 215 VAL A CA 1
ATOM 1642 C C . VAL A 1 215 ? -18.863 23.533 3.926 1 93.71 215 VAL A C 1
ATOM 1644 O O . VAL A 1 215 ? -17.947 23.863 3.168 1 93.71 215 VAL A O 1
ATOM 1647 N N . VAL A 1 216 ? -18.8 22.494 4.699 1 94.75 216 VAL A N 1
ATOM 1648 C CA . VAL A 1 216 ? -17.514 21.88 5.011 1 94.75 216 VAL A CA 1
ATOM 1649 C C . VAL A 1 216 ? -17.01 21.093 3.803 1 94.75 216 VAL A C 1
ATOM 1651 O O . VAL A 1 216 ? -15.865 21.261 3.378 1 94.75 216 VAL A O 1
ATOM 1654 N N . MET A 1 217 ? -17.83 20.274 3.205 1 94.3 217 MET A N 1
ATOM 1655 C CA . MET A 1 217 ? -17.414 19.424 2.093 1 94.3 217 MET A CA 1
ATOM 1656 C C . MET A 1 217 ? -16.972 20.265 0.901 1 94.3 217 MET A C 1
ATOM 1658 O O . MET A 1 217 ? -15.928 20 0.302 1 94.3 217 MET A O 1
ATOM 1662 N N . PRO A 1 218 ? -17.743 21.288 0.566 1 93.78 218 PRO A N 1
ATOM 1663 C CA . PRO A 1 218 ? -17.291 22.13 -0.544 1 93.78 218 PRO A CA 1
ATOM 1664 C C . PRO A 1 218 ? -15.973 22.842 -0.246 1 93.78 218 PRO A C 1
ATOM 1666 O O . PRO A 1 218 ? -15.151 23.028 -1.147 1 93.78 218 PRO A O 1
ATOM 1669 N N . ALA A 1 219 ? -15.83 23.251 0.982 1 92.83 219 ALA A N 1
ATOM 1670 C CA . ALA A 1 219 ? -14.599 23.931 1.375 1 92.83 219 ALA A CA 1
ATOM 1671 C C . ALA A 1 219 ? -13.413 22.972 1.36 1 92.83 219 ALA A C 1
ATOM 1673 O O . ALA A 1 219 ? -12.268 23.392 1.177 1 92.83 219 ALA A O 1
ATOM 1674 N N . ALA A 1 220 ? -13.668 21.701 1.536 1 94.17 220 ALA A N 1
ATOM 1675 C CA . ALA A 1 220 ? -12.619 20.687 1.606 1 94.17 220 ALA A CA 1
ATOM 1676 C C . ALA A 1 220 ? -12.566 19.862 0.323 1 94.17 220 ALA A C 1
ATOM 1678 O O . ALA A 1 220 ? -12.016 18.759 0.308 1 94.17 220 ALA A O 1
ATOM 1679 N N . LEU A 1 221 ? -13.11 20.327 -0.778 1 94.42 221 LEU A N 1
ATOM 1680 C CA . LEU A 1 221 ? -13.332 19.561 -1.999 1 94.42 221 LEU A CA 1
ATOM 1681 C C . LEU A 1 221 ? -12.009 19.085 -2.589 1 94.42 221 LEU A C 1
ATOM 1683 O O . LEU A 1 221 ? -11.914 17.96 -3.086 1 94.42 221 LEU A O 1
ATOM 1687 N N . SER A 1 222 ? -11.002 19.933 -2.576 1 91.7 222 SER A N 1
ATOM 1688 C CA . SER A 1 222 ? -9.709 19.57 -3.147 1 91.7 222 SER A CA 1
ATOM 1689 C C . SER A 1 222 ? -9.119 18.349 -2.449 1 91.7 222 SER A C 1
ATOM 1691 O O . SER A 1 222 ? -8.651 17.417 -3.107 1 91.7 222 SER A O 1
ATOM 1693 N N . GLY A 1 223 ? -9.172 18.355 -1.093 1 91.74 223 GLY A N 1
ATOM 1694 C CA . GLY A 1 223 ? -8.685 17.212 -0.337 1 91.74 223 GLY A CA 1
ATOM 169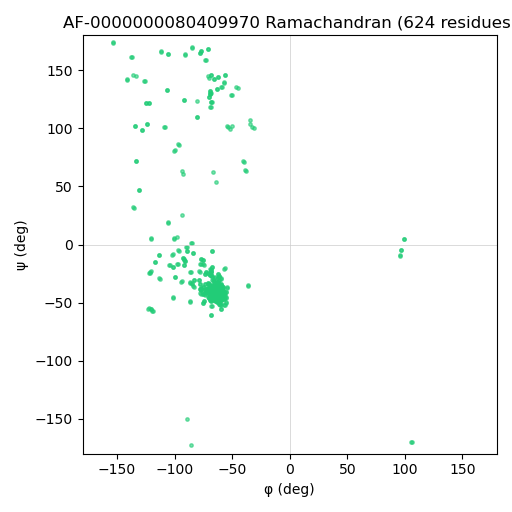5 C C . GLY A 1 223 ? -9.502 15.954 -0.566 1 91.74 223 GLY A C 1
ATOM 1696 O O . GLY A 1 223 ? -8.949 14.855 -0.647 1 91.74 223 GLY A O 1
ATOM 1697 N N . ILE A 1 224 ? -10.752 16.113 -0.736 1 95.64 224 ILE A N 1
ATOM 1698 C CA . ILE A 1 224 ? -11.656 14.989 -0.951 1 95.64 224 ILE A CA 1
ATOM 1699 C C . ILE A 1 224 ? -11.388 14.364 -2.318 1 95.64 224 ILE A C 1
ATOM 1701 O O . ILE A 1 224 ? -11.233 13.146 -2.431 1 95.64 224 ILE A O 1
ATOM 1705 N N . ILE A 1 225 ? -11.296 15.197 -3.361 1 95.2 225 ILE A N 1
ATOM 1706 C CA . ILE A 1 225 ? -11.03 14.699 -4.706 1 95.2 225 ILE A CA 1
ATOM 1707 C C . ILE A 1 225 ? -9.67 14.007 -4.741 1 95.2 225 ILE A C 1
ATOM 1709 O O . ILE A 1 225 ? -9.523 12.942 -5.345 1 95.2 225 ILE A O 1
ATOM 1713 N N . ALA A 1 226 ? -8.725 14.614 -4.089 1 91.34 226 ALA A N 1
ATOM 1714 C CA . ALA A 1 226 ? -7.393 14.017 -4.037 1 91.34 226 ALA A CA 1
ATOM 1715 C C . ALA A 1 226 ? -7.439 12.627 -3.41 1 91.34 226 ALA A C 1
ATOM 1717 O O . ALA A 1 226 ? -6.785 11.7 -3.892 1 91.34 226 ALA A O 1
ATOM 1718 N N . SER A 1 227 ? -8.195 12.518 -2.309 1 93.83 227 SER A N 1
ATOM 1719 C CA . SER A 1 227 ? -8.295 11.231 -1.628 1 93.83 227 SER A CA 1
ATOM 1720 C C . SER A 1 227 ? -8.939 10.18 -2.526 1 93.83 227 SER A C 1
ATOM 1722 O O . SER A 1 227 ? -8.537 9.014 -2.513 1 93.83 227 SER A O 1
ATOM 1724 N N . ILE A 1 228 ? -9.898 10.542 -3.303 1 96.5 228 ILE A N 1
ATOM 1725 C CA . ILE A 1 228 ? -10.602 9.63 -4.198 1 96.5 228 ILE A CA 1
ATOM 1726 C C . ILE A 1 228 ? -9.668 9.183 -5.32 1 96.5 228 ILE A C 1
ATOM 1728 O O . ILE A 1 228 ? -9.606 7.997 -5.65 1 96.5 228 ILE A O 1
ATOM 1732 N N . VAL A 1 229 ? -8.935 10.092 -5.877 1 93.95 229 VAL A N 1
ATOM 1733 C CA . VAL A 1 229 ? -8.014 9.789 -6.967 1 93.95 229 VAL A CA 1
ATOM 1734 C C . VAL A 1 229 ? -6.895 8.881 -6.461 1 93.95 229 VAL A C 1
ATOM 1736 O O . VAL A 1 229 ? -6.508 7.926 -7.138 1 93.95 229 VAL A O 1
ATOM 1739 N N . LEU A 1 230 ? -6.411 9.159 -5.303 1 89.42 230 LEU A N 1
ATOM 1740 C CA . LEU A 1 230 ? -5.383 8.307 -4.715 1 89.42 230 LEU A CA 1
ATOM 1741 C C . LEU A 1 230 ? -5.927 6.909 -4.44 1 89.42 230 LEU A C 1
ATOM 1743 O O . LEU A 1 230 ? -5.222 5.916 -4.631 1 89.42 230 LEU A O 1
ATOM 1747 N N . GLY A 1 231 ? -7.151 6.88 -3.914 1 93.87 231 GLY A N 1
ATOM 1748 C CA . GLY A 1 231 ? -7.802 5.595 -3.719 1 93.87 231 GLY A CA 1
ATOM 1749 C C . GLY A 1 231 ? -7.94 4.794 -5 1 93.87 231 GLY A C 1
ATOM 1750 O O . GLY A 1 231 ? -7.717 3.582 -5.008 1 93.87 231 GLY A O 1
ATOM 1751 N N . MET A 1 232 ? -8.271 5.455 -6.063 1 95.42 232 MET A N 1
ATOM 1752 C CA . MET A 1 232 ? -8.387 4.811 -7.368 1 95.42 232 MET A CA 1
ATOM 1753 C C . MET A 1 232 ? -7.039 4.263 -7.826 1 95.42 232 MET A C 1
ATOM 1755 O O . MET A 1 232 ? -6.967 3.162 -8.376 1 95.42 232 MET A O 1
ATOM 1759 N N . SER A 1 233 ? -6.053 5.055 -7.642 1 92.58 233 SER A N 1
ATOM 1760 C CA . SER A 1 233 ? -4.703 4.629 -7.995 1 92.58 233 SER A CA 1
ATOM 1761 C C . SER A 1 233 ? -4.299 3.377 -7.223 1 92.58 233 SER A C 1
ATOM 1763 O O . SER A 1 233 ? -3.663 2.478 -7.778 1 92.58 233 SER A O 1
ATOM 1765 N N . ARG A 1 234 ? -4.665 3.304 -6.002 1 91.89 234 ARG A N 1
ATOM 1766 C CA . ARG A 1 234 ? -4.363 2.141 -5.173 1 91.89 234 ARG A CA 1
ATOM 1767 C C . ARG A 1 234 ? -5.127 0.912 -5.653 1 91.89 234 ARG A C 1
ATOM 1769 O O . ARG A 1 234 ? -4.6 -0.202 -5.627 1 91.89 234 ARG A O 1
ATOM 1776 N N . ALA A 1 235 ? -6.347 1.15 -6.03 1 96.32 235 ALA A N 1
ATOM 1777 C CA . ALA A 1 235 ? -7.16 0.047 -6.533 1 96.32 235 ALA A CA 1
ATOM 1778 C C . ALA A 1 235 ? -6.565 -0.534 -7.812 1 96.32 235 ALA A C 1
ATOM 1780 O O . ALA A 1 235 ? -6.53 -1.754 -7.989 1 96.32 235 ALA A O 1
ATOM 1781 N N . ILE A 1 236 ? -6.109 0.273 -8.653 1 95.7 236 ILE A N 1
ATOM 1782 C CA . ILE A 1 236 ? -5.521 -0.14 -9.922 1 95.7 236 ILE A CA 1
ATOM 1783 C C . ILE A 1 236 ? -4.266 -0.971 -9.663 1 95.7 236 ILE A C 1
ATOM 1785 O O . ILE A 1 236 ? -3.998 -1.942 -10.375 1 95.7 236 ILE A O 1
ATOM 1789 N N . GLY A 1 237 ? -3.563 -0.652 -8.668 1 93.21 237 GLY A N 1
ATOM 1790 C CA . GLY A 1 237 ? -2.309 -1.321 -8.357 1 93.21 237 GLY A CA 1
ATOM 1791 C C . GLY A 1 237 ? -2.484 -2.528 -7.455 1 93.21 237 GLY A C 1
ATOM 1792 O O . GLY A 1 237 ? -1.509 -3.197 -7.109 1 93.21 237 GLY A O 1
ATOM 1793 N N . GLU A 1 238 ? -3.698 -2.791 -7.033 1 93.7 238 GLU A N 1
ATOM 1794 C CA . GLU A 1 238 ? -3.938 -3.939 -6.164 1 93.7 238 GLU A CA 1
ATOM 1795 C C . GLU A 1 238 ? -3.515 -5.241 -6.839 1 93.7 238 GLU A C 1
ATOM 1797 O O . GLU A 1 238 ? -3.822 -5.467 -8.011 1 93.7 238 GLU A O 1
ATOM 1802 N N . THR A 1 239 ? -2.844 -6.082 -6.137 1 93.9 239 THR A N 1
ATOM 1803 C CA . THR A 1 239 ? -2.273 -7.267 -6.77 1 93.9 239 THR A CA 1
ATOM 1804 C C . THR A 1 239 ? -2.78 -8.538 -6.094 1 93.9 239 THR A C 1
ATOM 1806 O O . THR A 1 239 ? -3.455 -9.355 -6.723 1 93.9 239 THR A O 1
ATOM 1809 N N . MET A 1 240 ? -2.625 -8.659 -4.823 1 92.94 240 MET A N 1
ATOM 1810 C CA . MET A 1 240 ? -2.808 -9.951 -4.168 1 92.94 240 MET A CA 1
ATOM 1811 C C . MET A 1 240 ? -4.289 -10.274 -4.005 1 92.94 240 MET A C 1
ATOM 1813 O O . MET A 1 240 ? -4.699 -11.425 -4.165 1 92.94 240 MET A O 1
ATOM 1817 N N . ILE A 1 241 ? -5.113 -9.27 -3.679 1 96.36 241 ILE A N 1
ATOM 1818 C CA . ILE A 1 241 ? -6.541 -9.523 -3.524 1 96.36 241 ILE A CA 1
ATOM 1819 C C . ILE A 1 241 ? -7.113 -10.065 -4.832 1 96.36 241 ILE A C 1
ATOM 1821 O O . ILE A 1 241 ? -7.821 -11.075 -4.836 1 96.36 241 ILE A O 1
ATOM 1825 N N . VAL A 1 242 ? -6.72 -9.458 -5.919 1 96.67 242 VAL A N 1
ATOM 1826 C CA . VAL A 1 242 ? -7.297 -9.815 -7.211 1 96.67 242 VAL A CA 1
ATOM 1827 C C . VAL A 1 242 ? -6.663 -11.108 -7.72 1 96.67 242 VAL A C 1
ATOM 1829 O O . VAL A 1 242 ? -7.306 -11.884 -8.43 1 96.67 242 VAL A O 1
ATOM 1832 N N . THR A 1 243 ? -5.444 -11.38 -7.403 1 93.91 243 THR A N 1
ATOM 1833 C CA . THR A 1 243 ? -4.776 -12.617 -7.791 1 93.91 243 THR A CA 1
ATOM 1834 C C . THR A 1 243 ? -5.422 -13.818 -7.107 1 93.91 243 THR A C 1
ATOM 1836 O O . THR A 1 243 ? -5.58 -14.877 -7.718 1 93.91 243 THR A O 1
ATOM 1839 N N . ILE A 1 244 ? -5.79 -13.654 -5.91 1 92.01 244 ILE A N 1
ATOM 1840 C CA . ILE A 1 244 ? -6.281 -14.771 -5.11 1 92.01 244 ILE A CA 1
ATOM 1841 C C . ILE A 1 244 ? -7.763 -15.001 -5.399 1 92.01 244 ILE A C 1
ATOM 1843 O O . ILE A 1 244 ? -8.209 -16.144 -5.518 1 92.01 244 ILE A O 1
ATOM 1847 N N . ALA A 1 245 ? -8.496 -13.944 -5.616 1 95.32 245 ALA A N 1
ATOM 1848 C CA . ALA A 1 245 ? -9.948 -14.099 -5.608 1 95.32 245 ALA A CA 1
ATOM 1849 C C . ALA A 1 245 ? -10.543 -13.761 -6.972 1 95.32 245 ALA A C 1
ATOM 1851 O O . ALA A 1 245 ? -11.712 -14.054 -7.236 1 95.32 245 ALA A O 1
ATOM 1852 N N . GLY A 1 246 ? -9.87 -13.128 -7.854 1 95.38 246 GLY A N 1
ATOM 1853 C CA . GLY A 1 246 ? -10.404 -12.68 -9.13 1 95.38 246 GLY A CA 1
ATOM 1854 C C . GLY A 1 246 ? -10.358 -13.751 -10.204 1 95.38 246 GLY A C 1
ATOM 1855 O O . GLY A 1 246 ? -11.141 -13.716 -11.156 1 95.38 246 GLY A O 1
ATOM 1856 N N . GLY A 1 247 ? -9.345 -14.602 -10.188 1 90.66 247 GLY A N 1
ATOM 1857 C CA . GLY A 1 247 ? -9.162 -15.63 -11.201 1 90.66 247 GLY A CA 1
ATOM 1858 C C . GLY A 1 247 ? -8.041 -15.316 -12.174 1 90.66 247 GLY A C 1
ATOM 1859 O O . GLY A 1 247 ? -7.255 -14.394 -11.947 1 90.66 247 GLY A O 1
ATOM 1860 N N . SER A 1 248 ? -7.945 -16.113 -13.256 1 90.96 248 SER A N 1
ATOM 1861 C CA . SER A 1 248 ? -6.858 -15.965 -14.218 1 90.96 248 SER A CA 1
ATOM 1862 C C . SER A 1 248 ? -7.376 -16.016 -15.651 1 90.96 248 SER A C 1
ATOM 1864 O O . SER A 1 248 ? -6.68 -16.488 -16.552 1 90.96 248 SER A O 1
ATOM 1866 N N . GLN A 1 249 ? -8.556 -15.566 -15.838 1 93.17 249 GLN A N 1
ATOM 1867 C CA . GLN A 1 249 ? -9.15 -15.603 -17.17 1 93.17 249 GLN A CA 1
ATOM 1868 C C . GLN A 1 249 ? -9.249 -14.203 -17.768 1 93.17 249 GLN A C 1
ATOM 1870 O O . GLN A 1 249 ? -10.187 -13.461 -17.472 1 93.17 249 GLN A O 1
ATOM 1875 N N . PRO A 1 250 ? -8.324 -13.929 -18.63 1 94.3 250 PRO A N 1
ATOM 1876 C CA . PRO A 1 250 ? -8.438 -12.626 -19.29 1 94.3 250 PRO A CA 1
ATOM 1877 C C . PRO A 1 250 ? -9.632 -12.547 -20.239 1 94.3 250 PRO A C 1
ATOM 1879 O O . PRO A 1 250 ? -9.752 -13.364 -21.155 1 94.3 250 PRO A O 1
ATOM 1882 N N . ASN A 1 251 ? -10.54 -11.707 -20.028 1 92.55 251 ASN A N 1
ATOM 1883 C CA . ASN A 1 251 ? -11.718 -11.517 -20.868 1 92.55 251 ASN A CA 1
ATOM 1884 C C . ASN A 1 251 ? -12.078 -10.04 -21.004 1 92.55 251 ASN A C 1
ATOM 1886 O O . ASN A 1 251 ? -11.894 -9.263 -20.065 1 92.55 251 ASN A O 1
ATOM 1890 N N . PHE A 1 252 ? -12.488 -9.765 -22.237 1 94.52 252 PHE A N 1
ATOM 1891 C CA . PHE A 1 252 ? -12.973 -8.413 -22.486 1 94.52 252 PHE A CA 1
ATOM 1892 C C . PHE A 1 252 ? -14.483 -8.335 -22.295 1 94.52 252 PHE A C 1
ATOM 1894 O O . PHE A 1 252 ? -15.232 -8.209 -23.266 1 94.52 252 PHE A O 1
ATOM 1901 N N . GLU A 1 253 ? -14.989 -8.618 -21.127 1 91.35 253 GLU A N 1
ATOM 1902 C CA . GLU A 1 253 ? -16.4 -8.544 -20.762 1 91.35 253 GLU A CA 1
ATOM 1903 C C . GLU A 1 253 ? -16.589 -7.84 -19.422 1 91.35 253 GLU A C 1
ATOM 1905 O O . GLU A 1 253 ? -15.727 -7.925 -18.544 1 91.35 253 GLU A O 1
ATOM 1910 N N . PHE A 1 254 ? -17.697 -7.118 -19.405 1 92.53 254 PHE A N 1
ATOM 1911 C CA . PHE A 1 254 ? -18.045 -6.498 -18.132 1 92.53 254 PHE A CA 1
ATOM 1912 C C . PHE A 1 254 ? -19.104 -7.317 -17.403 1 92.53 254 PHE A C 1
ATOM 1914 O O . PHE A 1 254 ? -20.298 -7.025 -17.501 1 92.53 254 PHE A O 1
ATOM 1921 N N . ASN A 1 255 ? -18.736 -8.33 -16.747 1 95.25 255 ASN A N 1
ATOM 1922 C CA . ASN A 1 255 ? -19.589 -9.186 -15.93 1 95.25 255 ASN A CA 1
ATOM 1923 C C . ASN A 1 255 ? -18.953 -9.485 -14.576 1 95.25 255 ASN A C 1
ATOM 1925 O O . ASN A 1 255 ? -18.098 -10.366 -14.468 1 95.25 255 ASN A O 1
ATOM 1929 N N . PRO A 1 256 ? -19.412 -8.817 -13.576 1 96.03 256 PRO A N 1
ATOM 1930 C CA . PRO A 1 256 ? -18.783 -8.927 -12.258 1 96.03 256 PRO A CA 1
ATOM 1931 C C . PRO A 1 256 ? -18.963 -10.307 -11.631 1 96.03 256 PRO A C 1
ATOM 1933 O O . PRO A 1 256 ? -18.335 -10.614 -10.614 1 96.03 256 PRO A O 1
ATOM 1936 N N . LEU A 1 257 ? -19.754 -11.206 -12.277 1 96.89 257 LEU A N 1
ATOM 1937 C CA . LEU A 1 257 ? -20.065 -12.509 -11.7 1 96.89 257 LEU A CA 1
ATOM 1938 C C . LEU A 1 257 ? -19.073 -13.565 -12.176 1 96.89 257 LEU A C 1
ATOM 1940 O O . LEU A 1 257 ? -19.031 -14.672 -11.634 1 96.89 257 LEU A O 1
ATOM 1944 N N . ASN A 1 258 ? -18.276 -13.244 -13.172 1 96.52 258 ASN A N 1
ATOM 1945 C CA . ASN A 1 258 ? -17.345 -14.187 -13.784 1 96.52 258 ASN A CA 1
ATOM 1946 C C . ASN A 1 258 ? -15.905 -13.902 -13.368 1 96.52 258 ASN A C 1
ATOM 1948 O O . ASN A 1 258 ? -15.604 -12.822 -12.857 1 96.52 258 ASN A O 1
ATOM 1952 N N . ALA A 1 259 ? -15.062 -14.931 -13.628 1 96.25 259 ALA A N 1
ATOM 1953 C CA . ALA A 1 259 ? -13.629 -14.783 -13.39 1 96.25 259 ALA A CA 1
ATOM 1954 C C . ALA A 1 259 ? -13.019 -13.753 -14.337 1 96.25 259 ALA A C 1
ATOM 1956 O O . ALA A 1 259 ? -13.416 -13.659 -15.501 1 96.25 259 ALA A O 1
ATOM 1957 N N . ILE A 1 260 ? -12.101 -13.006 -13.81 1 95.99 260 ILE A N 1
ATOM 1958 C CA . ILE A 1 260 ? -11.378 -12.009 -14.592 1 95.99 260 ILE A CA 1
ATOM 1959 C C . ILE A 1 260 ? -9.893 -12.053 -14.239 1 95.99 260 ILE A C 1
ATOM 1961 O O . ILE A 1 260 ? -9.511 -12.603 -13.204 1 95.99 260 ILE A O 1
ATOM 1965 N N . GLN A 1 261 ? -9.124 -11.516 -15.101 1 97.02 261 GLN A N 1
ATOM 1966 C CA . GLN A 1 261 ? -7.705 -11.343 -14.811 1 97.02 261 GLN A CA 1
ATOM 1967 C C . GLN A 1 261 ? -7.286 -9.884 -14.966 1 97.02 261 GLN A C 1
ATOM 1969 O O . GLN A 1 261 ? -7.493 -9.282 -16.022 1 97.02 261 GLN A O 1
ATOM 1974 N N . THR A 1 262 ? -6.768 -9.32 -13.912 1 97.11 262 THR A N 1
ATOM 1975 C CA . THR A 1 262 ? -6.264 -7.951 -13.941 1 97.11 262 THR A CA 1
ATOM 1976 C C . THR A 1 262 ? -4.827 -7.915 -14.453 1 97.11 262 THR A C 1
ATOM 1978 O O . THR A 1 262 ? -4.19 -8.959 -14.605 1 97.11 262 THR A O 1
ATOM 1981 N N . MET A 1 263 ? -4.319 -6.732 -14.735 1 97.06 263 MET A N 1
ATOM 1982 C CA . MET A 1 263 ? -2.939 -6.548 -15.174 1 97.06 263 MET A CA 1
ATOM 1983 C C . MET A 1 263 ? -1.961 -7.062 -14.122 1 97.06 263 MET A C 1
ATOM 1985 O O . MET A 1 263 ? -1.029 -7.801 -14.444 1 97.06 263 MET A O 1
ATOM 1989 N N . THR A 1 264 ? -2.251 -6.771 -12.865 1 95.53 264 THR A N 1
ATOM 1990 C CA . THR A 1 264 ? -1.35 -7.178 -11.793 1 95.53 264 THR A CA 1
ATOM 1991 C C . THR A 1 264 ? -1.407 -8.688 -11.581 1 95.53 264 THR A C 1
ATOM 1993 O O . THR A 1 264 ? -0.377 -9.33 -11.364 1 95.53 264 THR A O 1
ATOM 1996 N N . ALA A 1 265 ? -2.558 -9.258 -11.677 1 94.38 265 ALA A N 1
ATOM 1997 C CA . ALA A 1 265 ? -2.702 -10.702 -11.514 1 94.38 265 ALA A CA 1
ATOM 1998 C C . ALA A 1 265 ? -1.969 -11.455 -12.62 1 94.38 265 ALA A C 1
ATOM 2000 O O . ALA A 1 265 ? -1.396 -12.52 -12.379 1 94.38 265 ALA A O 1
ATOM 2001 N N . TYR A 1 266 ? -2.01 -10.964 -13.836 1 94.94 266 TYR A N 1
ATOM 2002 C CA . TYR A 1 266 ? -1.275 -11.573 -14.939 1 94.94 266 TYR A CA 1
ATOM 2003 C C . TYR A 1 266 ? 0.222 -11.587 -14.656 1 94.94 266 TYR A C 1
ATOM 2005 O O . TYR A 1 266 ? 0.893 -12.598 -14.875 1 94.94 266 TYR A O 1
ATOM 2013 N N . ILE A 1 267 ? 0.718 -10.45 -14.186 1 92.84 267 ILE A N 1
ATOM 2014 C CA . ILE A 1 267 ? 2.147 -10.339 -13.915 1 92.84 267 ILE A CA 1
ATOM 2015 C C . ILE A 1 267 ? 2.553 -11.362 -12.857 1 92.84 267 ILE A C 1
ATOM 2017 O O . ILE A 1 267 ? 3.568 -12.047 -13.004 1 92.84 267 ILE A O 1
ATOM 2021 N N . VAL A 1 268 ? 1.739 -11.481 -11.847 1 90.11 268 VAL A N 1
ATOM 2022 C CA . VAL A 1 268 ? 2.022 -12.45 -10.793 1 90.11 268 VAL A CA 1
ATOM 2023 C C . VAL A 1 268 ? 2.058 -13.858 -11.383 1 90.11 268 VAL A C 1
ATOM 2025 O O . VAL A 1 268 ? 2.945 -14.652 -11.058 1 90.11 268 VAL A O 1
ATOM 2028 N N . GLN A 1 269 ? 1.144 -14.181 -12.239 1 89.36 269 GLN A N 1
ATOM 2029 C CA . GLN A 1 269 ? 1.04 -15.511 -12.829 1 89.36 269 GLN A CA 1
ATOM 2030 C C . GLN A 1 269 ? 2.293 -15.858 -13.628 1 89.36 269 GLN A C 1
ATOM 2032 O O . GLN A 1 269 ? 2.845 -16.95 -13.484 1 89.36 269 GLN A O 1
ATOM 2037 N N . ILE A 1 270 ? 2.714 -14.923 -14.414 1 87.89 270 ILE A N 1
ATOM 2038 C CA . ILE A 1 270 ? 3.845 -15.197 -15.294 1 87.89 270 ILE A CA 1
ATOM 2039 C C . ILE A 1 270 ? 5.143 -15.162 -14.492 1 87.89 270 ILE A C 1
ATOM 2041 O O . ILE A 1 270 ? 6.061 -15.945 -14.749 1 87.89 270 ILE A O 1
ATOM 2045 N N . ALA A 1 271 ? 5.256 -14.255 -13.542 1 82.91 271 ALA A N 1
ATOM 2046 C CA . ALA A 1 271 ? 6.465 -14.109 -12.736 1 82.91 271 ALA A CA 1
ATOM 2047 C C . ALA A 1 271 ? 6.746 -15.376 -11.933 1 82.91 271 ALA A C 1
ATOM 2049 O O . ALA A 1 271 ? 7.904 -15.707 -11.667 1 82.91 271 ALA A O 1
ATOM 2050 N N . LYS A 1 272 ? 5.761 -16.029 -11.439 1 77.2 272 LYS A N 1
ATOM 2051 C CA . LYS A 1 272 ? 5.948 -17.217 -10.611 1 77.2 272 LYS A CA 1
ATOM 2052 C C . LYS A 1 272 ? 5.962 -18.484 -11.463 1 77.2 272 LYS A C 1
ATOM 2054 O O . LYS A 1 272 ? 6.24 -19.574 -10.958 1 77.2 272 LYS A O 1
ATOM 2059 N N . GLY A 1 273 ? 5.54 -18.212 -12.582 1 70.73 273 GLY A N 1
ATOM 2060 C CA . GLY A 1 273 ? 5.448 -19.389 -13.432 1 70.73 273 GLY A CA 1
ATOM 2061 C C . GLY A 1 273 ? 6.723 -19.667 -14.206 1 70.73 273 GLY A C 1
ATOM 2062 O O . GLY A 1 273 ? 7.797 -19.188 -13.836 1 70.73 273 GLY A O 1
ATOM 2063 N N . ASP A 1 274 ? 6.498 -20.214 -15.275 1 60.76 274 ASP A N 1
ATOM 2064 C CA . ASP A 1 274 ? 7.343 -21.046 -16.126 1 60.76 274 ASP A CA 1
ATOM 2065 C C . ASP A 1 274 ? 7.966 -20.225 -17.252 1 60.76 274 ASP A C 1
ATOM 2067 O O . ASP A 1 274 ? 8.597 -20.778 -18.155 1 60.76 274 ASP A O 1
ATOM 2071 N N . ALA A 1 275 ? 7.695 -18.887 -17.094 1 65.48 275 ALA A N 1
ATOM 2072 C CA . ALA A 1 275 ? 8.226 -18.259 -18.3 1 65.48 275 ALA A CA 1
ATOM 2073 C C . ALA A 1 275 ? 9.734 -18.051 -18.192 1 65.48 275 ALA A C 1
ATOM 2075 O O . ALA A 1 275 ? 10.223 -17.514 -17.195 1 65.48 275 ALA A O 1
ATOM 2076 N N . GLY A 1 276 ? 10.295 -18.642 -19.18 1 72.34 276 GLY A N 1
ATOM 2077 C CA . GLY A 1 276 ? 11.745 -18.527 -19.206 1 72.34 276 GLY A CA 1
ATOM 2078 C C . GLY A 1 276 ? 12.226 -17.132 -19.558 1 72.34 276 GLY A C 1
ATOM 2079 O O . GLY A 1 276 ? 11.569 -16.416 -20.317 1 72.34 276 GLY A O 1
ATOM 2080 N N . TYR A 1 277 ? 13.285 -16.748 -18.974 1 76.34 277 TYR A N 1
ATOM 2081 C CA . TYR A 1 277 ? 13.926 -15.476 -19.287 1 76.34 277 TYR A CA 1
ATOM 2082 C C . TYR A 1 277 ? 14.127 -15.321 -20.79 1 76.34 277 TYR A C 1
ATOM 2084 O O . TYR A 1 277 ? 14.524 -16.27 -21.47 1 76.34 277 TYR A O 1
ATOM 2092 N N . GLY A 1 278 ? 13.673 -14.157 -21.332 1 82.03 278 GLY A N 1
ATOM 2093 C CA . GLY A 1 278 ? 13.941 -13.854 -22.729 1 82.03 278 GLY A CA 1
ATOM 2094 C C . GLY A 1 278 ? 12.797 -14.231 -23.651 1 82.03 278 GLY A C 1
ATOM 2095 O O . GLY A 1 278 ? 12.815 -13.9 -24.839 1 82.03 278 GLY A O 1
ATOM 2096 N N . THR A 1 279 ? 11.867 -14.914 -23.145 1 89.04 279 THR A N 1
ATOM 2097 C CA . THR A 1 279 ? 10.714 -15.272 -23.963 1 89.04 279 THR A CA 1
ATOM 2098 C C . THR A 1 279 ? 9.771 -14.082 -24.12 1 89.04 279 THR A C 1
ATOM 2100 O O . THR A 1 279 ? 9.924 -13.068 -23.436 1 89.04 279 THR A O 1
ATOM 2103 N N . ILE A 1 280 ? 8.9 -14.268 -25.047 1 92.5 280 ILE A N 1
ATOM 2104 C CA . ILE A 1 280 ? 7.944 -13.195 -25.296 1 92.5 280 ILE A CA 1
ATOM 2105 C C . ILE A 1 280 ? 7.02 -13.036 -24.091 1 92.5 280 ILE A C 1
ATOM 2107 O O . ILE A 1 280 ? 6.612 -11.921 -23.756 1 92.5 280 ILE A O 1
ATOM 2111 N N . GLU A 1 281 ? 6.714 -14.143 -23.463 1 91.18 281 GLU A N 1
ATOM 2112 C CA . GLU A 1 281 ? 5.907 -14.108 -22.248 1 91.18 281 GLU A CA 1
ATOM 2113 C C . GLU A 1 281 ? 6.598 -13.307 -21.149 1 91.18 281 GLU A C 1
ATOM 2115 O O . GLU A 1 281 ? 5.952 -12.537 -20.434 1 91.18 281 GLU A O 1
ATOM 2120 N N . TYR A 1 282 ? 7.861 -13.484 -21.186 1 88.94 282 TYR A N 1
ATOM 2121 C CA . TYR A 1 282 ? 8.665 -12.749 -20.216 1 88.94 282 TYR A CA 1
ATOM 2122 C C . TYR A 1 282 ? 8.611 -11.251 -20.486 1 88.94 282 TYR A C 1
ATOM 2124 O O . TYR A 1 282 ? 8.376 -10.457 -19.573 1 88.94 282 TYR A O 1
ATOM 2132 N N . TYR A 1 283 ? 8.762 -10.867 -21.656 1 93.06 283 TYR A N 1
ATOM 2133 C CA . TYR A 1 283 ? 8.757 -9.452 -22.008 1 93.06 283 TYR A CA 1
ATOM 2134 C C . TYR A 1 283 ? 7.359 -8.862 -21.875 1 93.06 283 TYR A C 1
ATOM 2136 O O . TYR A 1 283 ? 7.204 -7.656 -21.664 1 93.06 283 TYR A O 1
ATOM 2144 N N . SER A 1 284 ? 6.359 -9.706 -21.976 1 94.51 284 SER A N 1
ATOM 2145 C CA . SER A 1 284 ? 4.987 -9.223 -21.862 1 94.51 284 SER A CA 1
ATOM 2146 C C . SER A 1 284 ? 4.705 -8.682 -20.464 1 94.51 284 SER A C 1
ATOM 2148 O O . SER A 1 284 ? 3.876 -7.785 -20.296 1 94.51 284 SER A O 1
ATOM 2150 N N . ILE A 1 285 ? 5.409 -9.206 -19.46 1 92.86 285 ILE A N 1
ATOM 2151 C CA . ILE A 1 285 ? 5.27 -8.724 -18.091 1 92.86 285 ILE A CA 1
ATOM 2152 C C . ILE A 1 285 ? 5.646 -7.246 -18.023 1 92.86 285 ILE A C 1
ATOM 2154 O O . ILE A 1 285 ? 4.958 -6.453 -17.377 1 92.86 285 ILE A O 1
ATOM 2158 N N . TYR A 1 286 ? 6.626 -6.882 -18.761 1 93.58 286 TYR A N 1
ATOM 2159 C CA . TYR A 1 286 ? 7.136 -5.515 -18.724 1 93.58 286 TYR A CA 1
ATOM 2160 C C . TYR A 1 286 ? 6.237 -4.576 -19.519 1 93.58 286 TYR A C 1
ATOM 2162 O O . TYR A 1 286 ? 6.086 -3.404 -19.166 1 93.58 286 TYR A O 1
ATOM 2170 N N . ALA A 1 287 ? 5.705 -5.124 -20.552 1 96.44 287 ALA A N 1
ATOM 2171 C CA . ALA A 1 287 ? 4.757 -4.313 -21.312 1 96.44 287 ALA A CA 1
ATOM 2172 C C . ALA A 1 287 ? 3.53 -3.971 -20.471 1 96.44 287 ALA A C 1
ATOM 2174 O O . ALA A 1 287 ? 3.104 -2.815 -20.426 1 96.44 287 ALA A O 1
ATOM 2175 N N . VAL A 1 288 ? 2.984 -4.993 -19.828 1 96.6 288 VAL A N 1
ATOM 2176 C CA . VAL A 1 288 ? 1.819 -4.788 -18.974 1 96.6 288 VAL A CA 1
ATOM 2177 C C . VAL A 1 288 ? 2.2 -3.912 -17.782 1 96.6 288 VAL A C 1
ATOM 2179 O O . VAL A 1 288 ? 1.439 -3.025 -17.388 1 96.6 288 VAL A O 1
ATOM 2182 N N . GLY A 1 289 ? 3.407 -4.162 -17.236 1 95.11 289 GLY A N 1
ATOM 2183 C CA . GLY A 1 289 ? 3.915 -3.344 -16.146 1 95.11 289 GLY A CA 1
ATOM 2184 C C . GLY A 1 289 ? 4.08 -1.884 -16.523 1 95.11 289 GLY A C 1
ATOM 2185 O O . GLY A 1 289 ? 3.772 -0.993 -15.728 1 95.11 289 GLY A O 1
ATOM 2186 N N . ALA A 1 290 ? 4.568 -1.634 -17.72 1 95.74 290 ALA A N 1
ATOM 2187 C CA . ALA A 1 290 ? 4.724 -0.266 -18.207 1 95.74 290 ALA A CA 1
ATOM 2188 C C . ALA A 1 290 ? 3.374 0.438 -18.308 1 95.74 290 ALA A C 1
ATOM 2190 O O . ALA A 1 290 ? 3.25 1.611 -17.948 1 95.74 290 ALA A O 1
ATOM 2191 N N . LEU A 1 291 ? 2.447 -0.285 -18.819 1 96.38 291 LEU A N 1
ATOM 2192 C CA . LEU A 1 291 ? 1.111 0.29 -18.922 1 96.38 291 LEU A CA 1
ATOM 2193 C C . LEU A 1 291 ? 0.553 0.621 -17.542 1 96.38 291 LEU A C 1
ATOM 2195 O O . LEU A 1 291 ? -0.027 1.69 -17.342 1 96.38 291 LEU A O 1
ATOM 2199 N N . LEU A 1 292 ? 0.696 -0.307 -16.647 1 95.14 292 LEU A N 1
ATOM 2200 C CA . LEU A 1 292 ? 0.277 -0.092 -15.266 1 95.14 292 LEU A CA 1
ATOM 2201 C C . LEU A 1 292 ? 0.95 1.144 -14.68 1 95.14 292 LEU A C 1
ATOM 2203 O O . LEU A 1 292 ? 0.307 1.936 -13.987 1 95.14 292 LEU A O 1
ATOM 2207 N N . PHE A 1 293 ? 2.21 1.257 -14.899 1 93.04 293 PHE A N 1
ATOM 2208 C CA . PHE A 1 293 ? 2.988 2.39 -14.41 1 93.04 293 PHE A CA 1
ATOM 2209 C C . PHE A 1 293 ? 2.446 3.7 -14.969 1 93.04 293 PHE A C 1
ATOM 2211 O O . PHE A 1 293 ? 2.322 4.687 -14.242 1 93.04 293 PHE A O 1
ATOM 2218 N N . ILE A 1 294 ? 2.176 3.71 -16.212 1 93.9 294 ILE A N 1
ATOM 2219 C CA . ILE A 1 294 ? 1.642 4.904 -16.857 1 93.9 294 ILE A CA 1
ATOM 2220 C C . ILE A 1 294 ? 0.296 5.269 -16.234 1 93.9 294 ILE A C 1
ATOM 2222 O O . ILE A 1 294 ? 0.051 6.433 -15.908 1 93.9 294 ILE A O 1
ATOM 2226 N N . PHE A 1 295 ? -0.593 4.267 -16.04 1 93.51 295 PHE A N 1
ATOM 2227 C CA . PHE A 1 295 ? -1.887 4.513 -15.414 1 93.51 295 PHE A CA 1
ATOM 2228 C C . PHE A 1 295 ? -1.712 5.133 -14.033 1 93.51 295 PHE A C 1
ATOM 2230 O O . PHE A 1 295 ? -2.358 6.131 -13.709 1 93.51 295 PHE A O 1
ATOM 2237 N N . THR A 1 296 ? -0.837 4.561 -13.302 1 89.01 296 THR A N 1
ATOM 2238 C CA . THR A 1 296 ? -0.65 5.026 -11.933 1 89.01 296 THR A CA 1
ATOM 2239 C C . THR A 1 296 ? -0.015 6.414 -11.915 1 89.01 296 THR A C 1
ATOM 2241 O O . THR A 1 296 ? -0.374 7.256 -11.089 1 89.01 296 THR A O 1
ATOM 2244 N N . LEU A 1 297 ? 0.966 6.613 -12.795 1 88.8 297 LEU A N 1
ATOM 2245 C CA . LEU A 1 297 ? 1.616 7.915 -12.888 1 88.8 297 LEU A CA 1
ATOM 2246 C C . LEU A 1 297 ? 0.607 9.002 -13.244 1 88.8 297 LEU A C 1
ATOM 2248 O O . LEU A 1 297 ? 0.606 10.076 -12.637 1 88.8 297 LEU A O 1
ATOM 2252 N N . VAL A 1 298 ? -0.209 8.762 -14.21 1 92.83 298 VAL A N 1
ATOM 2253 C CA . VAL A 1 298 ? -1.204 9.73 -14.661 1 92.83 298 VAL A CA 1
ATOM 2254 C C . VAL A 1 298 ? -2.181 10.033 -13.528 1 92.83 298 VAL A C 1
ATOM 2256 O O . VAL A 1 298 ? -2.519 11.194 -13.286 1 92.83 298 VAL A O 1
ATOM 2259 N N . MET A 1 299 ? -2.589 9.014 -12.831 1 90.26 299 MET A N 1
ATOM 2260 C CA . MET A 1 299 ? -3.534 9.202 -11.734 1 90.26 299 MET A CA 1
ATOM 2261 C C . MET A 1 299 ? -2.899 9.996 -10.598 1 90.26 299 MET A C 1
ATOM 2263 O O . MET A 1 299 ? -3.529 10.89 -10.031 1 90.26 299 MET A O 1
ATOM 2267 N N . ASN A 1 300 ? -1.704 9.698 -10.295 1 87.42 300 ASN A N 1
ATOM 2268 C CA . ASN A 1 300 ? -1.029 10.383 -9.198 1 87.42 300 ASN A CA 1
ATOM 2269 C C . ASN A 1 300 ? -0.734 11.839 -9.542 1 87.42 300 ASN A C 1
ATOM 2271 O O . ASN A 1 300 ? -0.856 12.721 -8.69 1 87.42 300 ASN A O 1
ATOM 2275 N N . LEU A 1 301 ? -0.332 12.105 -10.752 1 88.37 301 LEU A N 1
ATOM 2276 C CA . LEU A 1 301 ? -0.111 13.477 -11.195 1 88.37 301 LEU A CA 1
ATOM 2277 C C . LEU A 1 301 ? -1.416 14.267 -11.19 1 88.37 301 LEU A C 1
ATOM 2279 O O . LEU A 1 301 ? -1.429 15.452 -10.85 1 88.37 301 LEU A O 1
ATOM 2283 N N . PHE A 1 302 ? -2.446 13.585 -11.579 1 90.87 302 PHE A N 1
ATOM 2284 C CA . PHE A 1 302 ? -3.755 14.227 -11.559 1 90.87 302 PHE A CA 1
ATOM 2285 C C . PHE A 1 302 ? -4.18 14.544 -10.13 1 90.87 302 PHE A C 1
ATOM 2287 O O . PHE A 1 302 ? -4.703 15.627 -9.858 1 90.87 302 PHE A O 1
ATOM 2294 N N . ALA A 1 303 ? -3.989 13.645 -9.268 1 87.29 303 ALA A N 1
ATOM 2295 C CA . ALA A 1 303 ? -4.323 13.864 -7.863 1 87.29 303 ALA A CA 1
ATOM 2296 C C . ALA A 1 303 ? -3.549 15.05 -7.293 1 87.29 303 ALA A C 1
ATOM 2298 O O . ALA A 1 303 ? -4.119 15.896 -6.601 1 87.29 303 ALA A O 1
ATOM 2299 N N . ASN A 1 304 ? -2.305 15.179 -7.589 1 83.89 304 ASN A N 1
ATOM 2300 C CA . ASN A 1 304 ? -1.465 16.277 -7.125 1 83.89 304 ASN A CA 1
ATOM 2301 C C . ASN A 1 304 ? -1.896 17.609 -7.731 1 83.89 304 ASN A C 1
ATOM 2303 O O . ASN A 1 304 ? -1.884 18.638 -7.053 1 83.89 304 ASN A O 1
ATOM 2307 N N . TRP A 1 305 ? -2.204 17.567 -8.963 1 86.36 305 TRP A N 1
ATOM 2308 C CA . TRP A 1 305 ? -2.658 18.768 -9.655 1 86.36 305 TRP A CA 1
ATOM 2309 C C . TRP A 1 305 ? -3.946 19.3 -9.037 1 86.36 305 TRP A C 1
ATOM 2311 O O . TRP A 1 305 ? -4.095 20.508 -8.838 1 86.36 305 TRP A O 1
ATOM 2321 N N . VAL A 1 306 ? -4.836 18.445 -8.703 1 85.36 306 VAL A N 1
ATOM 2322 C CA . VAL A 1 306 ? -6.115 18.826 -8.111 1 85.36 306 VAL A CA 1
ATOM 2323 C C . VAL A 1 306 ? -5.884 19.433 -6.729 1 85.36 306 VAL A C 1
ATOM 2325 O O . VAL A 1 306 ? -6.512 20.432 -6.37 1 85.36 306 VAL A O 1
ATOM 2328 N N . THR A 1 307 ? -5.071 18.898 -5.961 1 79.2 307 THR A N 1
ATOM 2329 C CA . THR A 1 307 ? -4.79 19.384 -4.615 1 79.2 307 THR A CA 1
ATOM 2330 C C . THR A 1 307 ? -4.168 20.777 -4.662 1 79.2 307 THR A C 1
ATOM 2332 O O . THR A 1 307 ? -4.48 21.63 -3.829 1 79.2 307 THR A O 1
ATOM 2335 N N . ARG A 1 308 ? -3.319 21.096 -5.559 1 75.95 308 ARG A N 1
ATOM 2336 C CA . ARG A 1 308 ? -2.639 22.382 -5.664 1 75.95 308 ARG A CA 1
ATOM 2337 C C . ARG A 1 308 ? -3.591 23.466 -6.161 1 75.95 308 ARG A C 1
ATOM 2339 O O . ARG A 1 308 ? -3.494 24.622 -5.746 1 75.95 308 ARG A O 1
ATOM 2346 N N . ARG A 1 309 ? -4.29 23.107 -7.056 1 74.41 309 ARG A N 1
ATOM 2347 C CA . ARG A 1 309 ? -5.191 24.079 -7.667 1 74.41 309 ARG A CA 1
ATOM 2348 C C . ARG A 1 309 ? -6.221 24.581 -6.661 1 74.41 309 ARG A C 1
ATOM 2350 O O . ARG A 1 309 ? -6.588 25.757 -6.674 1 74.41 309 ARG A O 1
ATOM 2357 N N . PHE A 1 310 ? -6.6 23.742 -5.785 1 63.37 310 PHE A N 1
ATOM 2358 C CA . PHE A 1 310 ? -7.675 24.156 -4.89 1 63.37 310 PHE A CA 1
ATOM 2359 C C . PHE A 1 310 ? -7.119 24.576 -3.535 1 63.37 310 PHE A C 1
ATOM 2361 O O . PHE A 1 310 ? -7.86 25.061 -2.677 1 63.37 310 PHE A O 1
ATOM 2368 N N . ARG A 1 311 ? -5.909 24.223 -3.096 1 59.47 311 ARG A N 1
ATOM 2369 C CA . ARG A 1 311 ? -5.286 24.748 -1.885 1 59.47 311 ARG A CA 1
ATOM 2370 C C . ARG A 1 311 ? -5.12 26.261 -1.966 1 59.47 311 ARG A C 1
ATOM 2372 O O . ARG A 1 311 ? -5.128 26.948 -0.942 1 59.47 311 ARG A O 1
ATOM 2379 N N . GLU A 1 312 ? -4.784 26.859 -3.124 1 49.21 312 GLU A N 1
ATOM 2380 C CA . GLU A 1 312 ? -4.527 28.292 -3.233 1 49.21 312 GLU A CA 1
ATOM 2381 C C . GLU A 1 312 ? -5.727 29.106 -2.759 1 49.21 312 GLU A C 1
ATOM 2383 O O . GLU A 1 312 ? -5.59 30.283 -2.417 1 49.21 312 GLU A O 1
ATOM 2388 N N . GLU A 1 313 ? -6.837 28.513 -2.746 1 45.46 313 GLU A N 1
ATOM 2389 C CA . GLU A 1 313 ? -7.896 29.496 -2.536 1 45.46 313 GLU A CA 1
ATOM 2390 C C . GLU A 1 313 ? -8.174 29.698 -1.05 1 45.46 313 GLU A C 1
ATOM 2392 O O . GLU A 1 313 ? -9.083 30.445 -0.679 1 45.46 313 GLU A O 1
ATOM 2397 N N . TYR A 1 314 ? -7.542 28.915 -0.109 1 41.5 314 TYR A N 1
ATOM 2398 C CA . TYR A 1 314 ? -7.85 29.41 1.228 1 41.5 314 TYR A CA 1
ATOM 2399 C C . TYR A 1 314 ? -6.665 30.164 1.818 1 41.5 314 TYR A C 1
ATOM 2401 O O . TYR A 1 314 ? -5.51 29.793 1.591 1 41.5 314 TYR A O 1
ATOM 2409 N N . MET B 1 1 ? -75.098 27.859 1.032 1 28.59 1 MET B N 1
ATOM 2410 C CA . MET B 1 1 ? -74.181 27.232 1.979 1 28.59 1 MET B CA 1
ATOM 2411 C C . MET B 1 1 ? -72.737 27.361 1.505 1 28.59 1 MET B C 1
ATOM 2413 O O . MET B 1 1 ? -72.26 26.536 0.723 1 28.59 1 MET B O 1
ATOM 2417 N N . ASN B 1 2 ? -72.24 28.565 1.116 1 31.8 2 ASN B N 1
ATOM 2418 C CA . ASN B 1 2 ? -71.03 29.17 0.569 1 31.8 2 ASN B CA 1
ATOM 2419 C C . ASN B 1 2 ? -69.854 29.042 1.532 1 31.8 2 ASN B C 1
ATOM 2421 O O . ASN B 1 2 ? -69.736 29.819 2.481 1 31.8 2 ASN B O 1
ATOM 2425 N N . GLN B 1 3 ? -69.519 27.804 1.996 1 36.4 3 GLN B N 1
ATOM 2426 C CA . GLN B 1 3 ? -68.399 27.61 2.912 1 36.4 3 GLN B CA 1
ATOM 2427 C C . GLN B 1 3 ? -67.117 28.216 2.348 1 36.4 3 GLN B C 1
ATOM 2429 O O . GLN B 1 3 ? -66.737 27.931 1.211 1 36.4 3 GLN B O 1
ATOM 2434 N N . PRO B 1 4 ? -66.703 29.41 2.797 1 39.02 4 PRO B N 1
ATOM 2435 C CA . PRO B 1 4 ? -65.463 30.083 2.403 1 39.02 4 PRO B CA 1
ATOM 2436 C C . PRO B 1 4 ? -64.237 29.18 2.521 1 39.02 4 PRO B C 1
ATOM 2438 O O . PRO B 1 4 ? -64.158 28.357 3.437 1 39.02 4 PRO B O 1
ATOM 2441 N N . ASN B 1 5 ? -63.709 28.607 1.434 1 40.05 5 ASN B N 1
ATOM 2442 C CA . ASN B 1 5 ? -62.405 27.976 1.265 1 40.05 5 ASN B CA 1
ATOM 2443 C C . ASN B 1 5 ? -61.318 28.72 2.036 1 40.05 5 ASN B C 1
ATOM 2445 O O . ASN B 1 5 ? -60.945 29.836 1.67 1 40.05 5 ASN B O 1
ATOM 2449 N N . LYS B 1 6 ? -61.442 28.762 3.381 1 45.13 6 LYS B N 1
ATOM 2450 C CA . LYS B 1 6 ? -60.43 29.369 4.241 1 45.13 6 LYS B CA 1
ATOM 2451 C C . LYS B 1 6 ? -59.023 29.025 3.761 1 45.13 6 LYS B C 1
ATOM 2453 O O . LYS B 1 6 ? -58.605 27.867 3.826 1 45.13 6 LYS B O 1
ATOM 2458 N N . GLY B 1 7 ? -58.506 29.54 2.663 1 42.88 7 GLY B N 1
ATOM 2459 C CA . GLY B 1 7 ? -57.132 29.575 2.187 1 42.88 7 GLY B CA 1
ATOM 2460 C C . GLY B 1 7 ? -56.113 29.626 3.31 1 42.88 7 GLY B C 1
ATOM 2461 O O . GLY B 1 7 ? -56.261 30.403 4.255 1 42.88 7 GLY B O 1
ATOM 2462 N N . LEU B 1 8 ? -55.54 28.443 3.6 1 53.5 8 LEU B N 1
ATOM 2463 C CA . LEU B 1 8 ? -54.463 28.417 4.584 1 53.5 8 LEU B CA 1
ATOM 2464 C C . LEU B 1 8 ? -53.623 29.688 4.504 1 53.5 8 LEU B C 1
ATOM 2466 O O . LEU B 1 8 ? -53.229 30.109 3.414 1 53.5 8 LEU B O 1
ATOM 2470 N N . SER B 1 9 ? -53.761 30.62 5.385 1 54.65 9 SER B N 1
ATOM 2471 C CA . SER B 1 9 ? -52.978 31.849 5.461 1 54.65 9 SER B CA 1
ATOM 2472 C C . SER B 1 9 ? -51.491 31.57 5.27 1 54.65 9 SER B C 1
ATOM 2474 O O . SER B 1 9 ? -51.028 30.453 5.51 1 54.65 9 SER B O 1
ATOM 2476 N N . ILE B 1 10 ? -50.779 32.354 4.45 1 58.73 10 ILE B N 1
ATOM 2477 C CA . ILE B 1 10 ? -49.35 32.345 4.16 1 58.73 10 ILE B CA 1
ATOM 2478 C C . ILE B 1 10 ? -48.569 31.996 5.425 1 58.73 10 ILE B C 1
ATOM 2480 O O . ILE B 1 10 ? -47.606 31.227 5.375 1 58.73 10 ILE B O 1
ATOM 2484 N N . ARG B 1 11 ? -49.054 32.453 6.641 1 60.71 11 ARG B N 1
ATOM 2485 C CA . ARG B 1 11 ? -48.392 32.173 7.911 1 60.71 11 ARG B CA 1
ATOM 2486 C C . ARG B 1 11 ? -48.475 30.69 8.257 1 60.71 11 ARG B C 1
ATOM 2488 O O . ARG B 1 11 ? -47.501 30.102 8.731 1 60.71 11 ARG B O 1
ATOM 2495 N N . GLU B 1 12 ? -49.594 30.151 8.019 1 63.77 12 GLU B N 1
ATOM 2496 C CA . GLU B 1 12 ? -49.768 28.733 8.316 1 63.77 12 GLU B CA 1
ATOM 2497 C C . GLU B 1 12 ? -48.959 27.865 7.357 1 63.77 12 GLU B C 1
ATOM 2499 O O . GLU B 1 12 ? -48.414 26.833 7.755 1 63.77 12 GLU B O 1
ATOM 2504 N N . MET B 1 13 ? -48.856 28.344 6.102 1 61.47 13 MET B N 1
ATOM 2505 C CA . MET B 1 13 ? -48.04 27.641 5.117 1 61.47 13 MET B CA 1
ATOM 2506 C C . MET B 1 13 ? -46.56 27.728 5.474 1 61.47 13 MET B C 1
ATOM 2508 O O . MET B 1 13 ? -45.824 26.75 5.331 1 61.47 13 MET B O 1
ATOM 2512 N N . ILE B 1 14 ? -46.156 28.927 5.971 1 59.82 14 ILE B N 1
ATOM 2513 C CA . ILE B 1 14 ? -44.783 29.113 6.428 1 59.82 14 ILE B CA 1
ATOM 2514 C C . ILE B 1 14 ? -44.531 28.257 7.667 1 59.82 14 ILE B C 1
ATOM 2516 O O . ILE B 1 14 ? -43.482 27.619 7.786 1 59.82 14 ILE B O 1
ATOM 2520 N N . GLU B 1 15 ? -45.519 28.239 8.565 1 60.97 15 GLU B N 1
ATOM 2521 C CA . GLU B 1 15 ? -45.353 27.426 9.766 1 60.97 15 GLU B CA 1
ATOM 2522 C C . GLU B 1 15 ? -45.356 25.938 9.43 1 60.97 15 GLU B C 1
ATOM 2524 O O . GLU B 1 15 ? -44.6 25.162 10.018 1 60.97 15 GLU B O 1
ATOM 2529 N N . ALA B 1 16 ? -46.164 25.549 8.489 1 57.6 16 ALA B N 1
ATOM 2530 C CA . ALA B 1 16 ? -46.22 24.155 8.057 1 57.6 16 ALA B CA 1
ATOM 2531 C C . ALA B 1 16 ? -44.94 23.755 7.329 1 57.6 16 ALA B C 1
ATOM 2533 O O . ALA B 1 16 ? -44.428 22.65 7.522 1 57.6 16 ALA B O 1
ATOM 2534 N N . ASN B 1 17 ? -44.496 24.622 6.465 1 53.79 17 ASN B N 1
ATOM 2535 C CA . ASN B 1 17 ? -43.229 24.388 5.78 1 53.79 17 ASN B CA 1
ATOM 2536 C C . ASN B 1 17 ? -42.056 24.379 6.756 1 53.79 17 ASN B C 1
ATOM 2538 O O . ASN B 1 17 ? -41.12 23.593 6.602 1 53.79 17 ASN B O 1
ATOM 2542 N N . LYS B 1 18 ? -42.184 25.302 7.769 1 55.2 18 LYS B N 1
ATOM 2543 C CA . LYS B 1 18 ? -41.187 25.287 8.836 1 55.2 18 LYS B CA 1
ATOM 2544 C C . LYS B 1 18 ? -41.268 23.997 9.646 1 55.2 18 LYS B C 1
ATOM 2546 O O . LYS B 1 18 ? -40.241 23.426 10.02 1 55.2 18 LYS B O 1
ATOM 2551 N N . LYS B 1 19 ? -42.455 23.683 9.947 1 55.55 19 LYS B N 1
ATOM 2552 C CA . LYS B 1 19 ? -42.642 22.464 10.729 1 55.55 19 LYS B CA 1
ATOM 2553 C C . LYS B 1 19 ? -42.204 21.232 9.942 1 55.55 19 LYS B C 1
ATOM 2555 O O . LYS B 1 19 ? -41.625 20.302 10.506 1 55.55 19 LYS B O 1
ATOM 2560 N N . LYS B 1 20 ? -42.661 21.157 8.722 1 52.94 20 LYS B N 1
ATOM 2561 C CA . LYS B 1 20 ? -42.285 20.048 7.849 1 52.94 20 LYS B CA 1
ATOM 2562 C C . LYS B 1 20 ? -40.776 20.008 7.631 1 52.94 20 LYS B C 1
ATOM 2564 O O . LYS B 1 20 ? -40.175 18.931 7.607 1 52.94 20 LYS B O 1
ATOM 2569 N N . LYS B 1 21 ? -40.307 21.147 7.237 1 54.02 21 LYS B N 1
ATOM 2570 C CA . LYS B 1 21 ? -38.855 21.244 7.121 1 54.02 21 LYS B CA 1
ATOM 2571 C C . LYS B 1 21 ? -38.172 20.845 8.426 1 54.02 21 LYS B C 1
ATOM 2573 O O . LYS B 1 21 ? -37.164 20.135 8.413 1 54.02 21 LYS B O 1
ATOM 2578 N N . TYR B 1 22 ? -38.882 21.277 9.52 1 54.36 22 TYR B N 1
ATOM 2579 C CA . TYR B 1 22 ? -38.352 20.905 10.827 1 54.36 22 TYR B CA 1
ATOM 2580 C C . TYR B 1 22 ? -38.461 19.402 11.052 1 54.36 22 TYR B C 1
ATOM 2582 O O . TYR B 1 22 ? -37.579 18.794 11.663 1 54.36 22 TYR B O 1
ATOM 2590 N N . SER B 1 23 ? -39.666 18.841 10.621 1 54.27 23 SER B N 1
ATOM 2591 C CA . SER B 1 23 ? -39.858 17.42 10.889 1 54.27 23 SER B CA 1
ATOM 2592 C C . SER B 1 23 ? -38.911 16.566 10.053 1 54.27 23 SER B C 1
ATOM 2594 O O . SER B 1 23 ? -38.298 15.626 10.564 1 54.27 23 SER B O 1
ATOM 2596 N N . THR B 1 24 ? -39.022 16.673 8.739 1 53.77 24 THR B N 1
ATOM 2597 C CA . THR B 1 24 ? -38.151 15.887 7.873 1 53.77 24 THR B CA 1
ATOM 2598 C C . THR B 1 24 ? -36.684 16.144 8.205 1 53.77 24 THR B C 1
ATOM 2600 O O . THR B 1 24 ? -35.875 15.214 8.229 1 53.77 24 THR B O 1
ATOM 2603 N N . THR B 1 25 ? -36.485 17.405 8.436 1 59.15 25 THR B N 1
ATOM 2604 C CA . THR B 1 25 ? -35.131 17.783 8.824 1 59.15 25 THR B CA 1
ATOM 2605 C C . THR B 1 25 ? -34.741 17.118 10.141 1 59.15 25 THR B C 1
ATOM 2607 O O . THR B 1 25 ? -33.586 16.729 10.328 1 59.15 25 THR B O 1
ATOM 2610 N N . ASN B 1 26 ? -35.89 16.805 10.923 1 62.7 26 ASN B N 1
ATOM 2611 C CA . ASN B 1 26 ? -35.602 16.202 12.22 1 62.7 26 ASN B CA 1
ATOM 2612 C C . ASN B 1 26 ? -35.234 14.728 12.085 1 62.7 26 ASN B C 1
ATOM 2614 O O . ASN B 1 26 ? -34.296 14.256 12.73 1 62.7 26 ASN B O 1
ATOM 2618 N N . VAL B 1 27 ? -36.021 14.028 11.21 1 64.61 27 VAL B N 1
ATOM 2619 C CA . VAL B 1 27 ? -35.717 12.61 11.052 1 64.61 27 VAL B CA 1
ATOM 2620 C C . VAL B 1 27 ? -34.352 12.445 10.387 1 64.61 27 VAL B C 1
ATOM 2622 O O . VAL B 1 27 ? -33.556 11.595 10.793 1 64.61 27 VAL B O 1
ATOM 2625 N N . PHE B 1 28 ? -34.136 13.188 9.411 1 70.28 28 PHE B N 1
ATOM 2626 C CA . PHE B 1 28 ? -32.859 13.134 8.709 1 70.28 28 PHE B CA 1
ATOM 2627 C C . PHE B 1 28 ? -31.713 13.507 9.641 1 70.28 28 PHE B C 1
ATOM 2629 O O . PHE B 1 28 ? -30.626 12.932 9.557 1 70.28 28 PHE B O 1
ATOM 2636 N N . ASP B 1 29 ? -32.12 14.301 10.581 1 72.54 29 ASP B N 1
ATOM 2637 C CA . ASP B 1 29 ? -31.09 14.757 11.509 1 72.54 29 ASP B CA 1
ATOM 2638 C C . ASP B 1 29 ? -30.769 13.682 12.545 1 72.54 29 ASP B C 1
ATOM 2640 O O . ASP B 1 29 ? -29.657 13.637 13.076 1 72.54 29 ASP B O 1
ATOM 2644 N N . LYS B 1 30 ? -31.776 12.791 12.722 1 75.96 30 LYS B N 1
ATOM 2645 C CA . LYS B 1 30 ? -31.548 11.749 13.719 1 75.96 30 LYS B CA 1
ATOM 2646 C C . LYS B 1 30 ? -30.996 10.482 13.073 1 75.96 30 LYS B C 1
ATOM 2648 O O . LYS B 1 30 ? -30.175 9.782 13.669 1 75.96 30 LYS B O 1
ATOM 2653 N N . VAL B 1 31 ? -31.378 10.219 11.873 1 85.68 31 VAL B N 1
ATOM 2654 C CA . VAL B 1 31 ? -31.031 8.963 11.217 1 85.68 31 VAL B CA 1
ATOM 2655 C C . VAL B 1 31 ? -29.663 9.089 10.551 1 85.68 31 VAL B C 1
ATOM 2657 O O . VAL B 1 31 ? -28.906 8.117 10.485 1 85.68 31 VAL B O 1
ATOM 2660 N N . MET B 1 32 ? -29.277 10.2 10.266 1 85.09 32 MET B N 1
ATOM 2661 C CA . MET B 1 32 ? -28.082 10.416 9.456 1 85.09 32 MET B CA 1
ATOM 2662 C C . MET B 1 32 ? -26.82 10.111 10.257 1 85.09 32 MET B C 1
ATOM 2664 O O . MET B 1 32 ? -25.937 9.394 9.783 1 85.09 32 MET B O 1
ATOM 2668 N N . PRO B 1 33 ? -26.837 10.484 11.5 1 83.05 33 PRO B N 1
ATOM 2669 C CA . PRO B 1 33 ? -25.645 10.134 12.276 1 83.05 33 PRO B CA 1
ATOM 2670 C C . PRO B 1 33 ? -25.471 8.626 12.443 1 83.05 33 PRO B C 1
ATOM 2672 O O . PRO B 1 33 ? -24.342 8.131 12.48 1 83.05 33 PRO B O 1
ATOM 2675 N N . PHE B 1 34 ? -26.556 8.015 12.47 1 87.01 34 PHE B N 1
ATOM 2676 C CA . PHE B 1 34 ? -26.508 6.567 12.627 1 87.01 34 PHE B CA 1
ATOM 2677 C C . PHE B 1 34 ? -26.001 5.901 11.353 1 87.01 34 PHE B C 1
ATOM 2679 O O . PHE B 1 34 ? -25.173 4.989 11.41 1 87.01 34 PHE B O 1
ATOM 2686 N N . LEU B 1 35 ? -26.423 6.352 10.236 1 87.17 35 LEU B N 1
ATOM 2687 C CA . LEU B 1 35 ? -25.99 5.805 8.955 1 87.17 35 LEU B CA 1
ATOM 2688 C C . LEU B 1 35 ? -24.514 6.098 8.709 1 87.17 35 LEU B C 1
ATOM 2690 O O . LEU B 1 35 ? -23.784 5.246 8.198 1 87.17 35 LEU B O 1
ATOM 2694 N N . LEU B 1 36 ? -24.171 7.236 9.129 1 86.73 36 LEU B N 1
ATOM 2695 C CA . LEU B 1 36 ? -22.772 7.616 8.969 1 86.73 36 LEU B CA 1
ATOM 2696 C C . LEU B 1 36 ? -21.876 6.793 9.89 1 86.73 36 LEU B C 1
ATOM 2698 O O . LEU B 1 36 ? -20.786 6.377 9.492 1 86.73 36 LEU B O 1
ATOM 2702 N N . PHE B 1 37 ? -22.405 6.521 10.998 1 87.05 37 PHE B N 1
ATOM 2703 C CA . PHE B 1 37 ? -21.686 5.675 11.943 1 87.05 37 PHE B CA 1
ATOM 2704 C C . PHE B 1 37 ? -21.532 4.261 11.396 1 87.05 37 PHE B C 1
ATOM 2706 O O . PHE B 1 37 ? -20.466 3.654 11.52 1 87.05 37 PHE B O 1
ATOM 2713 N N . LEU B 1 38 ? -22.512 3.754 10.781 1 89.18 38 LEU B N 1
ATOM 2714 C CA . LEU B 1 38 ? -22.488 2.407 10.222 1 89.18 38 LEU B CA 1
ATOM 2715 C C . LEU B 1 38 ? -21.425 2.29 9.134 1 89.18 38 LEU B C 1
ATOM 2717 O O . LEU B 1 38 ? -20.787 1.244 8.994 1 89.18 38 LEU B O 1
ATOM 2721 N N . SER B 1 39 ? -21.23 3.344 8.468 1 88.32 39 SER B N 1
ATOM 2722 C CA . SER B 1 39 ? -20.208 3.347 7.426 1 88.32 39 SER B CA 1
ATOM 2723 C C . SER B 1 39 ? -18.809 3.235 8.024 1 88.32 39 SER B C 1
ATOM 2725 O O . SER B 1 39 ? -17.952 2.53 7.486 1 88.32 39 SER B O 1
ATOM 2727 N N . ALA B 1 40 ? -18.668 3.849 9.107 1 84.93 40 ALA B N 1
ATOM 2728 C CA . ALA B 1 40 ? -17.387 3.756 9.803 1 84.93 40 ALA B CA 1
ATOM 2729 C C . ALA B 1 40 ? -17.218 2.389 10.46 1 84.93 40 ALA B C 1
ATOM 2731 O O . ALA B 1 40 ? -16.099 1.882 10.574 1 84.93 40 ALA B O 1
ATOM 2732 N N . PHE B 1 41 ? -18.323 1.769 10.748 1 89.71 41 PHE B N 1
ATOM 2733 C CA . PHE B 1 41 ? -18.344 0.494 11.456 1 89.71 41 PHE B CA 1
ATOM 2734 C C . PHE B 1 41 ? -17.984 -0.652 10.518 1 89.71 41 PHE B C 1
ATOM 2736 O O . PHE B 1 41 ? -17.588 -1.729 10.968 1 89.71 41 PHE B O 1
ATOM 2743 N N . VAL B 1 42 ? -18.044 -0.455 9.276 1 91 42 VAL B N 1
ATOM 2744 C CA . VAL B 1 42 ? -17.686 -1.462 8.283 1 91 42 VAL B CA 1
ATOM 2745 C C . VAL B 1 42 ? -16.232 -1.886 8.478 1 91 42 VAL B C 1
ATOM 2747 O O . VAL B 1 42 ? -15.895 -3.062 8.317 1 91 42 VAL B O 1
ATOM 2750 N N . SER B 1 43 ? -15.37 -0.963 8.857 1 87.31 43 SER B N 1
ATOM 2751 C CA . SER B 1 43 ? -13.963 -1.275 9.085 1 87.31 43 SER B CA 1
ATOM 2752 C C . SER B 1 43 ? -13.791 -2.226 10.265 1 87.31 43 SER B C 1
ATOM 2754 O O . SER B 1 43 ? -12.954 -3.13 10.224 1 87.31 43 SER B O 1
ATOM 2756 N N . VAL B 1 44 ? -14.619 -2.033 11.254 1 87.89 44 VAL B N 1
ATOM 2757 C CA . VAL B 1 44 ? -14.567 -2.894 12.431 1 87.89 44 VAL B CA 1
ATOM 2758 C C . VAL B 1 44 ? -15.045 -4.297 12.066 1 87.89 44 VAL B C 1
ATOM 2760 O O . VAL B 1 44 ? -14.393 -5.289 12.404 1 87.89 44 VAL B O 1
ATOM 2763 N N . VAL B 1 45 ? -16.117 -4.376 11.348 1 92.4 45 VAL B N 1
ATOM 2764 C CA . VAL B 1 45 ? -16.702 -5.652 10.949 1 92.4 45 VAL B CA 1
ATOM 2765 C C . VAL B 1 45 ? -15.727 -6.411 10.052 1 92.4 45 VAL B C 1
ATOM 2767 O O . VAL B 1 45 ? -15.579 -7.629 10.177 1 92.4 45 VAL B O 1
ATOM 2770 N N . THR B 1 46 ? -15.105 -5.696 9.198 1 92.41 46 THR B N 1
ATOM 2771 C CA . THR B 1 46 ? -14.147 -6.329 8.298 1 92.41 46 THR B CA 1
ATOM 2772 C C . THR B 1 46 ? -12.956 -6.881 9.077 1 92.41 46 THR B C 1
ATOM 2774 O O . THR B 1 46 ? -12.51 -8.002 8.827 1 92.41 46 THR B O 1
ATOM 2777 N N . THR B 1 47 ? -12.447 -6.085 9.994 1 89.62 47 THR B N 1
ATOM 2778 C CA . THR B 1 47 ? -11.325 -6.533 10.811 1 89.62 47 THR B CA 1
ATOM 2779 C C . THR B 1 47 ? -11.693 -7.791 11.592 1 89.62 47 THR B C 1
ATOM 2781 O O . THR B 1 47 ? -10.92 -8.75 11.633 1 89.62 47 THR B O 1
ATOM 2784 N N . VAL B 1 48 ? -12.851 -7.835 12.131 1 92.15 48 VAL B N 1
ATOM 2785 C CA . VAL B 1 48 ? -13.331 -8.996 12.873 1 92.15 48 VAL B CA 1
ATOM 2786 C C . VAL B 1 48 ? -13.513 -10.177 11.922 1 92.15 48 VAL B C 1
ATOM 2788 O O . VAL B 1 48 ? -13.191 -11.316 12.268 1 92.15 48 VAL B O 1
ATOM 2791 N N . GLY B 1 49 ? -14.069 -9.894 10.751 1 93.63 49 GLY B N 1
ATOM 2792 C CA . GLY B 1 49 ? -14.212 -10.933 9.743 1 93.63 49 GLY B CA 1
ATOM 2793 C C . GLY B 1 49 ? -12.891 -11.566 9.348 1 93.63 49 GLY B C 1
ATOM 2794 O O . GLY B 1 49 ? -12.798 -12.788 9.215 1 93.63 49 GLY B O 1
ATOM 2795 N N . ILE B 1 50 ? -11.891 -10.74 9.138 1 94.07 50 ILE B N 1
ATOM 2796 C CA . ILE B 1 50 ? -10.56 -11.232 8.802 1 94.07 50 ILE B CA 1
ATOM 2797 C C . ILE B 1 50 ? -10.03 -12.104 9.938 1 94.07 50 ILE B C 1
ATOM 2799 O O . ILE B 1 50 ? -9.553 -13.217 9.704 1 94.07 50 ILE B O 1
ATOM 2803 N N . ALA B 1 51 ? -10.138 -11.57 11.146 1 93.42 51 ALA B N 1
ATOM 2804 C CA . ALA B 1 51 ? -9.674 -12.315 12.313 1 93.42 51 ALA B CA 1
ATOM 2805 C C . ALA B 1 51 ? -10.395 -13.655 12.431 1 93.42 51 ALA B C 1
ATOM 2807 O O . ALA B 1 51 ? -9.775 -14.676 12.735 1 93.42 51 ALA B O 1
ATOM 2808 N N . PHE B 1 52 ? -11.636 -13.66 12.171 1 94 52 PHE B N 1
ATOM 2809 C CA . PHE B 1 52 ? -12.45 -14.867 12.256 1 94 52 PHE B CA 1
ATOM 2810 C C . PHE B 1 52 ? -12.03 -15.88 11.198 1 94 52 PHE B C 1
ATOM 2812 O O . PHE B 1 52 ? -11.868 -17.065 11.495 1 94 52 PHE B O 1
ATOM 2819 N N . THR B 1 53 ? -11.868 -15.475 10.021 1 92.31 53 THR B N 1
ATOM 2820 C CA . THR B 1 53 ? -11.473 -16.355 8.926 1 92.31 53 THR B CA 1
ATOM 2821 C C . THR B 1 53 ? -10.11 -16.983 9.202 1 92.31 53 THR B C 1
ATOM 2823 O O . THR B 1 53 ? -9.94 -18.196 9.063 1 92.31 53 THR B O 1
ATOM 2826 N N . LEU B 1 54 ? -9.146 -16.166 9.529 1 94.31 54 LEU B N 1
ATOM 2827 C CA . LEU B 1 54 ? -7.812 -16.67 9.835 1 94.31 54 LEU B CA 1
ATOM 2828 C C . LEU B 1 54 ? -7.85 -17.615 11.032 1 94.31 54 LEU B C 1
ATOM 2830 O O . LEU B 1 54 ? -7.185 -18.654 11.029 1 94.31 54 LEU B O 1
ATOM 2834 N N . GLY B 1 55 ? -8.631 -17.258 12.047 1 94.41 55 GLY B N 1
ATOM 2835 C CA . GLY B 1 55 ? -8.715 -18.058 13.259 1 94.41 55 GLY B CA 1
ATOM 2836 C C . GLY B 1 55 ? -9.278 -19.446 13.019 1 94.41 55 GLY B C 1
ATOM 2837 O O . GLY B 1 55 ? -8.738 -20.435 13.518 1 94.41 55 GLY B O 1
ATOM 2838 N N . PHE B 1 56 ? -10.273 -19.534 12.252 1 92.9 56 PHE B N 1
ATOM 2839 C CA . PHE B 1 56 ? -10.924 -20.809 11.975 1 92.9 56 PHE B CA 1
ATOM 2840 C C . PHE B 1 56 ? -9.981 -21.749 11.232 1 92.9 56 PHE B C 1
ATOM 2842 O O . PHE B 1 56 ? -9.862 -22.924 11.585 1 92.9 56 PHE B O 1
ATOM 2849 N N . GLU B 1 57 ? -9.341 -21.266 10.22 1 92.48 57 GLU B N 1
ATOM 2850 C CA . GLU B 1 57 ? -8.426 -22.085 9.43 1 92.48 57 GLU B CA 1
ATOM 2851 C C . GLU B 1 57 ? -7.159 -22.41 10.216 1 92.48 57 GLU B C 1
ATOM 2853 O O . GLU B 1 57 ? -6.554 -23.466 10.019 1 92.48 57 GLU B O 1
ATOM 2858 N N . LEU B 1 58 ? -6.801 -21.416 11.055 1 95.1 58 LEU B N 1
ATOM 2859 C CA . LEU B 1 58 ? -5.661 -21.636 11.939 1 95.1 58 LEU B CA 1
ATOM 2860 C C . LEU B 1 58 ? -5.901 -22.839 12.846 1 95.1 58 LEU B C 1
ATOM 2862 O O . LEU B 1 58 ? -4.996 -23.647 13.064 1 95.1 58 LEU B O 1
ATOM 2866 N N . PHE B 1 59 ? -7.068 -22.984 13.372 1 95.65 59 PHE B N 1
ATOM 2867 C CA . PHE B 1 59 ? -7.416 -24.102 14.24 1 95.65 59 PHE B CA 1
ATOM 2868 C C . PHE B 1 59 ? -7.316 -25.424 13.488 1 95.65 59 PHE B C 1
ATOM 2870 O O . PHE B 1 59 ? -6.851 -26.424 14.039 1 95.65 59 PHE B O 1
ATOM 2877 N N . LYS B 1 60 ? -7.693 -25.454 12.233 1 94.65 60 LYS B N 1
ATOM 2878 C CA . LYS B 1 60 ? -7.591 -26.659 11.415 1 94.65 60 LYS B CA 1
ATOM 2879 C C . LYS B 1 60 ? -6.133 -27.048 11.189 1 94.65 60 LYS B C 1
ATOM 2881 O O . LYS B 1 60 ? -5.803 -28.235 11.139 1 94.65 60 LYS B O 1
ATOM 2886 N N . PHE B 1 61 ? -5.293 -26.085 11.031 1 96.41 61 PHE B N 1
ATOM 2887 C CA . PHE B 1 61 ? -3.866 -26.339 10.874 1 96.41 61 PHE B CA 1
ATOM 2888 C C . PHE B 1 61 ? -3.286 -26.966 12.135 1 96.41 61 PHE B C 1
ATOM 2890 O O . PHE B 1 61 ? -2.555 -27.957 12.063 1 96.41 61 PHE B O 1
ATOM 2897 N N . PHE B 1 62 ? -3.721 -26.481 13.295 1 97.02 62 PHE B N 1
ATOM 2898 C CA . PHE B 1 62 ? -3.117 -26.914 14.55 1 97.02 62 PHE B CA 1
ATOM 2899 C C . PHE B 1 62 ? -3.743 -28.218 15.03 1 97.02 62 PHE B C 1
ATOM 2901 O O . PHE B 1 62 ? -3.267 -28.822 15.994 1 97.02 62 PHE B O 1
ATOM 2908 N N . GLU B 1 63 ? -4.755 -28.644 14.381 1 95.9 63 GLU B N 1
ATOM 2909 C CA . GLU B 1 63 ? -5.242 -30.004 14.589 1 95.9 63 GLU B CA 1
ATOM 2910 C C . GLU B 1 63 ? -4.255 -31.033 14.045 1 95.9 63 GLU B C 1
ATOM 2912 O O . GLU B 1 63 ? -4.215 -32.171 14.515 1 95.9 63 GLU B O 1
ATOM 2917 N N . ARG B 1 64 ? -3.449 -30.576 13.171 1 94.2 64 ARG B N 1
ATOM 2918 C CA . ARG B 1 64 ? -2.556 -31.491 12.466 1 94.2 64 ARG B CA 1
ATOM 2919 C C . ARG B 1 64 ? -1.101 -31.235 12.844 1 94.2 64 ARG B C 1
ATOM 2921 O O . ARG B 1 64 ? -0.265 -32.137 12.761 1 94.2 64 ARG B O 1
ATOM 2928 N N . VAL B 1 65 ? -0.791 -30.031 13.181 1 96.29 65 VAL B N 1
ATOM 2929 C CA . VAL B 1 65 ? 0.571 -29.63 13.518 1 96.29 65 VAL B CA 1
ATOM 2930 C C . VAL B 1 65 ? 0.603 -29.042 14.927 1 96.29 65 VAL B C 1
ATOM 2932 O O . VAL B 1 65 ? -0.069 -28.046 15.206 1 96.29 65 VAL B O 1
ATOM 2935 N N . PRO B 1 66 ? 1.395 -29.623 15.766 1 96.34 66 PRO B N 1
ATOM 2936 C CA . PRO B 1 66 ? 1.487 -29.077 17.122 1 96.34 66 PRO B CA 1
ATOM 2937 C C . PRO B 1 66 ? 2.022 -27.647 17.147 1 96.34 66 PRO B C 1
ATOM 2939 O O . PRO B 1 66 ? 2.915 -27.304 16.369 1 96.34 66 PRO B O 1
ATOM 2942 N N . VAL B 1 67 ? 1.487 -26.9 18.043 1 96.45 67 VAL B N 1
ATOM 2943 C CA . VAL B 1 67 ? 1.875 -25.501 18.196 1 96.45 67 VAL B CA 1
ATOM 2944 C C . VAL B 1 67 ? 3.354 -25.413 18.568 1 96.45 67 VAL B C 1
ATOM 2946 O O . VAL B 1 67 ? 4.054 -24.494 18.139 1 96.45 67 VAL B O 1
ATOM 2949 N N . ALA B 1 68 ? 3.825 -26.369 19.292 1 96.19 68 ALA B N 1
ATOM 2950 C CA . ALA B 1 68 ? 5.215 -26.404 19.74 1 96.19 68 ALA B CA 1
ATOM 2951 C C . ALA B 1 68 ? 6.169 -26.537 18.556 1 96.19 68 ALA B C 1
ATOM 2953 O O . ALA B 1 68 ? 7.276 -25.992 18.578 1 96.19 68 ALA B O 1
ATOM 2954 N N . GLU B 1 69 ? 5.727 -27.27 17.622 1 96.03 69 GLU B N 1
ATOM 2955 C CA . GLU B 1 69 ? 6.546 -27.39 16.42 1 96.03 69 GLU B CA 1
ATOM 2956 C C . GLU B 1 69 ? 6.553 -26.088 15.624 1 96.03 69 GLU B C 1
ATOM 2958 O O . GLU B 1 69 ? 7.609 -25.626 15.188 1 96.03 69 GLU B O 1
ATOM 2963 N N . PHE B 1 70 ? 5.417 -25.525 15.47 1 97.28 70 PHE B N 1
ATOM 2964 C CA . PHE B 1 70 ? 5.253 -24.3 14.696 1 97.28 70 PHE B CA 1
ATOM 2965 C C . PHE B 1 70 ? 6.073 -23.165 15.296 1 97.28 70 PHE B C 1
ATOM 2967 O O . PHE B 1 70 ? 6.773 -22.449 14.576 1 97.28 70 PHE B O 1
ATOM 2974 N N . LEU B 1 71 ? 6.129 -23.037 16.609 1 96.37 71 LEU B N 1
ATOM 2975 C CA . LEU B 1 71 ? 6.773 -21.904 17.266 1 96.37 71 LEU B CA 1
ATOM 2976 C C . LEU B 1 71 ? 8.152 -22.291 17.789 1 96.37 71 LEU B C 1
ATOM 2978 O O . LEU B 1 71 ? 8.936 -21.425 18.183 1 96.37 71 LEU B O 1
ATOM 2982 N N . GLY B 1 72 ? 8.446 -23.53 17.735 1 94.41 72 GLY B N 1
ATOM 2983 C CA . GLY B 1 72 ? 9.672 -23.957 18.389 1 94.41 72 GLY B CA 1
ATOM 2984 C C . GLY B 1 72 ? 10.726 -24.453 17.418 1 94.41 72 GLY B C 1
ATOM 2985 O O . GLY B 1 72 ? 11.864 -24.718 17.81 1 94.41 72 GLY B O 1
ATOM 2986 N N . SER B 1 73 ? 10.384 -24.612 16.216 1 93.91 73 SER B N 1
ATOM 2987 C CA . SER B 1 73 ? 11.324 -25.153 15.239 1 93.91 73 SER B CA 1
ATOM 2988 C C . SER B 1 73 ? 11.726 -24.097 14.215 1 93.91 73 SER B C 1
ATOM 2990 O O . SER B 1 73 ? 11.084 -23.05 14.111 1 93.91 73 SER B O 1
ATOM 2992 N N . THR B 1 74 ? 12.818 -24.462 13.456 1 95.51 74 THR B N 1
ATOM 2993 C CA . THR B 1 74 ? 13.375 -23.483 12.529 1 95.51 74 THR B CA 1
ATOM 2994 C C . THR B 1 74 ? 13.337 -24.011 11.098 1 95.51 74 THR B C 1
ATOM 2996 O O . THR B 1 74 ? 13.868 -23.378 10.183 1 95.51 74 THR B O 1
ATOM 2999 N N . GLU B 1 75 ? 12.759 -25.141 10.939 1 95.32 75 GLU B N 1
ATOM 3000 C CA . GLU B 1 75 ? 12.711 -25.732 9.605 1 95.32 75 GLU B CA 1
ATOM 3001 C C . GLU B 1 75 ? 11.31 -25.632 9.007 1 95.32 75 GLU B C 1
ATOM 3003 O O . GLU B 1 75 ? 10.323 -25.965 9.666 1 95.32 75 GLU B O 1
ATOM 3008 N N . TRP B 1 76 ? 11.225 -25.191 7.756 1 95.66 76 TRP B N 1
ATOM 3009 C CA . TRP B 1 76 ? 9.956 -25.028 7.056 1 95.66 76 TRP B CA 1
ATOM 3010 C C . TRP B 1 76 ? 9.983 -25.74 5.707 1 95.66 76 TRP B C 1
ATOM 3012 O O . TRP B 1 76 ? 10.507 -25.206 4.727 1 95.66 76 TRP B O 1
ATOM 3022 N N . TYR B 1 77 ? 9.403 -26.97 5.668 1 93.47 77 TYR B N 1
ATOM 3023 C CA . TYR B 1 77 ? 9.344 -27.777 4.455 1 93.47 77 TYR B CA 1
ATOM 3024 C C . TYR B 1 77 ? 7.95 -28.358 4.254 1 93.47 77 TYR B C 1
ATOM 3026 O O . TYR B 1 77 ? 7.765 -29.576 4.301 1 93.47 77 TYR B O 1
ATOM 3034 N N . PRO B 1 78 ? 7.018 -27.541 3.9 1 90.41 78 PRO B N 1
ATOM 3035 C CA . PRO B 1 78 ? 5.64 -28.025 3.789 1 90.41 78 PRO B CA 1
ATOM 3036 C C . PRO B 1 78 ? 5.425 -28.922 2.573 1 90.41 78 PRO B C 1
ATOM 3038 O O . PRO B 1 78 ? 4.495 -29.732 2.555 1 90.41 78 PRO B O 1
ATOM 3041 N N . LEU B 1 79 ? 6.222 -28.815 1.571 1 85.79 79 LEU B N 1
ATOM 3042 C CA . LEU B 1 79 ? 5.994 -29.524 0.316 1 85.79 79 LEU B CA 1
ATOM 3043 C C . LEU B 1 79 ? 6.866 -30.772 0.23 1 85.79 79 LEU B C 1
ATOM 3045 O O . LEU B 1 79 ? 6.825 -31.495 -0.768 1 85.79 79 LEU B O 1
ATOM 3049 N N . SER B 1 80 ? 7.556 -31.054 1.256 1 86 80 SER B N 1
ATOM 3050 C CA . SER B 1 80 ? 8.399 -32.245 1.296 1 86 80 SER B CA 1
ATOM 3051 C C . SER B 1 80 ? 7.636 -33.444 1.849 1 86 80 SER B C 1
ATOM 3053 O O . SER B 1 80 ? 6.552 -33.288 2.417 1 86 80 SER B O 1
ATOM 3055 N N . ALA B 1 81 ? 8.218 -34.53 1.579 1 88.3 81 ALA B N 1
ATOM 3056 C CA . ALA B 1 81 ? 7.641 -35.752 2.134 1 88.3 81 ALA B CA 1
ATOM 3057 C C . ALA B 1 81 ? 7.662 -35.724 3.66 1 88.3 81 ALA B C 1
ATOM 3059 O O . ALA B 1 81 ? 6.709 -36.164 4.308 1 88.3 81 ALA B O 1
ATOM 3060 N N . ASP B 1 82 ? 8.764 -35.227 4.173 1 90.91 82 ASP B N 1
ATOM 3061 C CA . ASP B 1 82 ? 8.889 -35.018 5.612 1 90.91 82 ASP B CA 1
ATOM 3062 C C . ASP B 1 82 ? 8.562 -33.575 5.989 1 90.91 82 ASP B C 1
ATOM 3064 O O . ASP B 1 82 ? 9.466 -32.76 6.189 1 90.91 82 ASP B O 1
ATOM 3068 N N . GLN B 1 83 ? 7.32 -33.355 6.175 1 93.5 83 GLN B N 1
ATOM 3069 C CA . GLN B 1 83 ? 6.833 -31.995 6.38 1 93.5 83 GLN B CA 1
ATOM 3070 C C . GLN B 1 83 ? 7.301 -31.439 7.722 1 93.5 83 GLN B C 1
ATOM 3072 O O . GLN B 1 83 ? 7.3 -32.151 8.729 1 93.5 83 GLN B O 1
ATOM 3077 N N . ARG B 1 84 ? 7.831 -30.316 7.722 1 94.89 84 ARG B N 1
ATOM 3078 C CA . ARG B 1 84 ? 8.201 -29.53 8.895 1 94.89 84 ARG B CA 1
ATOM 3079 C C . ARG B 1 84 ? 7.591 -28.134 8.833 1 94.89 84 ARG B C 1
ATOM 3081 O O . ARG B 1 84 ? 7.537 -27.52 7.765 1 94.89 84 ARG B O 1
ATOM 3088 N N . PHE B 1 85 ? 7.161 -27.703 10.001 1 96.83 85 PHE B N 1
ATOM 3089 C CA . PHE B 1 85 ? 6.413 -26.452 10 1 96.83 85 PHE B CA 1
ATOM 3090 C C . PHE B 1 85 ? 6.952 -25.498 11.06 1 96.83 85 PHE B C 1
ATOM 3092 O O . PHE B 1 85 ? 6.183 -24.915 11.826 1 96.83 85 PHE B O 1
ATOM 3099 N N . GLY B 1 86 ? 8.277 -25.382 11.08 1 97.13 86 GLY B N 1
ATOM 3100 C CA . GLY B 1 86 ? 8.887 -24.36 11.916 1 97.13 86 GLY B CA 1
ATOM 3101 C C . GLY B 1 86 ? 8.872 -22.982 11.28 1 97.13 86 GLY B C 1
ATOM 3102 O O . GLY B 1 86 ? 9.701 -22.681 10.419 1 97.13 86 GLY B O 1
ATOM 3103 N N . VAL B 1 87 ? 8.1 -22.109 11.791 1 97.47 87 VAL B N 1
ATOM 3104 C CA . VAL B 1 87 ? 7.754 -20.873 11.097 1 97.47 87 VAL B CA 1
ATOM 3105 C C . VAL B 1 87 ? 8.92 -19.89 11.18 1 97.47 87 VAL B C 1
ATOM 3107 O O . VAL B 1 87 ? 8.963 -18.904 10.44 1 97.47 87 VAL B O 1
ATOM 3110 N N . TRP B 1 88 ? 9.918 -20.106 11.993 1 97.42 88 TRP B N 1
ATOM 3111 C CA . TRP B 1 88 ? 10.98 -19.136 12.239 1 97.42 88 TRP B CA 1
ATOM 3112 C C . TRP B 1 88 ? 11.849 -18.952 10.999 1 97.42 88 TRP B C 1
ATOM 3114 O O . TRP B 1 88 ? 12.506 -17.921 10.842 1 97.42 88 TRP B O 1
ATOM 3124 N N . ALA B 1 89 ? 11.882 -19.944 10.1 1 97.26 89 ALA B N 1
ATOM 3125 C CA . ALA B 1 89 ? 12.582 -19.772 8.829 1 97.26 89 ALA B CA 1
ATOM 3126 C C . ALA B 1 89 ? 11.975 -18.63 8.019 1 97.26 89 ALA B C 1
ATOM 3128 O O . ALA B 1 89 ? 12.701 -17.826 7.428 1 97.26 89 ALA B O 1
ATOM 3129 N N . LEU B 1 90 ? 10.652 -18.537 8.056 1 97.73 90 LEU B N 1
ATOM 3130 C CA . LEU B 1 90 ? 9.944 -17.495 7.32 1 97.73 90 LEU B CA 1
ATOM 3131 C C . LEU B 1 90 ? 10.022 -16.162 8.055 1 97.73 90 LEU B C 1
ATOM 3133 O O . LEU B 1 90 ? 10.158 -15.109 7.428 1 97.73 90 LEU B O 1
ATOM 3137 N N . VAL B 1 91 ? 9.939 -16.225 9.389 1 97.67 91 VAL B N 1
ATOM 3138 C CA . VAL B 1 91 ? 10.015 -15.019 10.207 1 97.67 91 VAL B CA 1
ATOM 3139 C C . VAL B 1 91 ? 11.379 -14.357 10.027 1 97.67 91 VAL B C 1
ATOM 3141 O O . VAL B 1 91 ? 11.473 -13.132 9.917 1 97.67 91 VAL B O 1
ATOM 3144 N N . MET B 1 92 ? 12.381 -15.197 9.951 1 97.56 92 MET B N 1
ATOM 3145 C CA . MET B 1 92 ? 13.733 -14.676 9.771 1 97.56 92 MET B CA 1
ATOM 3146 C C . MET B 1 92 ? 13.867 -13.96 8.432 1 97.56 92 MET B C 1
ATOM 3148 O O . MET B 1 92 ? 14.485 -12.897 8.351 1 97.56 92 MET B O 1
ATOM 3152 N N . GLY B 1 93 ? 13.367 -14.565 7.401 1 97.5 93 GLY B N 1
ATOM 3153 C CA . GLY B 1 93 ? 13.371 -13.891 6.112 1 97.5 93 GLY B CA 1
ATOM 3154 C C . GLY B 1 93 ? 12.65 -12.556 6.134 1 97.5 93 GLY B C 1
ATOM 3155 O O . GLY B 1 93 ? 13.151 -11.566 5.598 1 97.5 93 GLY B O 1
ATOM 3156 N N . THR B 1 94 ? 11.532 -12.495 6.789 1 97.52 94 THR B N 1
ATOM 3157 C CA . THR B 1 94 ? 10.728 -11.282 6.893 1 97.52 94 THR B CA 1
ATOM 3158 C C . THR B 1 94 ? 11.467 -10.211 7.69 1 97.52 94 THR B C 1
ATOM 3160 O O . THR B 1 94 ? 11.521 -9.05 7.277 1 97.52 94 THR B O 1
ATOM 3163 N N . LEU B 1 95 ? 12.026 -10.621 8.775 1 97.33 95 LEU B N 1
ATOM 3164 C CA . LEU B 1 95 ? 12.731 -9.675 9.634 1 97.33 95 LEU B CA 1
ATOM 3165 C C . LEU B 1 95 ? 13.979 -9.138 8.942 1 97.33 95 LEU B C 1
ATOM 3167 O O . LEU B 1 95 ? 14.315 -7.96 9.084 1 97.33 95 LEU B O 1
ATOM 3171 N N . GLN B 1 96 ? 14.671 -9.996 8.277 1 97.81 96 GLN B N 1
ATOM 3172 C CA . GLN B 1 96 ? 15.875 -9.571 7.571 1 97.81 96 GLN B CA 1
ATOM 3173 C C . GLN B 1 96 ? 15.556 -8.491 6.541 1 97.81 96 GLN B C 1
ATOM 3175 O O . GLN B 1 96 ? 16.243 -7.469 6.472 1 97.81 96 GLN B O 1
ATOM 3180 N N . ILE B 1 97 ? 14.544 -8.716 5.773 1 98.04 97 ILE B N 1
ATOM 3181 C CA . ILE B 1 97 ? 14.104 -7.739 4.783 1 98.04 97 ILE B CA 1
ATOM 3182 C C . ILE B 1 97 ? 13.712 -6.439 5.481 1 98.04 97 ILE B C 1
ATOM 3184 O O . ILE B 1 97 ? 14.066 -5.35 5.023 1 98.04 97 ILE B O 1
ATOM 3188 N N . THR B 1 98 ? 12.98 -6.56 6.523 1 97.95 98 THR B N 1
ATOM 3189 C CA . THR B 1 98 ? 12.482 -5.4 7.254 1 97.95 98 THR B CA 1
ATOM 3190 C C . THR B 1 98 ? 13.638 -4.57 7.805 1 97.95 98 THR B C 1
ATOM 3192 O O . THR B 1 98 ? 13.633 -3.342 7.699 1 97.95 98 THR B O 1
ATOM 3195 N N . VAL B 1 99 ? 14.587 -5.221 8.379 1 98.31 99 VAL B N 1
ATOM 3196 C CA . VAL B 1 99 ? 15.733 -4.53 8.959 1 98.31 99 VAL B CA 1
ATOM 3197 C C . VAL B 1 99 ? 16.492 -3.78 7.866 1 98.31 99 VAL B C 1
ATOM 3199 O O . VAL B 1 99 ? 16.823 -2.603 8.028 1 98.31 99 VAL B O 1
ATOM 3202 N N . ILE B 1 100 ? 16.762 -4.392 6.788 1 98.56 100 ILE B N 1
ATOM 3203 C CA . ILE B 1 100 ? 17.468 -3.751 5.684 1 98.56 100 ILE B CA 1
ATOM 3204 C C . ILE B 1 100 ? 16.655 -2.564 5.172 1 98.56 100 ILE B C 1
ATOM 3206 O O . ILE B 1 100 ? 17.202 -1.482 4.942 1 98.56 100 ILE B O 1
ATOM 3210 N N . ALA B 1 101 ? 15.363 -2.791 4.973 1 98.68 101 ALA B N 1
ATOM 3211 C CA . ALA B 1 101 ? 14.481 -1.734 4.485 1 98.68 101 ALA B CA 1
ATOM 3212 C C . ALA B 1 101 ? 14.52 -0.519 5.406 1 98.68 101 ALA B C 1
ATOM 3214 O O . ALA B 1 101 ? 14.594 0.62 4.939 1 98.68 101 ALA B O 1
ATOM 3215 N N . MET B 1 102 ? 14.535 -0.761 6.724 1 98.38 102 MET B N 1
ATOM 3216 C CA . MET B 1 102 ? 14.497 0.34 7.682 1 98.38 102 MET B CA 1
ATOM 3217 C C . MET B 1 102 ? 15.838 1.064 7.734 1 98.38 102 MET B C 1
ATOM 3219 O O . MET B 1 102 ? 15.886 2.278 7.936 1 98.38 102 MET B O 1
ATOM 3223 N N . ILE B 1 103 ? 16.879 0.343 7.559 1 98.4 103 ILE B N 1
ATOM 3224 C CA . ILE B 1 103 ? 18.206 0.948 7.518 1 98.4 103 ILE B CA 1
ATOM 3225 C C . ILE B 1 103 ? 18.288 1.93 6.352 1 98.4 103 ILE B C 1
ATOM 3227 O O . ILE B 1 103 ? 18.938 2.973 6.455 1 98.4 103 ILE B O 1
ATOM 3231 N N . VAL B 1 104 ? 17.578 1.677 5.315 1 97.97 104 VAL B N 1
ATOM 3232 C CA . VAL B 1 104 ? 17.569 2.541 4.139 1 97.97 104 VAL B CA 1
ATOM 3233 C C . VAL B 1 104 ? 16.538 3.653 4.323 1 97.97 104 VAL B C 1
ATOM 3235 O O . VAL B 1 104 ? 16.858 4.835 4.176 1 97.97 104 VAL B O 1
ATOM 3238 N N . ALA B 1 105 ? 15.374 3.33 4.7 1 98.1 105 ALA B N 1
ATOM 3239 C CA . ALA B 1 105 ? 14.214 4.217 4.672 1 98.1 105 ALA B CA 1
ATOM 3240 C C . ALA B 1 105 ? 14.298 5.266 5.777 1 98.1 105 ALA B C 1
ATOM 3242 O O . ALA B 1 105 ? 13.904 6.418 5.58 1 98.1 105 ALA B O 1
ATOM 3243 N N . VAL B 1 106 ? 14.74 4.884 6.998 1 97.93 106 VAL B N 1
ATOM 3244 C CA . VAL B 1 106 ? 14.672 5.782 8.146 1 97.93 106 VAL B CA 1
ATOM 3245 C C . VAL B 1 106 ? 15.64 6.946 7.95 1 97.93 106 VAL B C 1
ATOM 3247 O O . VAL B 1 106 ? 15.237 8.111 7.986 1 97.93 106 VAL B O 1
ATOM 3250 N N . PRO B 1 107 ? 16.922 6.705 7.658 1 97.39 107 PRO B N 1
ATOM 3251 C CA . PRO B 1 107 ? 17.828 7.841 7.477 1 97.39 107 PRO B CA 1
ATOM 3252 C C . PRO B 1 107 ? 17.465 8.699 6.267 1 97.39 107 PRO B C 1
ATOM 3254 O O . PRO B 1 107 ? 17.454 9.929 6.359 1 97.39 107 PRO B O 1
ATOM 3257 N N . LEU B 1 108 ? 17.121 8.102 5.185 1 97.22 108 LEU B N 1
ATOM 3258 C CA . LEU B 1 108 ? 16.82 8.859 3.975 1 97.22 108 LEU B CA 1
ATOM 3259 C C . LEU B 1 108 ? 15.479 9.572 4.099 1 97.22 108 LEU B C 1
ATOM 3261 O O . LEU B 1 108 ? 15.323 10.699 3.622 1 97.22 108 LEU B O 1
ATOM 3265 N N . GLY B 1 109 ? 14.516 8.85 4.679 1 97.06 109 GLY B N 1
ATOM 3266 C CA . GLY B 1 109 ? 13.221 9.473 4.901 1 97.06 109 GLY B CA 1
ATOM 3267 C C . GLY B 1 109 ? 13.283 10.661 5.842 1 97.06 109 GLY B C 1
ATOM 3268 O O . GLY B 1 109 ? 12.695 11.709 5.567 1 97.06 109 GLY B O 1
ATOM 3269 N N . LEU B 1 110 ? 13.954 10.515 6.95 1 96.27 110 LEU B N 1
ATOM 3270 C CA . LEU B 1 110 ? 14.086 11.6 7.916 1 96.27 110 LEU B CA 1
ATOM 3271 C C . LEU B 1 110 ? 14.892 12.755 7.331 1 96.27 110 LEU B C 1
ATOM 3273 O O . LEU B 1 110 ? 14.567 13.922 7.558 1 96.27 110 LEU B O 1
ATOM 3277 N N . ALA B 1 111 ? 15.98 12.414 6.636 1 95.9 111 ALA B N 1
ATOM 3278 C CA . ALA B 1 111 ? 16.765 13.458 5.982 1 95.9 111 ALA B CA 1
ATOM 3279 C C . ALA B 1 111 ? 15.912 14.247 4.993 1 95.9 111 ALA B C 1
ATOM 3281 O O . ALA B 1 111 ? 16.014 15.474 4.918 1 95.9 111 ALA B O 1
ATOM 3282 N N . SER B 1 112 ? 15.112 13.563 4.262 1 95.37 112 SER B N 1
ATOM 3283 C CA . SER B 1 112 ? 14.211 14.22 3.32 1 95.37 112 SER B CA 1
ATOM 3284 C C . SER B 1 112 ? 13.204 15.106 4.045 1 95.37 112 SER B C 1
ATOM 3286 O O . SER B 1 112 ? 12.906 16.214 3.595 1 95.37 112 SER B O 1
ATOM 3288 N N . ALA B 1 113 ? 12.712 14.596 5.124 1 95.06 113 ALA B N 1
ATOM 3289 C CA . ALA B 1 113 ? 11.761 15.365 5.921 1 95.06 113 ALA B CA 1
ATOM 3290 C C . ALA B 1 113 ? 12.399 16.646 6.452 1 95.06 113 ALA B C 1
ATOM 3292 O O . ALA B 1 113 ? 11.787 17.716 6.41 1 95.06 113 ALA B O 1
ATOM 3293 N N . ILE B 1 114 ? 13.58 16.558 6.959 1 94.38 114 ILE B N 1
ATOM 3294 C CA . ILE B 1 114 ? 14.304 17.71 7.484 1 94.38 114 ILE B CA 1
ATOM 3295 C C . ILE B 1 114 ? 14.546 18.721 6.365 1 94.38 114 ILE B C 1
ATOM 3297 O O . ILE B 1 114 ? 14.333 19.922 6.547 1 94.38 114 ILE B O 1
ATOM 3301 N N . TYR B 1 115 ? 15.02 18.234 5.257 1 94.13 115 TYR B N 1
ATOM 3302 C CA . TYR B 1 115 ? 15.267 19.123 4.127 1 94.13 115 TYR B CA 1
ATOM 3303 C C . TYR B 1 115 ? 13.996 19.862 3.727 1 94.13 115 TYR B C 1
ATOM 3305 O O . TYR B 1 115 ? 14.007 21.084 3.561 1 94.13 115 TYR B O 1
ATOM 3313 N N . LEU B 1 116 ? 12.946 19.207 3.621 1 92.28 116 LEU B N 1
ATOM 3314 C CA . LEU B 1 116 ? 11.689 19.781 3.154 1 92.28 116 LEU B CA 1
ATOM 3315 C C . LEU B 1 116 ? 11.117 20.747 4.186 1 92.28 116 LEU B C 1
ATOM 3317 O O . LEU B 1 116 ? 10.508 21.757 3.826 1 92.28 116 LEU B O 1
ATOM 3321 N N . SER B 1 117 ? 11.308 20.437 5.43 1 90.8 117 SER B N 1
ATOM 3322 C CA . SER B 1 117 ? 10.714 21.241 6.494 1 90.8 117 SER B CA 1
ATOM 3323 C C . SER B 1 117 ? 11.573 22.461 6.809 1 90.8 117 SER B C 1
ATOM 3325 O O . SER B 1 117 ? 11.049 23.522 7.154 1 90.8 117 SER B O 1
ATOM 3327 N N . GLU B 1 118 ? 12.933 22.336 6.618 1 89.92 118 GLU B N 1
ATOM 3328 C CA . GLU B 1 118 ? 13.786 23.379 7.179 1 89.92 118 GLU B CA 1
ATOM 3329 C C . GLU B 1 118 ? 14.616 24.058 6.092 1 89.92 118 GLU B C 1
ATOM 3331 O O . GLU B 1 118 ? 15.064 25.193 6.264 1 89.92 118 GLU B O 1
ATOM 3336 N N . TYR B 1 119 ? 14.828 23.387 5.018 1 89.82 119 TYR B N 1
ATOM 3337 C CA . TYR B 1 119 ? 15.826 23.917 4.095 1 89.82 119 TYR B CA 1
ATOM 3338 C C . TYR B 1 119 ? 15.217 24.172 2.722 1 89.82 119 TYR B C 1
ATOM 3340 O O . TYR B 1 119 ? 15.751 24.957 1.935 1 89.82 119 TYR B O 1
ATOM 3348 N N . ALA B 1 120 ? 14.213 23.503 2.436 1 89.48 120 ALA B N 1
ATOM 3349 C CA . ALA B 1 120 ? 13.693 23.522 1.071 1 89.48 120 ALA B CA 1
ATOM 3350 C C . ALA B 1 120 ? 13.09 24.883 0.733 1 89.48 120 ALA B C 1
ATOM 3352 O O . ALA B 1 120 ? 12.372 25.47 1.546 1 89.48 120 ALA B O 1
ATOM 3353 N N . SER B 1 121 ? 13.484 25.386 -0.425 1 89.35 121 SER B N 1
ATOM 3354 C CA . SER B 1 121 ? 12.805 26.548 -0.988 1 89.35 121 SER B CA 1
ATOM 3355 C C . SER B 1 121 ? 11.41 26.187 -1.485 1 89.35 121 SER B C 1
ATOM 3357 O O . SER B 1 121 ? 11.066 25.007 -1.582 1 89.35 121 SER B O 1
ATOM 3359 N N . GLU B 1 122 ? 10.645 27.16 -1.779 1 87.28 122 GLU B N 1
ATOM 3360 C CA . GLU B 1 122 ? 9.303 26.928 -2.305 1 87.28 122 GLU B CA 1
ATOM 3361 C C . GLU B 1 122 ? 9.35 26.126 -3.603 1 87.28 122 GLU B C 1
ATOM 3363 O O . GLU B 1 122 ? 8.529 25.231 -3.815 1 87.28 122 GLU B O 1
ATOM 3368 N N . ARG B 1 123 ? 10.294 26.459 -4.379 1 88.61 123 ARG B N 1
ATOM 3369 C CA . ARG B 1 123 ? 10.439 25.751 -5.648 1 88.61 123 ARG B CA 1
ATOM 3370 C C . ARG B 1 123 ? 10.819 24.292 -5.42 1 88.61 123 ARG B C 1
ATOM 3372 O O . ARG B 1 123 ? 10.263 23.394 -6.056 1 88.61 123 ARG B O 1
ATOM 3379 N N . ALA B 1 124 ? 11.729 23.992 -4.53 1 87.69 124 ALA B N 1
ATOM 3380 C CA . ALA B 1 124 ? 12.151 22.627 -4.227 1 87.69 124 ALA B CA 1
ATOM 3381 C C . ALA B 1 124 ? 11 21.814 -3.641 1 87.69 124 ALA B C 1
ATOM 3383 O O . ALA B 1 124 ? 10.818 20.645 -3.988 1 87.69 124 ALA B O 1
ATOM 3384 N N . ARG B 1 125 ? 10.284 22.439 -2.856 1 87.33 125 ARG B N 1
ATOM 3385 C CA . ARG B 1 125 ? 9.145 21.775 -2.23 1 87.33 125 ARG B CA 1
ATOM 3386 C C . ARG B 1 125 ? 8.095 21.393 -3.268 1 87.33 125 ARG B C 1
ATOM 3388 O O . ARG B 1 125 ? 7.519 20.305 -3.204 1 87.33 125 ARG B O 1
ATOM 3395 N N . THR B 1 126 ? 7.92 22.231 -4.249 1 83.64 126 THR B N 1
ATOM 3396 C CA . THR B 1 126 ? 6.892 22.018 -5.262 1 83.64 126 THR B CA 1
ATOM 3397 C C . THR B 1 126 ? 7.306 20.912 -6.229 1 83.64 126 THR B C 1
ATOM 3399 O O . THR B 1 126 ? 6.457 20.301 -6.88 1 83.64 126 THR B O 1
ATOM 3402 N N . ILE B 1 127 ? 8.517 20.62 -6.235 1 84.07 127 ILE B N 1
ATOM 3403 C CA . ILE B 1 127 ? 9.005 19.602 -7.159 1 84.07 127 ILE B CA 1
ATOM 3404 C C . ILE B 1 127 ? 9.203 18.283 -6.415 1 84.07 127 ILE B C 1
ATOM 3406 O O . ILE B 1 127 ? 8.733 17.234 -6.862 1 84.07 127 ILE B O 1
ATOM 3410 N N . LEU B 1 128 ? 9.808 18.338 -5.268 1 87.33 128 LEU B N 1
ATOM 3411 C CA . LEU B 1 128 ? 10.222 17.125 -4.572 1 87.33 128 LEU B CA 1
ATOM 3412 C C . LEU B 1 128 ? 9.029 16.448 -3.904 1 87.33 128 LEU B C 1
ATOM 3414 O O . LEU B 1 128 ? 8.932 15.218 -3.897 1 87.33 128 LEU B O 1
ATOM 3418 N N . LYS B 1 129 ? 8.148 17.2 -3.372 1 83.17 129 LYS B N 1
ATOM 3419 C CA . LYS B 1 129 ? 7.031 16.612 -2.638 1 83.17 129 LYS B CA 1
ATOM 3420 C C . LYS B 1 129 ? 6.13 15.802 -3.566 1 83.17 129 LYS B C 1
ATOM 3422 O O . LYS B 1 129 ? 5.849 14.632 -3.3 1 83.17 129 LYS B O 1
ATOM 3427 N N . PRO B 1 130 ? 5.814 16.302 -4.742 1 80.56 130 PRO B N 1
ATOM 3428 C CA . PRO B 1 130 ? 5.008 15.507 -5.671 1 80.56 130 PRO B CA 1
ATOM 3429 C C . PRO B 1 130 ? 5.732 14.254 -6.157 1 80.56 130 PRO B C 1
ATOM 3431 O O . PRO B 1 130 ? 5.103 13.212 -6.36 1 80.56 130 PRO B O 1
ATOM 3434 N N . ILE B 1 131 ? 6.978 14.354 -6.34 1 85.43 131 ILE B N 1
ATOM 3435 C CA . ILE B 1 131 ? 7.74 13.197 -6.798 1 85.43 131 ILE B CA 1
ATOM 3436 C C . ILE B 1 131 ? 7.698 12.1 -5.737 1 85.43 131 ILE B C 1
ATOM 3438 O O . ILE B 1 131 ? 7.56 10.918 -6.063 1 85.43 131 ILE B O 1
ATOM 3442 N N . LEU B 1 132 ? 7.803 12.495 -4.503 1 87.14 132 LEU B N 1
ATOM 3443 C CA . LEU B 1 132 ? 7.685 11.537 -3.41 1 87.14 132 LEU B CA 1
ATOM 3444 C C . LEU B 1 132 ? 6.316 10.864 -3.422 1 87.14 132 LEU B C 1
ATOM 3446 O O . LEU B 1 132 ? 6.216 9.648 -3.24 1 87.14 132 LEU B O 1
ATOM 3450 N N . GLU B 1 133 ? 5.396 11.614 -3.788 1 80.6 133 GLU B N 1
ATOM 3451 C CA . GLU B 1 133 ? 4.032 11.094 -3.806 1 80.6 133 GLU B CA 1
ATOM 3452 C C . GLU B 1 133 ? 3.813 10.16 -4.992 1 80.6 133 GLU B C 1
ATOM 3454 O O . GLU B 1 133 ? 3.069 9.182 -4.89 1 80.6 133 GLU B O 1
ATOM 3459 N N . VAL B 1 134 ? 4.399 10.476 -6.071 1 82.9 134 VAL B N 1
ATOM 3460 C CA . VAL B 1 134 ? 4.313 9.625 -7.253 1 82.9 134 VAL B CA 1
ATOM 3461 C C . VAL B 1 134 ? 4.957 8.271 -6.964 1 82.9 134 VAL B C 1
ATOM 3463 O O . VAL B 1 134 ? 4.423 7.228 -7.35 1 82.9 134 VAL B O 1
ATOM 3466 N N . LEU B 1 135 ? 6.075 8.286 -6.37 1 86.28 135 LEU B N 1
ATOM 3467 C CA . LEU B 1 135 ? 6.774 7.052 -6.025 1 86.28 135 LEU B CA 1
ATOM 3468 C C . LEU B 1 135 ? 5.91 6.17 -5.131 1 86.28 135 LEU B C 1
ATOM 3470 O O . LEU B 1 135 ? 5.924 4.944 -5.261 1 86.28 135 LEU B O 1
ATOM 3474 N N . ALA B 1 136 ? 5.16 6.8 -4.256 1 82.62 136 ALA B N 1
ATOM 3475 C CA . ALA B 1 136 ? 4.3 6.073 -3.325 1 82.62 136 ALA B CA 1
ATOM 3476 C C . ALA B 1 136 ? 3.164 5.371 -4.063 1 82.62 136 ALA B C 1
ATOM 3478 O O . ALA B 1 136 ? 2.575 4.419 -3.545 1 82.62 136 ALA B O 1
ATOM 3479 N N . GLY B 1 137 ? 2.856 5.766 -5.246 1 82.36 137 GLY B N 1
ATOM 3480 C CA . GLY B 1 137 ? 1.732 5.23 -5.997 1 82.36 137 GLY B CA 1
ATOM 3481 C C . GLY B 1 137 ? 2.132 4.135 -6.968 1 82.36 137 GLY B C 1
ATOM 3482 O O . GLY B 1 137 ? 1.273 3.493 -7.575 1 82.36 137 GLY B O 1
ATOM 3483 N N . VAL B 1 138 ? 3.384 3.88 -7.094 1 88.4 138 VAL B N 1
ATOM 3484 C CA . VAL B 1 138 ? 3.865 2.849 -8.008 1 88.4 138 VAL B CA 1
ATOM 3485 C C . VAL B 1 138 ? 3.474 1.469 -7.484 1 88.4 138 VAL B C 1
ATOM 3487 O O . VAL B 1 138 ? 3.685 1.162 -6.308 1 88.4 138 VAL B O 1
ATOM 3490 N N . PRO B 1 139 ? 2.871 0.658 -8.341 1 87.99 139 PRO B N 1
ATOM 3491 C CA . PRO B 1 139 ? 2.555 -0.705 -7.909 1 87.99 139 PRO B CA 1
ATOM 3492 C C . PRO B 1 139 ? 3.786 -1.476 -7.44 1 87.99 139 PRO B C 1
ATOM 3494 O O . PRO B 1 139 ? 4.857 -1.361 -8.041 1 87.99 139 PRO B O 1
ATOM 3497 N N . THR B 1 140 ? 3.614 -2.21 -6.399 1 91.76 140 THR B N 1
ATOM 3498 C CA . THR B 1 140 ? 4.769 -2.829 -5.758 1 91.76 140 THR B CA 1
ATOM 3499 C C . THR B 1 140 ? 5.38 -3.898 -6.66 1 91.76 140 THR B C 1
ATOM 3501 O O . THR B 1 140 ? 6.579 -4.171 -6.583 1 91.76 140 THR B O 1
ATOM 3504 N N . ILE B 1 141 ? 4.539 -4.458 -7.496 1 89.82 141 ILE B N 1
ATOM 3505 C CA . ILE B 1 141 ? 5.032 -5.486 -8.406 1 89.82 141 ILE B CA 1
ATOM 3506 C C . ILE B 1 141 ? 6.071 -4.885 -9.35 1 89.82 141 ILE B C 1
ATOM 3508 O O . ILE B 1 141 ? 7.027 -5.558 -9.74 1 89.82 141 ILE B O 1
ATOM 3512 N N . VAL B 1 142 ? 5.928 -3.672 -9.753 1 91.35 142 VAL B N 1
ATOM 3513 C CA . VAL B 1 142 ? 6.89 -2.979 -10.604 1 91.35 142 VAL B CA 1
ATOM 3514 C C . VAL B 1 142 ? 8.208 -2.801 -9.855 1 91.35 142 VAL B C 1
ATOM 3516 O O . VAL B 1 142 ? 9.285 -2.978 -10.43 1 91.35 142 VAL B O 1
ATOM 3519 N N . PHE B 1 143 ? 8.164 -2.505 -8.585 1 94.82 143 PHE B N 1
ATOM 3520 C CA . PHE B 1 143 ? 9.351 -2.43 -7.741 1 94.82 143 PHE B CA 1
ATOM 3521 C C . PHE B 1 143 ? 10.071 -3.772 -7.698 1 94.82 143 PHE B C 1
ATOM 3523 O O . PHE B 1 143 ? 11.301 -3.821 -7.632 1 94.82 143 PHE B O 1
ATOM 3530 N N . GLY B 1 144 ? 9.256 -4.799 -7.66 1 93.65 144 GLY B N 1
ATOM 3531 C CA . GLY B 1 144 ? 9.846 -6.128 -7.642 1 93.65 144 GLY B CA 1
ATOM 3532 C C . GLY B 1 144 ? 10.736 -6.402 -8.839 1 93.65 144 GLY B C 1
ATOM 3533 O O . GLY B 1 144 ? 11.861 -6.882 -8.687 1 93.65 144 GLY B O 1
ATOM 3534 N N . PHE B 1 145 ? 10.292 -6.073 -9.952 1 91.09 145 PHE B N 1
ATOM 3535 C CA . PHE B 1 145 ? 11.076 -6.289 -11.162 1 91.09 145 PHE B CA 1
ATOM 3536 C C . PHE B 1 145 ? 12.259 -5.33 -11.219 1 91.09 145 PHE B C 1
ATOM 3538 O O . PHE B 1 145 ? 13.324 -5.68 -11.731 1 91.09 145 PHE B O 1
ATOM 3545 N N . PHE B 1 146 ? 12.036 -4.133 -10.778 1 94.25 146 PHE B N 1
ATOM 3546 C CA . PHE B 1 146 ? 13.14 -3.19 -10.652 1 94.25 146 PHE B CA 1
ATOM 3547 C C . PHE B 1 146 ? 14.239 -3.757 -9.762 1 94.25 146 PHE B C 1
ATOM 3549 O O . PHE B 1 146 ? 15.425 -3.612 -10.062 1 94.25 146 PHE B O 1
ATOM 3556 N N . ALA B 1 147 ? 13.843 -4.343 -8.691 1 96.27 147 ALA B N 1
ATOM 3557 C CA . ALA B 1 147 ? 14.808 -4.956 -7.781 1 96.27 147 ALA B CA 1
ATOM 3558 C C . ALA B 1 147 ? 15.582 -6.073 -8.475 1 96.27 147 ALA B C 1
ATOM 3560 O O . ALA B 1 147 ? 16.808 -6.151 -8.362 1 96.27 147 ALA B O 1
ATOM 3561 N N . LEU B 1 148 ? 14.885 -6.93 -9.182 1 93.02 148 LEU B N 1
ATOM 3562 C CA . LEU B 1 148 ? 15.478 -8.122 -9.777 1 93.02 148 LEU B CA 1
ATOM 3563 C C . LEU B 1 148 ? 16.304 -7.763 -11.007 1 93.02 148 LEU B C 1
ATOM 3565 O O . LEU B 1 148 ? 17.425 -8.251 -11.172 1 93.02 148 LEU B O 1
ATOM 3569 N N . SER B 1 149 ? 15.818 -6.886 -11.848 1 91.36 149 SER B N 1
ATOM 3570 C CA . SER B 1 149 ? 16.408 -6.695 -13.169 1 91.36 149 SER B CA 1
ATOM 3571 C C . SER B 1 149 ? 17.369 -5.51 -13.179 1 91.36 149 SER B C 1
ATOM 3573 O O . SER B 1 149 ? 18.181 -5.371 -14.096 1 91.36 149 SER B O 1
ATOM 3575 N N . PHE B 1 150 ? 17.267 -4.665 -12.184 1 94.63 150 PHE B N 1
ATOM 3576 C CA . PHE B 1 150 ? 18.112 -3.477 -12.199 1 94.63 150 PHE B CA 1
ATOM 3577 C C . PHE B 1 150 ? 19.01 -3.437 -10.968 1 94.63 150 PHE B C 1
ATOM 3579 O O . PHE B 1 150 ? 20.235 -3.369 -11.09 1 94.63 150 PHE B O 1
ATOM 3586 N N . VAL B 1 151 ? 18.472 -3.5 -9.783 1 97.2 151 VAL B N 1
ATOM 3587 C CA . VAL B 1 151 ? 19.225 -3.319 -8.546 1 97.2 151 VAL B CA 1
ATOM 3588 C C . VAL B 1 151 ? 20.152 -4.512 -8.327 1 97.2 151 VAL B C 1
ATOM 3590 O O . VAL B 1 151 ? 21.319 -4.341 -7.967 1 97.2 151 VAL B O 1
ATOM 3593 N N . THR B 1 152 ? 19.661 -5.719 -8.502 1 97.16 152 THR B N 1
ATOM 3594 C CA . THR B 1 152 ? 20.442 -6.922 -8.233 1 97.16 152 THR B CA 1
ATOM 3595 C C . THR B 1 152 ? 21.688 -6.966 -9.113 1 97.16 152 THR B C 1
ATOM 3597 O O . THR B 1 152 ? 22.799 -7.155 -8.615 1 97.16 152 THR B O 1
ATOM 3600 N N . PRO B 1 153 ? 21.544 -6.757 -10.447 1 95.92 153 PRO B N 1
ATOM 3601 C CA . PRO B 1 153 ? 22.755 -6.778 -11.271 1 95.92 153 PRO B CA 1
ATOM 3602 C C . PRO B 1 153 ? 23.778 -5.729 -10.842 1 95.92 153 PRO B C 1
ATOM 3604 O O . PRO B 1 153 ? 24.984 -5.99 -10.869 1 95.92 153 PRO B O 1
ATOM 3607 N N . ILE B 1 154 ? 23.374 -4.553 -10.443 1 96.55 154 ILE B N 1
ATOM 3608 C CA . ILE B 1 154 ? 24.281 -3.511 -9.974 1 96.55 154 ILE B CA 1
ATOM 3609 C C . ILE B 1 154 ? 24.99 -3.977 -8.705 1 96.55 154 ILE B C 1
ATOM 3611 O O . ILE B 1 154 ? 26.205 -3.814 -8.569 1 96.55 154 ILE B O 1
ATOM 3615 N N . LEU B 1 155 ? 24.255 -4.585 -7.795 1 97.75 155 LEU B N 1
ATOM 3616 C CA . LEU B 1 155 ? 24.834 -5.058 -6.542 1 97.75 155 LEU B CA 1
ATOM 3617 C C . LEU B 1 155 ? 25.779 -6.23 -6.788 1 97.75 155 LEU B C 1
ATOM 3619 O O . LEU B 1 155 ? 26.789 -6.373 -6.096 1 97.75 155 LEU B O 1
ATOM 3623 N N . GLN B 1 156 ? 25.377 -7.106 -7.703 1 97.73 156 GLN B N 1
ATOM 3624 C CA . GLN B 1 156 ? 26.239 -8.238 -8.028 1 97.73 156 GLN B CA 1
ATOM 3625 C C . GLN B 1 156 ? 27.592 -7.766 -8.554 1 97.73 156 GLN B C 1
ATOM 3627 O O . GLN B 1 156 ? 28.614 -8.415 -8.324 1 97.73 156 GLN B O 1
ATOM 3632 N N . ALA B 1 157 ? 27.612 -6.661 -9.276 1 97.16 157 ALA B N 1
ATOM 3633 C CA . ALA B 1 157 ? 28.857 -6.093 -9.788 1 97.16 157 ALA B CA 1
ATOM 3634 C C . ALA B 1 157 ? 29.712 -5.534 -8.654 1 97.16 157 ALA B C 1
ATOM 3636 O O . ALA B 1 157 ? 30.941 -5.516 -8.746 1 97.16 157 ALA B O 1
ATOM 3637 N N . LEU B 1 158 ? 29.118 -5.134 -7.543 1 97.14 158 LEU B N 1
ATOM 3638 C CA . LEU B 1 158 ? 29.815 -4.47 -6.447 1 97.14 158 LEU B CA 1
ATOM 3639 C C . LEU B 1 158 ? 30.131 -5.456 -5.327 1 97.14 158 LEU B C 1
ATOM 3641 O O . LEU B 1 158 ? 31.057 -5.236 -4.543 1 97.14 158 LEU B O 1
ATOM 3645 N N . ILE B 1 159 ? 29.331 -6.488 -5.194 1 97.47 159 ILE B N 1
ATOM 3646 C CA . ILE B 1 159 ? 29.454 -7.427 -4.085 1 97.47 159 ILE B CA 1
ATOM 3647 C C . ILE B 1 159 ? 29.633 -8.844 -4.625 1 97.47 159 ILE B C 1
ATOM 3649 O O . ILE B 1 159 ? 28.657 -9.507 -4.982 1 97.47 159 ILE B O 1
ATOM 3653 N N . PRO B 1 160 ? 30.852 -9.316 -4.562 1 95.01 160 PRO B N 1
ATOM 3654 C CA . PRO B 1 160 ? 31.085 -10.683 -5.035 1 95.01 160 PRO B CA 1
ATOM 3655 C C . PRO B 1 160 ? 30.328 -11.727 -4.217 1 95.01 160 PRO B C 1
ATOM 3657 O O . PRO B 1 160 ? 30.265 -11.628 -2.989 1 95.01 160 PRO B O 1
ATOM 3660 N N . GLY B 1 161 ? 29.709 -12.619 -4.943 1 95.35 161 GLY B N 1
ATOM 3661 C CA . GLY B 1 161 ? 29.044 -13.721 -4.266 1 95.35 161 GLY B CA 1
ATOM 3662 C C . GLY B 1 161 ? 27.559 -13.486 -4.061 1 95.35 161 GLY B C 1
ATOM 3663 O O . GLY B 1 161 ? 26.844 -14.373 -3.591 1 95.35 161 GLY B O 1
ATOM 3664 N N . LEU B 1 162 ? 27.103 -12.31 -4.415 1 97 162 LEU B N 1
ATOM 3665 C CA . LEU B 1 162 ? 25.677 -12.037 -4.279 1 97 162 LEU B CA 1
ATOM 3666 C C . LEU B 1 162 ? 24.867 -12.872 -5.265 1 97 162 LEU B C 1
ATOM 3668 O O . LEU B 1 162 ? 25.1 -12.811 -6.474 1 97 162 LEU B O 1
ATOM 3672 N N . GLN B 1 163 ? 23.959 -13.651 -4.725 1 96.69 163 GLN B N 1
ATOM 3673 C CA . GLN B 1 163 ? 23.111 -14.488 -5.566 1 96.69 163 GLN B CA 1
ATOM 3674 C C . GLN B 1 163 ? 22.068 -13.651 -6.302 1 96.69 163 GLN B C 1
ATOM 3676 O O . GLN B 1 163 ? 21.772 -12.525 -5.899 1 96.69 163 GLN B O 1
ATOM 3681 N N . ILE B 1 164 ? 21.56 -14.196 -7.371 1 94.84 164 ILE B N 1
ATOM 3682 C CA . ILE B 1 164 ? 20.514 -13.528 -8.138 1 94.84 164 ILE B CA 1
ATOM 3683 C C . ILE B 1 164 ? 19.325 -13.221 -7.231 1 94.84 164 ILE B C 1
ATOM 3685 O O . ILE B 1 164 ? 18.839 -12.088 -7.195 1 94.84 164 ILE B O 1
ATOM 3689 N N . TYR B 1 165 ? 18.89 -14.293 -6.551 1 96.04 165 TYR B N 1
ATOM 3690 C CA . TYR B 1 165 ? 17.913 -14.099 -5.486 1 96.04 165 TYR B CA 1
ATOM 3691 C C . TYR B 1 165 ? 18.603 -13.906 -4.141 1 96.04 165 TYR B C 1
ATOM 3693 O O . TYR B 1 165 ? 19.512 -14.662 -3.788 1 96.04 165 TYR B O 1
ATOM 3701 N N . ASN B 1 166 ? 18.286 -12.831 -3.514 1 97.69 166 ASN B N 1
ATOM 3702 C CA . ASN B 1 166 ? 18.935 -12.476 -2.257 1 97.69 166 ASN B CA 1
ATOM 3703 C C . ASN B 1 166 ? 18.036 -11.598 -1.391 1 97.69 166 ASN B C 1
ATOM 3705 O O . ASN B 1 166 ? 16.965 -11.176 -1.829 1 97.69 166 ASN B O 1
ATOM 3709 N N . ALA B 1 167 ? 18.463 -11.319 -0.186 1 97.8 167 ALA B N 1
ATOM 3710 C CA . ALA B 1 167 ? 17.672 -10.495 0.723 1 97.8 167 ALA B CA 1
ATOM 3711 C C . ALA B 1 167 ? 18.046 -9.021 0.595 1 97.8 167 ALA B C 1
ATOM 3713 O O . ALA B 1 167 ? 17.262 -8.141 0.959 1 97.8 167 ALA B O 1
ATOM 3714 N N . LEU B 1 168 ? 19.152 -8.712 0.046 1 98.45 168 LEU B N 1
ATOM 3715 C CA . LEU B 1 168 ? 19.675 -7.35 0.035 1 98.45 168 LEU B CA 1
ATOM 3716 C C . LEU B 1 168 ? 18.923 -6.487 -0.972 1 98.45 168 LEU B C 1
ATOM 3718 O O . LEU B 1 168 ? 18.469 -5.39 -0.639 1 98.45 168 LEU B O 1
ATOM 3722 N N . SER B 1 169 ? 18.806 -6.993 -2.194 1 98.29 169 SER B N 1
ATOM 3723 C CA . SER B 1 169 ? 18.179 -6.228 -3.267 1 98.29 169 SER B CA 1
ATOM 3724 C C . SER B 1 169 ? 16.739 -5.865 -2.918 1 98.29 169 SER B C 1
ATOM 3726 O O . SER B 1 169 ? 16.368 -4.69 -2.937 1 98.29 169 SER B O 1
ATOM 3728 N N . PRO B 1 170 ? 15.917 -6.914 -2.596 1 98.35 170 PRO B N 1
ATOM 3729 C CA . PRO B 1 170 ? 14.544 -6.544 -2.244 1 98.35 170 PRO B CA 1
ATOM 3730 C C . PRO B 1 170 ? 14.466 -5.717 -0.963 1 98.35 170 PRO B C 1
ATOM 3732 O O . PRO B 1 170 ? 13.593 -4.856 -0.832 1 98.35 170 PRO B O 1
ATOM 3735 N N . GLY B 1 171 ? 15.329 -5.94 0.012 1 98.56 171 GLY B N 1
ATOM 3736 C CA . GLY B 1 171 ? 15.35 -5.114 1.208 1 98.56 171 GLY B CA 1
ATOM 3737 C C . GLY B 1 171 ? 15.584 -3.644 0.915 1 98.56 171 GLY B C 1
ATOM 3738 O O . GLY B 1 171 ? 14.89 -2.78 1.456 1 98.56 171 GLY B O 1
ATOM 3739 N N . ILE B 1 172 ? 16.501 -3.348 0.075 1 98.48 172 ILE B N 1
ATOM 3740 C CA . ILE B 1 172 ? 16.825 -1.977 -0.306 1 98.48 172 ILE B CA 1
ATOM 3741 C C . ILE B 1 172 ? 15.637 -1.348 -1.03 1 98.48 172 ILE B C 1
ATOM 3743 O O . ILE B 1 172 ? 15.243 -0.22 -0.726 1 98.48 172 ILE B O 1
ATOM 3747 N N . VAL B 1 173 ? 15.068 -2.091 -1.927 1 98.15 173 VAL B N 1
ATOM 3748 C CA . VAL B 1 173 ? 13.989 -1.558 -2.752 1 98.15 173 VAL B CA 1
ATOM 3749 C C . VAL B 1 173 ? 12.74 -1.35 -1.899 1 98.15 173 VAL B C 1
ATOM 3751 O O . VAL B 1 173 ? 12.011 -0.372 -2.081 1 98.15 173 VAL B O 1
ATOM 3754 N N . VAL B 1 174 ? 12.463 -2.275 -0.969 1 98.02 174 VAL B N 1
ATOM 3755 C CA . VAL B 1 174 ? 11.38 -2.055 -0.016 1 98.02 174 VAL B CA 1
ATOM 3756 C C . VAL B 1 174 ? 11.643 -0.779 0.781 1 98.02 174 VAL B C 1
ATOM 3758 O O . VAL B 1 174 ? 10.724 0.004 1.032 1 98.02 174 VAL B O 1
ATOM 3761 N N . GLY B 1 175 ? 12.866 -0.604 1.148 1 98.12 175 GLY B N 1
ATOM 3762 C CA . GLY B 1 175 ? 13.234 0.625 1.832 1 98.12 175 GLY B CA 1
ATOM 3763 C C . GLY B 1 175 ? 12.935 1.872 1.02 1 98.12 175 GLY B C 1
ATOM 3764 O O . GLY B 1 175 ? 12.367 2.835 1.538 1 98.12 175 GLY B O 1
ATOM 3765 N N . ILE B 1 176 ? 13.29 1.881 -0.183 1 97.14 176 ILE B N 1
ATOM 3766 C CA . ILE B 1 176 ? 13.06 3.008 -1.08 1 97.14 176 ILE B CA 1
ATOM 3767 C C . ILE B 1 176 ? 11.562 3.275 -1.201 1 97.14 176 ILE B C 1
ATOM 3769 O O . ILE B 1 176 ? 11.126 4.429 -1.182 1 97.14 176 ILE B O 1
ATOM 3773 N N . MET B 1 177 ? 10.864 2.197 -1.333 1 95.5 177 MET B N 1
ATOM 3774 C CA . MET B 1 177 ? 9.414 2.301 -1.464 1 95.5 177 MET B CA 1
ATOM 3775 C C . MET B 1 177 ? 8.805 2.981 -0.242 1 95.5 177 MET B C 1
ATOM 3777 O O . MET B 1 177 ? 7.82 3.712 -0.36 1 95.5 177 MET B O 1
ATOM 3781 N N . ILE B 1 178 ? 9.386 2.864 0.892 1 96.41 178 ILE B N 1
ATOM 3782 C CA . ILE B 1 178 ? 8.831 3.324 2.161 1 96.41 178 ILE B CA 1
ATOM 3783 C C . ILE B 1 178 ? 9.302 4.748 2.445 1 96.41 178 ILE B C 1
ATOM 3785 O O . ILE B 1 178 ? 8.726 5.443 3.286 1 96.41 178 ILE B O 1
ATOM 3789 N N . ILE B 1 179 ? 10.28 5.284 1.742 1 96.59 179 ILE B N 1
ATOM 3790 C CA . ILE B 1 179 ? 10.863 6.602 1.971 1 96.59 179 ILE B CA 1
ATOM 3791 C C . ILE B 1 179 ? 9.767 7.664 1.939 1 96.59 179 ILE B C 1
ATOM 3793 O O . ILE B 1 179 ? 9.661 8.483 2.855 1 96.59 179 ILE B O 1
ATOM 3797 N N . PRO B 1 180 ? 8.915 7.688 0.933 1 93.49 180 PRO B N 1
ATOM 3798 C CA . PRO B 1 180 ? 7.899 8.742 0.876 1 93.49 180 PRO B CA 1
ATOM 3799 C C . PRO B 1 180 ? 6.998 8.76 2.108 1 93.49 180 PRO B C 1
ATOM 3801 O O . PRO B 1 180 ? 6.613 9.833 2.58 1 93.49 180 PRO B O 1
ATOM 3804 N N . MET B 1 181 ? 6.634 7.607 2.596 1 91.77 181 MET B N 1
ATOM 3805 C CA . MET B 1 181 ? 5.772 7.518 3.771 1 91.77 181 MET B CA 1
ATOM 3806 C C . MET B 1 181 ? 6.451 8.13 4.992 1 91.77 181 MET B C 1
ATOM 3808 O O . MET B 1 181 ? 5.869 8.977 5.672 1 91.77 181 MET B O 1
ATOM 3812 N N . ILE B 1 182 ? 7.663 7.749 5.247 1 95.61 182 ILE B N 1
ATOM 3813 C CA . ILE B 1 182 ? 8.387 8.263 6.405 1 95.61 182 ILE B CA 1
ATOM 3814 C C . ILE B 1 182 ? 8.651 9.757 6.227 1 95.61 182 ILE B C 1
ATOM 3816 O O . ILE B 1 182 ? 8.459 10.543 7.157 1 95.61 182 ILE B O 1
ATOM 3820 N N . ALA B 1 183 ? 9.051 10.133 5.043 1 95.24 183 ALA B N 1
ATOM 3821 C CA . ALA B 1 183 ? 9.357 11.532 4.758 1 95.24 183 ALA B CA 1
ATOM 3822 C C . ALA B 1 183 ? 8.117 12.408 4.912 1 95.24 183 ALA B C 1
ATOM 3824 O O . ALA B 1 183 ? 8.16 13.446 5.577 1 95.24 183 ALA B O 1
ATOM 3825 N N . SER B 1 184 ? 7.047 11.987 4.353 1 89.44 184 SER B N 1
ATOM 3826 C CA . SER B 1 184 ? 5.833 12.795 4.324 1 89.44 184 SER B CA 1
ATOM 3827 C C . SER B 1 184 ? 5.234 12.943 5.719 1 89.44 184 SER B C 1
ATOM 3829 O O . SER B 1 184 ? 4.914 14.054 6.148 1 89.44 184 SER B O 1
ATOM 3831 N N . ILE B 1 185 ? 5.08 11.887 6.465 1 88.56 185 ILE B N 1
ATOM 3832 C CA . ILE B 1 185 ? 4.466 11.923 7.788 1 88.56 185 ILE B CA 1
ATOM 3833 C C . ILE B 1 185 ? 5.377 12.671 8.759 1 88.56 185 ILE B C 1
ATOM 3835 O O . ILE B 1 185 ? 4.907 13.478 9.565 1 88.56 185 ILE B O 1
ATOM 3839 N N . SER B 1 186 ? 6.67 12.44 8.675 1 94.34 186 SER B N 1
ATOM 3840 C CA . SER B 1 186 ? 7.618 13.152 9.526 1 94.34 186 SER B CA 1
ATOM 3841 C C . SER B 1 186 ? 7.635 14.643 9.206 1 94.34 186 SER B C 1
ATOM 3843 O O . SER B 1 186 ? 7.659 15.478 10.113 1 94.34 186 SER B O 1
ATOM 3845 N N . GLU B 1 187 ? 7.668 14.966 7.925 1 92.57 187 GLU B N 1
ATOM 3846 C CA . GLU B 1 187 ? 7.658 16.369 7.522 1 92.57 187 GLU B CA 1
ATOM 3847 C C . GLU B 1 187 ? 6.396 17.074 8.011 1 92.57 187 GLU B C 1
ATOM 3849 O O . GLU B 1 187 ? 6.452 18.225 8.449 1 92.57 187 GLU B O 1
ATOM 3854 N N . ASP B 1 188 ? 5.248 16.44 7.897 1 85.24 188 ASP B N 1
ATOM 3855 C CA . ASP B 1 188 ? 3.994 17.005 8.387 1 85.24 188 ASP B CA 1
ATOM 3856 C C . ASP B 1 188 ? 4.067 17.285 9.886 1 85.24 188 ASP B C 1
ATOM 3858 O O . ASP B 1 188 ? 3.611 18.332 10.351 1 85.24 188 ASP B O 1
ATOM 3862 N N . SER B 1 189 ? 4.592 16.37 10.641 1 90.03 189 SER B N 1
ATOM 3863 C CA . SER B 1 189 ? 4.74 16.534 12.083 1 90.03 189 SER B CA 1
ATOM 3864 C C . SER B 1 189 ? 5.7 17.671 12.415 1 90.03 189 SER B C 1
ATOM 3866 O O . SER B 1 189 ? 5.444 18.46 13.327 1 90.03 189 SER B O 1
ATOM 3868 N N . MET B 1 190 ? 6.72 17.796 11.665 1 92.54 190 MET B N 1
ATOM 3869 C CA . MET B 1 190 ? 7.709 18.846 11.892 1 92.54 190 MET B CA 1
ATOM 3870 C C . MET B 1 190 ? 7.154 20.21 11.497 1 92.54 190 MET B C 1
ATOM 3872 O O . MET B 1 190 ? 7.424 21.211 12.164 1 92.54 190 MET B O 1
ATOM 3876 N N . SER B 1 191 ? 6.435 20.205 10.462 1 89.06 191 S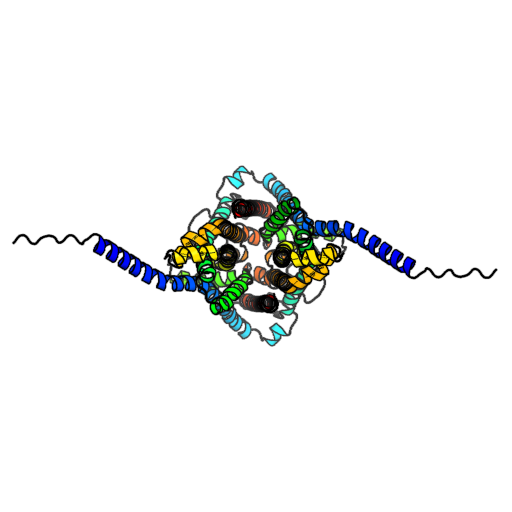ER B N 1
ATOM 3877 C CA . SER B 1 191 ? 5.858 21.456 9.981 1 89.06 191 SER B CA 1
ATOM 3878 C C . SER B 1 191 ? 4.799 21.983 10.944 1 89.06 191 SER B C 1
ATOM 3880 O O . SER B 1 191 ? 4.495 23.177 10.948 1 89.06 191 SER B O 1
ATOM 3882 N N . ALA B 1 192 ? 4.269 21.109 11.725 1 86.02 192 ALA B N 1
ATOM 3883 C CA . ALA B 1 192 ? 3.245 21.493 12.693 1 86.02 192 ALA B CA 1
ATOM 3884 C C . ALA B 1 192 ? 3.862 22.215 13.887 1 86.02 192 ALA B C 1
ATOM 3886 O O . ALA B 1 192 ? 3.153 22.849 14.672 1 86.02 192 ALA B O 1
ATOM 3887 N N . VAL B 1 193 ? 5.149 22.186 14.054 1 89.74 193 VAL B N 1
ATOM 3888 C CA . VAL B 1 193 ? 5.831 22.899 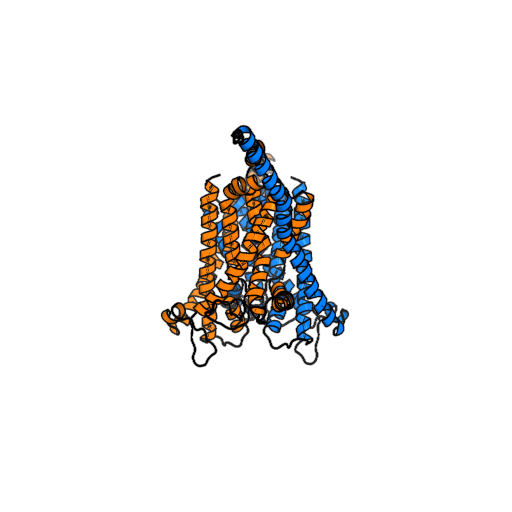15.129 1 89.74 193 VAL B CA 1
ATOM 3889 C C . VAL B 1 193 ? 5.768 24.403 14.872 1 89.74 193 VAL B C 1
ATOM 3891 O O . VAL B 1 193 ? 6.134 24.871 13.791 1 89.74 193 VAL B O 1
ATOM 3894 N N . PRO B 1 194 ? 5.308 25.195 15.825 1 90.71 194 PRO B N 1
ATOM 3895 C CA . PRO B 1 194 ? 5.126 26.637 15.64 1 90.71 194 PRO B CA 1
ATOM 3896 C C . PRO B 1 194 ? 6.407 27.341 15.199 1 90.71 194 PRO B C 1
ATOM 3898 O O . PRO B 1 194 ? 7.494 27.012 15.681 1 90.71 194 PRO B O 1
ATOM 3901 N N . LYS B 1 195 ? 6.285 28.31 14.419 1 89.99 195 LYS B N 1
ATOM 3902 C CA . LYS B 1 195 ? 7.393 29.089 13.874 1 89.99 195 LYS B CA 1
ATOM 3903 C C . LYS B 1 195 ? 8.1 29.881 14.969 1 89.99 195 LYS B C 1
ATOM 3905 O O . LYS B 1 195 ? 9.31 30.104 14.899 1 89.99 195 LYS B O 1
ATOM 3910 N N . LYS B 1 196 ? 7.298 30.23 15.929 1 91.64 196 LYS B N 1
ATOM 3911 C CA . LYS B 1 196 ? 7.852 31.02 17.024 1 91.64 196 LYS B CA 1
ATOM 3912 C C . LYS B 1 196 ? 8.986 30.275 17.721 1 91.64 196 LYS B C 1
ATOM 3914 O O . LYS B 1 196 ? 9.955 30.89 18.172 1 91.64 196 LYS B O 1
ATOM 3919 N N . ILE B 1 197 ? 8.8 29.014 17.774 1 91.02 197 ILE B N 1
ATOM 3920 C CA . ILE B 1 197 ? 9.807 28.182 18.423 1 91.02 197 ILE B CA 1
ATOM 3921 C C . ILE B 1 197 ? 11.068 28.135 17.564 1 91.02 197 ILE B C 1
ATOM 3923 O O . ILE B 1 197 ? 12.183 28.254 18.079 1 91.02 197 ILE B O 1
ATOM 3927 N N . ARG B 1 198 ? 10.896 28.067 16.315 1 90.94 198 ARG B N 1
ATOM 3928 C CA . ARG B 1 198 ? 12.015 28.073 15.378 1 90.94 198 ARG B CA 1
ATOM 3929 C C . ARG B 1 198 ? 12.754 29.406 15.415 1 90.94 198 ARG B C 1
ATOM 3931 O O . ARG B 1 198 ? 13.983 29.439 15.505 1 90.94 198 ARG B O 1
ATOM 3938 N N . ASP B 1 199 ? 12.023 30.44 15.354 1 90.93 199 ASP B N 1
ATOM 3939 C CA . ASP B 1 199 ? 12.58 31.788 15.327 1 90.93 199 ASP B CA 1
ATOM 3940 C C . ASP B 1 199 ? 13.329 32.1 16.621 1 90.93 199 ASP B C 1
ATOM 3942 O O . ASP B 1 199 ? 14.353 32.786 16.602 1 90.93 199 ASP B O 1
ATOM 3946 N N . GLY B 1 200 ? 12.752 31.644 17.667 1 90.58 200 GLY B N 1
ATOM 3947 C CA . GLY B 1 200 ? 13.423 31.826 18.944 1 90.58 200 GLY B CA 1
ATOM 3948 C C . GLY B 1 200 ? 14.791 31.173 18.997 1 90.58 200 GLY B C 1
ATOM 3949 O O . GLY B 1 200 ? 15.755 31.776 19.472 1 90.58 200 GLY B O 1
ATOM 3950 N N . ALA B 1 201 ? 14.867 30.034 18.485 1 91.08 201 ALA B N 1
ATOM 3951 C CA . ALA B 1 201 ? 16.138 29.314 18.473 1 91.08 201 ALA B CA 1
ATOM 3952 C C . ALA B 1 201 ? 17.136 29.977 17.527 1 91.08 201 ALA B C 1
ATOM 3954 O O . ALA B 1 201 ? 18.318 30.105 17.853 1 91.08 201 ALA B O 1
ATOM 3955 N N . LEU B 1 202 ? 16.645 30.404 16.427 1 88.37 202 LEU B N 1
ATOM 3956 C CA . LEU B 1 202 ? 17.496 31.113 15.477 1 88.37 202 LEU B CA 1
ATOM 3957 C C . LEU B 1 202 ? 17.977 32.437 16.061 1 88.37 202 LEU B C 1
ATOM 3959 O O . LEU B 1 202 ? 19.124 32.836 15.844 1 88.37 202 LEU B O 1
ATOM 3963 N N . GLY B 1 203 ? 17.102 33.096 16.744 1 91.22 203 GLY B N 1
ATOM 3964 C CA . GLY B 1 203 ? 17.448 34.347 17.401 1 91.22 203 GLY B CA 1
ATOM 3965 C C . GLY B 1 203 ? 18.53 34.188 18.452 1 91.22 203 GLY B C 1
ATOM 3966 O O . GLY B 1 203 ? 19.285 35.125 18.72 1 91.22 203 GLY B O 1
ATOM 3967 N N . LEU B 1 204 ? 18.622 33.004 19.023 1 92.63 204 LEU B N 1
ATOM 3968 C CA . LEU B 1 204 ? 19.624 32.71 20.041 1 92.63 204 LEU B CA 1
ATOM 3969 C C . LEU B 1 204 ? 20.94 32.28 19.399 1 92.63 204 LEU B C 1
ATOM 3971 O O . LEU B 1 204 ? 21.893 31.934 20.101 1 92.63 204 LEU B O 1
ATOM 3975 N N . GLY B 1 205 ? 20.973 32.262 18.012 1 88.95 205 GLY B N 1
ATOM 3976 C CA . GLY B 1 205 ? 22.219 32.007 17.306 1 88.95 205 GLY B CA 1
ATOM 3977 C C . GLY B 1 205 ? 22.351 30.573 16.829 1 88.95 205 GLY B C 1
ATOM 3978 O O . GLY B 1 205 ? 23.408 30.172 16.338 1 88.95 205 GLY B O 1
ATOM 3979 N N . ALA B 1 206 ? 21.319 29.855 17.039 1 89.15 206 ALA B N 1
ATOM 3980 C CA . ALA B 1 206 ? 21.375 28.47 16.578 1 89.15 206 ALA B CA 1
ATOM 3981 C C . ALA B 1 206 ? 21.393 28.399 15.054 1 89.15 206 ALA B C 1
ATOM 3983 O O . ALA B 1 206 ? 20.786 29.235 14.38 1 89.15 206 ALA B O 1
ATOM 3984 N N . THR B 1 207 ? 22.14 27.372 14.555 1 87.66 207 THR B N 1
ATOM 3985 C CA . THR B 1 207 ? 22.117 27.126 13.118 1 87.66 207 THR B CA 1
ATOM 3986 C C . THR B 1 207 ? 20.837 26.399 12.713 1 87.66 207 THR B C 1
ATOM 3988 O O . THR B 1 207 ? 20.13 25.855 13.565 1 87.66 207 THR B O 1
ATOM 3991 N N . ARG B 1 208 ? 20.532 26.376 11.44 1 87.82 208 ARG B N 1
ATOM 3992 C CA . ARG B 1 208 ? 19.329 25.72 10.938 1 87.82 208 ARG B CA 1
ATOM 3993 C C . ARG B 1 208 ? 19.33 24.235 11.284 1 87.82 208 ARG B C 1
ATOM 3995 O O . ARG B 1 208 ? 18.283 23.663 11.595 1 87.82 208 ARG B O 1
ATOM 4002 N N . LEU B 1 209 ? 20.427 23.658 11.2 1 88.13 209 LEU B N 1
ATOM 4003 C CA . LEU B 1 209 ? 20.533 22.238 11.517 1 88.13 209 LEU B CA 1
ATOM 4004 C C . LEU B 1 209 ? 20.297 21.994 13.004 1 88.13 209 LEU B C 1
ATOM 4006 O O . LEU B 1 209 ? 19.685 20.993 13.384 1 88.13 209 LEU B O 1
ATOM 4010 N N . GLU B 1 210 ? 20.814 22.894 13.811 1 90.76 210 GLU B N 1
ATOM 4011 C CA . GLU B 1 210 ? 20.587 22.789 15.249 1 90.76 210 GLU B CA 1
ATOM 4012 C C . GLU B 1 210 ? 19.105 22.928 15.586 1 90.76 210 GLU B C 1
ATOM 4014 O O . GLU B 1 210 ? 18.589 22.211 16.445 1 90.76 210 GLU B O 1
ATOM 4019 N N . VAL B 1 211 ? 18.51 23.859 14.896 1 92.5 211 VAL B N 1
ATOM 4020 C CA . VAL B 1 211 ? 17.077 24.041 15.103 1 92.5 211 VAL B CA 1
ATOM 4021 C C . VAL B 1 211 ? 16.331 22.772 14.701 1 92.5 211 VAL B C 1
ATOM 4023 O O . VAL B 1 211 ? 15.449 22.306 15.426 1 92.5 211 VAL B O 1
ATOM 4026 N N . ALA B 1 212 ? 16.71 22.184 13.637 1 92.53 212 ALA B N 1
ATOM 4027 C CA . ALA B 1 212 ? 16.06 20.978 13.131 1 92.53 212 ALA B CA 1
ATOM 4028 C C . ALA B 1 212 ? 16.231 19.814 14.103 1 92.53 212 ALA B C 1
ATOM 4030 O O . ALA B 1 212 ? 15.258 19.14 14.451 1 92.53 212 ALA B O 1
ATOM 4031 N N . ILE B 1 213 ? 17.413 19.579 14.593 1 91.41 213 ILE B N 1
ATOM 4032 C CA . ILE B 1 213 ? 17.754 18.366 15.33 1 91.41 213 ILE B CA 1
ATOM 4033 C C . ILE B 1 213 ? 17.417 18.548 16.808 1 91.41 213 ILE B C 1
ATOM 4035 O O . ILE B 1 213 ? 16.974 17.606 17.47 1 91.41 213 ILE B O 1
ATOM 4039 N N . LYS B 1 214 ? 17.528 19.776 17.332 1 93.51 214 LYS B N 1
ATOM 4040 C CA . LYS B 1 214 ? 17.43 19.974 18.775 1 93.51 214 LYS B CA 1
ATOM 4041 C C . LYS B 1 214 ? 16.079 20.571 19.158 1 93.51 214 LYS B C 1
ATOM 4043 O O . LYS B 1 214 ? 15.684 20.53 20.325 1 93.51 214 LYS B O 1
ATOM 4048 N N . VAL B 1 215 ? 15.425 21.117 18.231 1 93.72 215 VAL B N 1
ATOM 4049 C CA . VAL B 1 215 ? 14.189 21.81 18.579 1 93.72 215 VAL B CA 1
ATOM 4050 C C . VAL B 1 215 ? 13.011 21.159 17.858 1 93.72 215 VAL B C 1
ATOM 4052 O O . VAL B 1 215 ? 12.128 20.579 18.495 1 93.72 215 VAL B O 1
ATOM 4055 N N . VAL B 1 216 ? 13.101 21.109 16.566 1 94.73 216 VAL B N 1
ATOM 4056 C CA . VAL B 1 216 ? 11.953 20.699 15.764 1 94.73 216 VAL B CA 1
ATOM 4057 C C . VAL B 1 216 ? 11.759 19.188 15.872 1 94.73 216 VAL B C 1
ATOM 4059 O O . VAL B 1 216 ? 10.655 18.716 16.154 1 94.73 216 VAL B O 1
ATOM 4062 N N . MET B 1 217 ? 12.797 18.407 15.7 1 94.28 217 MET B N 1
ATOM 4063 C CA . MET B 1 217 ? 12.692 16.95 15.708 1 94.28 217 MET B CA 1
ATOM 4064 C C . MET B 1 217 ? 12.206 16.447 17.063 1 94.28 217 MET B C 1
ATOM 4066 O O . MET B 1 217 ? 11.31 15.604 17.132 1 94.28 217 MET B O 1
ATOM 4070 N N . PRO B 1 218 ? 12.769 16.981 18.132 1 93.73 218 PRO B N 1
ATOM 4071 C CA . PRO B 1 218 ? 12.267 16.539 19.435 1 93.73 218 PRO B CA 1
ATOM 4072 C C . PRO B 1 218 ? 10.802 16.909 19.659 1 93.73 218 PRO B C 1
ATOM 4074 O O . PRO B 1 218 ? 10.059 16.151 20.288 1 93.73 218 PRO B O 1
ATOM 4077 N N . ALA B 1 219 ? 10.449 18.063 19.184 1 92.84 219 ALA B N 1
ATOM 4078 C CA . ALA B 1 219 ? 9.065 18.508 19.334 1 92.84 219 ALA B CA 1
ATOM 4079 C C . ALA B 1 219 ? 8.122 17.66 18.486 1 92.84 219 ALA B C 1
ATOM 4081 O O . ALA B 1 219 ? 6.94 17.522 18.81 1 92.84 219 ALA B O 1
ATOM 4082 N N . ALA B 1 220 ? 8.623 17.082 17.426 1 94.17 220 ALA B N 1
ATOM 4083 C CA . ALA B 1 220 ? 7.815 16.296 16.497 1 94.17 220 ALA B CA 1
ATOM 4084 C C . ALA B 1 220 ? 8.075 14.803 16.671 1 94.17 220 ALA B C 1
ATOM 4086 O O . ALA B 1 220 ? 7.782 14.007 15.776 1 94.17 220 ALA B O 1
ATOM 4087 N N . LEU B 1 221 ? 8.623 14.366 17.776 1 94.42 221 LEU B N 1
ATOM 4088 C CA . LEU B 1 221 ? 9.131 13.014 17.983 1 94.42 221 LEU B CA 1
ATOM 4089 C C . LEU B 1 221 ? 8.012 11.987 17.855 1 94.42 221 LEU B C 1
ATOM 4091 O O . LEU B 1 221 ? 8.214 10.908 17.293 1 94.42 221 LEU B O 1
ATOM 4095 N N . SER B 1 222 ? 6.85 12.29 18.392 1 91.87 222 SER B N 1
ATOM 4096 C CA . SER B 1 222 ? 5.734 11.351 18.341 1 91.87 222 SER B CA 1
ATOM 4097 C C . SER B 1 222 ? 5.352 11.024 16.901 1 91.87 222 SER B C 1
ATOM 4099 O O . SER B 1 222 ? 5.166 9.856 16.553 1 91.87 222 SER B O 1
ATOM 4101 N N . GLY B 1 223 ? 5.252 12.073 16.056 1 91.87 223 GLY B N 1
ATOM 4102 C CA . GLY B 1 223 ? 4.947 11.86 14.651 1 91.87 223 GLY B CA 1
ATOM 4103 C C . GLY B 1 223 ? 6.036 11.105 13.912 1 91.87 223 GLY B C 1
ATOM 4104 O O . GLY B 1 223 ? 5.745 10.26 13.062 1 91.87 223 GLY B O 1
ATOM 4105 N N . ILE B 1 224 ? 7.238 11.343 14.271 1 95.72 224 ILE B N 1
ATOM 4106 C CA . ILE B 1 224 ? 8.381 10.698 13.635 1 95.72 224 ILE B CA 1
ATOM 4107 C C . ILE B 1 224 ? 8.4 9.213 13.99 1 95.72 224 ILE B C 1
ATOM 4109 O O . ILE B 1 224 ? 8.526 8.359 13.109 1 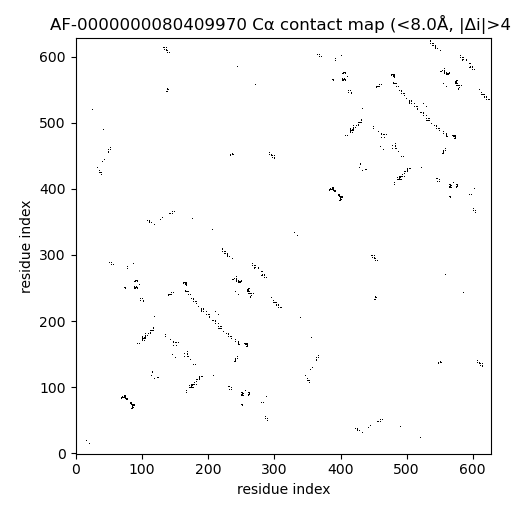95.72 224 ILE B O 1
ATOM 4113 N N . ILE B 1 225 ? 8.233 8.891 15.28 1 95.3 225 ILE B N 1
ATOM 4114 C CA . ILE B 1 225 ? 8.226 7.5 15.719 1 95.3 225 ILE B CA 1
ATOM 4115 C C . ILE B 1 225 ? 7.058 6.76 15.071 1 95.3 225 ILE B C 1
ATOM 4117 O O . ILE B 1 225 ? 7.21 5.623 14.618 1 95.3 225 ILE B O 1
ATOM 4121 N N . ALA B 1 226 ? 5.943 7.425 15.026 1 91.51 226 ALA B N 1
ATOM 4122 C CA . ALA B 1 226 ? 4.774 6.817 14.397 1 91.51 226 ALA B CA 1
ATOM 4123 C C . ALA B 1 226 ? 5.055 6.47 12.937 1 91.51 226 ALA B C 1
ATOM 4125 O O . ALA B 1 226 ? 4.673 5.398 12.462 1 91.51 226 ALA B O 1
ATOM 4126 N N . SER B 1 227 ? 5.703 7.413 12.238 1 93.95 227 SER B N 1
ATOM 4127 C CA . SER B 1 227 ? 6.009 7.183 10.83 1 93.95 227 SER B CA 1
ATOM 4128 C C . SER B 1 227 ? 6.954 5.999 10.656 1 93.95 227 SER B C 1
ATOM 4130 O O . SER B 1 227 ? 6.815 5.22 9.71 1 93.95 227 SER B O 1
ATOM 4132 N N . ILE B 1 228 ? 7.885 5.825 11.522 1 96.59 228 ILE B N 1
ATOM 4133 C CA . ILE B 1 228 ? 8.859 4.741 11.459 1 96.59 228 ILE B CA 1
ATOM 4134 C C . ILE B 1 228 ? 8.164 3.408 11.728 1 96.59 228 ILE B C 1
ATOM 4136 O O . ILE B 1 228 ? 8.395 2.426 11.018 1 96.59 228 ILE B O 1
ATOM 4140 N N . VAL B 1 229 ? 7.312 3.375 12.707 1 94.05 229 VAL B N 1
ATOM 4141 C CA . VAL B 1 229 ? 6.597 2.155 13.067 1 94.05 229 VAL B CA 1
ATOM 4142 C C . VAL B 1 229 ? 5.654 1.755 11.935 1 94.05 229 VAL B C 1
ATOM 4144 O O . VAL B 1 229 ? 5.556 0.575 11.588 1 94.05 229 VAL B O 1
ATOM 4147 N N . LEU B 1 230 ? 5.006 2.705 11.368 1 89.56 230 LEU B N 1
ATOM 4148 C CA . LEU B 1 230 ? 4.13 2.421 10.237 1 89.56 230 LEU B CA 1
ATOM 4149 C C . LEU B 1 230 ? 4.93 1.908 9.045 1 89.56 230 LEU B C 1
ATOM 4151 O O . LEU B 1 230 ? 4.48 1.011 8.329 1 89.56 230 LEU B O 1
ATOM 4155 N N . GLY B 1 231 ? 6.068 2.55 8.821 1 94.04 231 GLY B N 1
ATOM 4156 C CA . GLY B 1 231 ? 6.957 2.067 7.777 1 94.04 231 GLY B CA 1
ATOM 4157 C C . GLY B 1 231 ? 7.397 0.63 7.986 1 94.04 231 GLY B C 1
ATOM 4158 O O . GLY B 1 231 ? 7.44 -0.156 7.037 1 94.04 231 GLY B O 1
ATOM 4159 N N . MET B 1 232 ? 7.69 0.288 9.195 1 95.55 232 MET B N 1
ATOM 4160 C CA . MET B 1 232 ? 8.077 -1.078 9.536 1 95.55 232 MET B CA 1
ATOM 4161 C C . MET B 1 232 ? 6.934 -2.051 9.266 1 95.55 232 MET B C 1
ATOM 4163 O O . MET B 1 232 ? 7.157 -3.153 8.763 1 95.55 232 MET B O 1
ATOM 4167 N N . SER B 1 233 ? 5.79 -1.641 9.649 1 92.74 233 SER B N 1
ATOM 4168 C CA . SER B 1 233 ? 4.607 -2.459 9.405 1 92.74 233 SER B CA 1
ATOM 4169 C C . SER B 1 233 ? 4.404 -2.706 7.913 1 92.74 233 SER B C 1
ATOM 4171 O O . SER B 1 233 ? 4.033 -3.809 7.506 1 92.74 233 SER B O 1
ATOM 4173 N N . ARG B 1 234 ? 4.642 -1.736 7.125 1 91.96 234 ARG B N 1
ATOM 4174 C CA . ARG B 1 234 ? 4.513 -1.865 5.677 1 91.96 234 ARG B CA 1
ATOM 4175 C C . ARG B 1 234 ? 5.568 -2.812 5.115 1 91.96 234 ARG B C 1
ATOM 4177 O O . ARG B 1 234 ? 5.291 -3.579 4.191 1 91.96 234 ARG B O 1
ATOM 4184 N N . ALA B 1 235 ? 6.748 -2.692 5.659 1 96.39 235 ALA B N 1
ATOM 4185 C CA . ALA 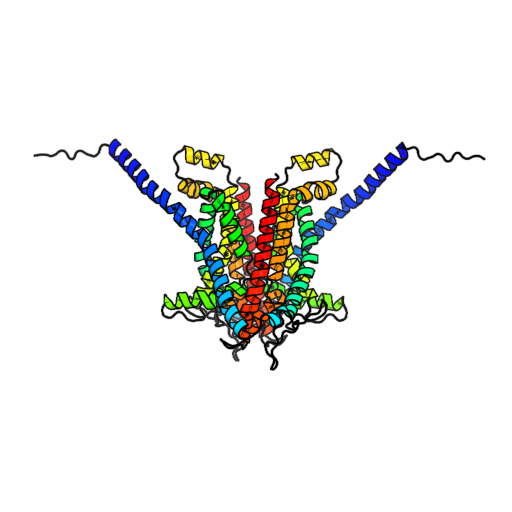B 1 235 ? 7.827 -3.571 5.214 1 96.39 235 ALA B CA 1
ATOM 4186 C C . ALA B 1 235 ? 7.503 -5.032 5.513 1 96.39 235 ALA B C 1
ATOM 4188 O O . ALA B 1 235 ? 7.748 -5.911 4.683 1 96.39 235 ALA B O 1
ATOM 4189 N N . ILE B 1 236 ? 6.975 -5.291 6.616 1 95.8 236 ILE B N 1
ATOM 4190 C CA . ILE B 1 236 ? 6.623 -6.642 7.04 1 95.8 236 ILE B CA 1
ATOM 4191 C C . ILE B 1 236 ? 5.556 -7.213 6.108 1 95.8 236 ILE B C 1
ATOM 4193 O O . ILE B 1 236 ? 5.58 -8.402 5.782 1 95.8 236 ILE B O 1
ATOM 4197 N N . GLY B 1 237 ? 4.705 -6.409 5.65 1 93.28 237 GLY B N 1
ATOM 4198 C CA . GLY B 1 237 ? 3.6 -6.843 4.811 1 93.28 237 GLY B CA 1
ATOM 4199 C C . GLY B 1 237 ? 3.936 -6.838 3.331 1 93.28 237 GLY B C 1
ATOM 4200 O O . GLY B 1 237 ? 3.096 -7.185 2.498 1 93.28 237 GLY B O 1
ATOM 420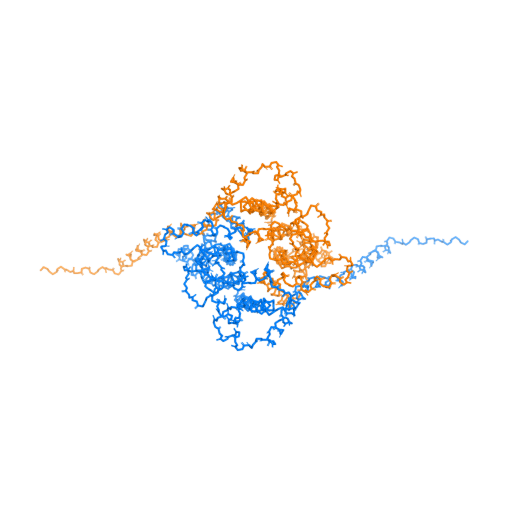1 N N . GLU B 1 238 ? 5.126 -6.408 2.995 1 93.77 238 GLU B N 1
ATOM 4202 C CA . GLU B 1 238 ? 5.515 -6.382 1.589 1 93.77 238 GLU B CA 1
ATOM 4203 C C . GLU B 1 238 ? 5.451 -7.777 0.973 1 93.77 238 GLU B C 1
ATOM 4205 O O . GLU B 1 238 ? 5.911 -8.749 1.575 1 93.77 238 GLU B O 1
ATOM 4210 N N . THR B 1 239 ? 4.911 -7.888 -0.205 1 94 239 THR B N 1
ATOM 4211 C CA . THR B 1 239 ? 4.674 -9.209 -0.777 1 94 239 THR B CA 1
ATOM 4212 C C . THR B 1 239 ? 5.372 -9.346 -2.127 1 94 239 THR B C 1
ATOM 4214 O O . THR B 1 239 ? 6.273 -10.172 -2.285 1 94 239 THR B O 1
ATOM 4217 N N . MET B 1 240 ? 5.117 -8.479 -3.042 1 92.97 240 MET B N 1
ATOM 4218 C CA . MET B 1 240 ? 5.509 -8.715 -4.429 1 92.97 240 MET B CA 1
ATOM 4219 C C . MET B 1 240 ? 7 -8.462 -4.624 1 92.97 240 MET B C 1
ATOM 4221 O O . MET B 1 240 ? 7.666 -9.189 -5.363 1 92.97 240 MET B O 1
ATOM 4225 N N . ILE B 1 241 ? 7.544 -7.436 -3.98 1 96.36 241 ILE B N 1
ATOM 4226 C CA . ILE B 1 241 ? 8.97 -7.161 -4.121 1 96.36 241 ILE B CA 1
ATOM 4227 C C . ILE B 1 241 ? 9.778 -8.369 -3.649 1 96.36 241 ILE B C 1
ATOM 4229 O O . ILE B 1 241 ? 10.685 -8.827 -4.347 1 96.36 241 ILE B O 1
ATOM 4233 N N . VAL B 1 242 ? 9.373 -8.917 -2.536 1 96.68 242 VAL B N 1
ATOM 4234 C CA . VAL B 1 242 ? 10.142 -10 -1.933 1 96.68 242 VAL B CA 1
ATOM 4235 C C . VAL B 1 242 ? 9.858 -11.307 -2.67 1 96.68 242 VAL B C 1
ATOM 4237 O O . VAL B 1 242 ? 10.723 -12.183 -2.75 1 96.68 242 VAL B O 1
ATOM 4240 N N . THR B 1 243 ? 8.707 -11.488 -3.206 1 93.9 243 THR B N 1
ATOM 4241 C CA . THR B 1 243 ? 8.364 -12.676 -3.979 1 93.9 243 THR B CA 1
ATOM 4242 C C . THR B 1 243 ? 9.178 -12.736 -5.269 1 93.9 243 THR B C 1
ATOM 4244 O O . THR B 1 243 ? 9.624 -13.809 -5.679 1 93.9 243 THR B O 1
ATOM 4247 N N . ILE B 1 244 ? 9.383 -11.636 -5.863 1 91.99 244 ILE B N 1
ATOM 4248 C CA . ILE B 1 244 ? 10.017 -11.591 -7.176 1 91.99 244 ILE B CA 1
ATOM 4249 C C . ILE B 1 244 ? 11.535 -11.629 -7.017 1 91.99 244 ILE B C 1
ATOM 4251 O O . ILE B 1 244 ? 12.228 -12.316 -7.773 1 91.99 244 ILE B O 1
ATOM 4255 N N . ALA B 1 245 ? 12.036 -11.003 -5.995 1 95.23 245 ALA B N 1
ATOM 4256 C CA . ALA B 1 245 ? 13.479 -10.776 -5.97 1 95.23 245 ALA B CA 1
ATOM 4257 C C . ALA B 1 245 ? 14.127 -11.493 -4.789 1 95.23 245 ALA B C 1
ATOM 4259 O O . ALA B 1 245 ? 15.352 -11.62 -4.728 1 95.23 245 ALA B O 1
ATOM 4260 N N . GLY B 1 246 ? 13.429 -11.934 -3.817 1 95.32 246 GLY B N 1
ATOM 4261 C CA . GLY B 1 246 ? 13.986 -12.525 -2.611 1 95.32 246 GLY B CA 1
ATOM 4262 C C . GLY B 1 246 ? 14.291 -14.004 -2.758 1 95.32 246 GLY B C 1
ATOM 4263 O O . GLY B 1 246 ? 15.141 -14.542 -2.044 1 95.32 246 GLY B O 1
ATOM 4264 N N . GLY B 1 247 ? 13.5 -14.717 -3.542 1 90.71 247 GLY B N 1
ATOM 4265 C CA . GLY B 1 247 ? 13.652 -16.154 -3.704 1 90.71 247 GLY B CA 1
ATOM 4266 C C . GLY B 1 247 ? 12.591 -16.953 -2.97 1 90.71 247 GLY B C 1
ATOM 4267 O O . GLY B 1 247 ? 11.6 -16.392 -2.499 1 90.71 247 GLY B O 1
ATOM 4268 N N . SER B 1 248 ? 12.775 -18.28 -2.896 1 90.99 248 SER B N 1
ATOM 4269 C CA . SER B 1 248 ? 11.785 -19.163 -2.289 1 90.99 248 SER B CA 1
ATOM 4270 C C . SER B 1 248 ? 12.445 -20.19 -1.375 1 90.99 248 SER B C 1
ATOM 4272 O O . SER B 1 248 ? 11.972 -21.322 -1.261 1 90.99 248 SER B O 1
ATOM 4274 N N . GLN B 1 249 ? 13.508 -19.801 -0.779 1 93.33 249 GLN B N 1
ATOM 4275 C CA . GLN B 1 249 ? 14.228 -20.723 0.093 1 93.33 249 GLN B CA 1
ATOM 4276 C C . GLN B 1 249 ? 14.078 -20.324 1.559 1 93.33 249 GLN B C 1
ATOM 4278 O O . GLN B 1 249 ? 14.799 -19.451 2.047 1 93.33 249 GLN B O 1
ATOM 4283 N N . PRO B 1 250 ? 13.211 -21.033 2.215 1 94.34 250 PRO B N 1
ATOM 4284 C CA . PRO B 1 250 ? 13.103 -20.737 3.645 1 94.34 250 PRO B CA 1
ATOM 4285 C C . PRO B 1 250 ? 14.338 -21.169 4.432 1 94.34 250 PRO B C 1
ATOM 4287 O O . PRO B 1 250 ? 14.714 -22.344 4.402 1 94.34 250 PRO B O 1
ATOM 4290 N N . ASN B 1 251 ? 15.011 -20.304 5.043 1 92.65 251 ASN B N 1
ATOM 4291 C CA . ASN B 1 251 ? 16.193 -20.592 5.848 1 92.65 251 ASN B CA 1
ATOM 4292 C C . ASN B 1 251 ? 16.238 -19.731 7.107 1 92.65 251 ASN B C 1
ATOM 4294 O O . ASN B 1 251 ? 15.785 -18.585 7.097 1 92.65 251 ASN B O 1
ATOM 4298 N N . PHE B 1 252 ? 16.722 -20.427 8.138 1 94.75 252 PHE B N 1
ATOM 4299 C CA . PHE B 1 252 ? 16.932 -19.702 9.386 1 94.75 252 PHE B CA 1
ATOM 4300 C C . PHE B 1 252 ? 18.365 -19.192 9.482 1 94.75 252 PHE B C 1
ATOM 4302 O O . PHE B 1 252 ? 19.162 -19.708 10.267 1 94.75 252 PHE B O 1
ATOM 4309 N N . GLU B 1 253 ? 18.78 -18.306 8.586 1 91.62 253 GLU B N 1
ATOM 4310 C CA . GLU B 1 253 ? 20.1 -17.683 8.56 1 91.62 253 GLU B CA 1
ATOM 4311 C C . GLU B 1 253 ? 19.998 -16.186 8.282 1 91.62 253 GLU B C 1
ATOM 4313 O O . GLU B 1 253 ? 19.075 -15.737 7.599 1 91.62 253 GLU B O 1
ATOM 4318 N N . PHE B 1 254 ? 20.934 -15.508 8.917 1 92.67 254 PHE B N 1
ATOM 4319 C CA . PHE B 1 254 ? 21.013 -14.08 8.634 1 92.67 254 PHE B CA 1
ATOM 4320 C C . PHE B 1 254 ? 22.139 -13.785 7.65 1 92.67 254 PHE B C 1
ATOM 4322 O O . PHE B 1 254 ? 23.245 -13.42 8.055 1 92.67 254 PHE B O 1
ATOM 4329 N N . ASN B 1 255 ? 21.934 -13.975 6.422 1 95.29 255 ASN B N 1
ATOM 4330 C CA . ASN B 1 255 ? 22.859 -13.68 5.333 1 95.29 255 ASN B CA 1
ATOM 4331 C C . ASN B 1 255 ? 22.16 -12.962 4.182 1 95.29 255 ASN B C 1
ATOM 4333 O O . ASN B 1 255 ? 21.516 -13.599 3.347 1 95.29 255 ASN B O 1
ATOM 4337 N N . PRO B 1 256 ? 22.351 -11.696 4.109 1 96.06 256 PRO B N 1
ATOM 4338 C CA . PRO B 1 256 ? 21.621 -10.889 3.129 1 96.06 256 PRO B CA 1
ATOM 4339 C C . PRO B 1 256 ? 22.03 -11.197 1.69 1 96.06 256 PRO B C 1
ATOM 4341 O O . PRO B 1 256 ? 21.379 -10.739 0.748 1 96.06 256 PRO B O 1
ATOM 4344 N N . LEU B 1 257 ? 23.066 -12.059 1.495 1 96.93 257 LEU B N 1
ATOM 4345 C CA . LEU B 1 257 ? 23.59 -12.329 0.161 1 96.93 257 LEU B CA 1
ATOM 4346 C C . LEU B 1 257 ? 22.907 -13.545 -0.456 1 96.93 257 LEU B C 1
ATOM 4348 O O . LEU B 1 257 ? 23.051 -13.802 -1.653 1 96.93 257 LEU B O 1
ATOM 4352 N N . ASN B 1 258 ? 22.158 -14.292 0.329 1 96.56 258 ASN B N 1
ATOM 4353 C CA . ASN B 1 258 ? 21.522 -15.529 -0.109 1 96.56 258 ASN B CA 1
ATOM 4354 C C . ASN B 1 258 ? 20.019 -15.35 -0.302 1 96.56 258 ASN B C 1
ATOM 4356 O O . ASN B 1 258 ? 19.44 -14.373 0.176 1 96.56 258 ASN B O 1
ATOM 4360 N N . ALA B 1 259 ? 19.454 -16.349 -1.019 1 96.26 259 ALA B N 1
ATOM 4361 C CA . ALA B 1 259 ? 18.006 -16.387 -1.204 1 96.26 259 ALA B CA 1
ATOM 4362 C C . ALA B 1 259 ? 17.289 -16.629 0.121 1 96.26 259 ALA B C 1
ATOM 4364 O O . ALA B 1 259 ? 17.771 -17.389 0.964 1 96.26 259 ALA B O 1
ATOM 4365 N N . ILE B 1 260 ? 16.186 -15.972 0.27 1 95.99 260 ILE B N 1
ATOM 4366 C CA . ILE B 1 260 ? 15.353 -16.127 1.457 1 95.99 260 ILE B CA 1
ATOM 4367 C C . ILE B 1 260 ? 13.883 -16.195 1.05 1 95.99 260 ILE B C 1
ATOM 4369 O O . ILE B 1 260 ? 13.521 -15.8 -0.061 1 95.99 260 ILE B O 1
ATOM 4373 N N . GLN B 1 261 ? 13.111 -16.698 1.931 1 96.93 261 GLN B N 1
ATOM 4374 C CA . GLN B 1 261 ? 11.666 -16.676 1.735 1 96.93 26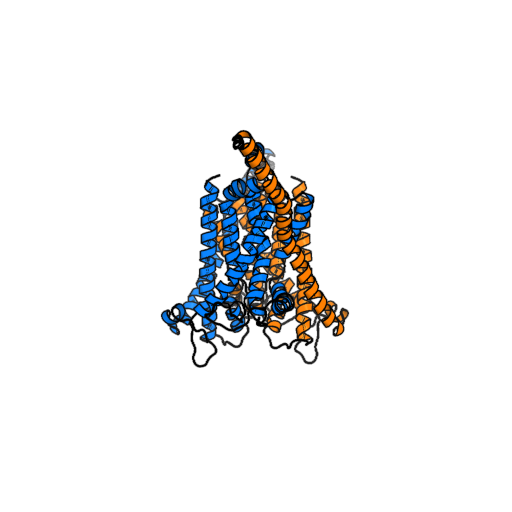1 GLN B CA 1
ATOM 4375 C C . GLN B 1 261 ? 10.96 -16.009 2.912 1 96.93 261 GLN B C 1
ATOM 4377 O O . GLN B 1 261 ? 11.14 -16.416 4.062 1 96.93 261 GLN B O 1
ATOM 4382 N N . THR B 1 262 ? 10.219 -14.973 2.617 1 97.12 262 THR B N 1
ATOM 4383 C CA . THR B 1 262 ? 9.438 -14.28 3.636 1 97.12 262 THR B CA 1
ATOM 4384 C C . THR B 1 262 ? 8.088 -14.962 3.839 1 97.12 262 THR B C 1
ATOM 4386 O O . THR B 1 262 ? 7.711 -15.846 3.067 1 97.12 262 THR B O 1
ATOM 4389 N N . MET B 1 263 ? 7.369 -14.571 4.875 1 97.04 263 MET B N 1
ATOM 4390 C CA . MET B 1 263 ? 6.034 -15.094 5.15 1 97.04 263 MET B CA 1
ATOM 4391 C C . MET B 1 263 ? 5.087 -14.805 3.991 1 97.04 263 MET B C 1
ATOM 4393 O O . MET B 1 263 ? 4.374 -15.698 3.528 1 97.04 263 MET B O 1
ATOM 4397 N N . THR B 1 264 ? 5.169 -13.6 3.455 1 95.53 264 THR B N 1
ATOM 4398 C CA . THR B 1 264 ? 4.271 -13.213 2.373 1 95.53 264 THR B CA 1
ATOM 4399 C C . THR B 1 264 ? 4.631 -13.946 1.084 1 95.53 264 THR B C 1
ATOM 4401 O O . THR B 1 264 ? 3.746 -14.388 0.347 1 95.53 264 THR B O 1
ATOM 4404 N N . ALA B 1 265 ? 5.887 -14.115 0.823 1 94.34 265 ALA B N 1
ATOM 4405 C CA . ALA B 1 265 ? 6.323 -14.828 -0.375 1 94.34 265 ALA B CA 1
ATOM 4406 C C . ALA B 1 265 ? 5.885 -16.29 -0.332 1 94.34 265 ALA B C 1
ATOM 4408 O O . ALA B 1 265 ? 5.533 -16.869 -1.362 1 94.34 265 ALA B O 1
ATOM 4409 N N . TYR B 1 266 ? 5.947 -16.923 0.817 1 94.96 266 TYR B N 1
ATOM 4410 C CA . TYR B 1 266 ? 5.48 -18.297 0.968 1 94.96 266 TYR B CA 1
ATOM 4411 C C . TYR B 1 266 ? 4 -18.41 0.623 1 94.96 266 TYR B C 1
ATOM 4413 O O . TYR B 1 266 ? 3.591 -19.33 -0.089 1 94.96 266 TYR B O 1
ATOM 4421 N N . ILE B 1 267 ? 3.224 -17.467 1.151 1 92.95 267 ILE B N 1
ATOM 4422 C CA . ILE B 1 267 ? 1.784 -17.5 0.917 1 92.95 267 ILE B CA 1
ATOM 4423 C C . ILE B 1 267 ? 1.502 -17.39 -0.58 1 92.95 267 ILE B C 1
ATOM 4425 O O . ILE B 1 267 ? 0.683 -18.137 -1.12 1 92.95 267 ILE B O 1
ATOM 4429 N N . VAL B 1 268 ? 2.217 -16.507 -1.222 1 90.1 268 VAL B N 1
ATOM 4430 C CA . VAL B 1 268 ? 2.042 -16.339 -2.662 1 90.1 268 VAL B CA 1
ATOM 4431 C C . VAL B 1 268 ? 2.373 -17.647 -3.378 1 90.1 268 VAL B C 1
ATOM 4433 O O . VAL B 1 268 ? 1.65 -18.064 -4.286 1 90.1 268 VAL B O 1
ATOM 4436 N N . GLN B 1 269 ? 3.417 -18.308 -2.994 1 89.48 269 GLN B N 1
ATOM 4437 C CA . GLN B 1 269 ? 3.869 -19.537 -3.638 1 89.48 269 GLN B CA 1
ATOM 4438 C C . GLN B 1 269 ? 2.813 -20.633 -3.533 1 89.48 269 GLN B C 1
ATOM 4440 O O . GLN B 1 269 ? 2.499 -21.297 -4.523 1 89.48 269 GLN B O 1
ATOM 4445 N N . ILE B 1 270 ? 2.282 -20.765 -2.357 1 88.11 270 ILE B N 1
ATOM 4446 C CA . ILE B 1 270 ? 1.337 -21.854 -2.134 1 88.11 270 ILE B CA 1
ATOM 4447 C C . ILE B 1 270 ? -0.016 -21.496 -2.745 1 88.11 270 ILE B C 1
ATOM 4449 O O . ILE B 1 270 ? -0.713 -22.364 -3.276 1 88.11 270 ILE B O 1
ATOM 4453 N N . ALA B 1 271 ? -0.398 -20.244 -2.651 1 83.07 271 ALA B N 1
ATOM 4454 C CA . ALA B 1 271 ? -1.684 -19.795 -3.179 1 83.07 271 ALA B CA 1
ATOM 4455 C C . ALA B 1 271 ? -1.76 -20.005 -4.689 1 83.07 271 ALA B C 1
ATOM 4457 O O . ALA B 1 271 ? -2.839 -20.251 -5.234 1 83.07 271 ALA B O 1
ATOM 4458 N N . LYS B 1 272 ? -0.698 -19.84 -5.37 1 77.57 272 LYS B N 1
ATOM 4459 C CA . LYS B 1 272 ? -0.692 -19.975 -6.824 1 77.57 272 LYS B CA 1
ATOM 4460 C C . LYS B 1 272 ? -0.364 -21.405 -7.242 1 77.57 272 LYS B C 1
ATOM 4462 O O . LYS B 1 272 ? -0.461 -21.75 -8.422 1 77.57 272 LYS B O 1
ATOM 4467 N N . GLY B 1 273 ? 0.102 -22.031 -6.258 1 71.77 273 GLY B N 1
ATOM 4468 C CA . GLY B 1 273 ? 0.43 -23.413 -6.572 1 71.77 273 GLY B CA 1
ATOM 4469 C C . GLY B 1 273 ? -0.754 -24.352 -6.44 1 71.77 273 GLY B C 1
ATOM 4470 O O . GLY B 1 273 ? -1.901 -23.906 -6.357 1 71.77 273 GLY B O 1
ATOM 4471 N N . ASP B 1 274 ? -0.447 -25.45 -6.552 1 61.74 274 ASP B N 1
ATOM 4472 C CA . ASP B 1 274 ? -1.47 -26.483 -6.69 1 61.74 274 ASP B CA 1
ATOM 4473 C C . ASP B 1 274 ? -1.826 -27.086 -5.333 1 61.74 274 ASP B C 1
ATOM 4475 O O . ASP B 1 274 ? -2.329 -28.21 -5.261 1 61.74 274 ASP B O 1
ATOM 4479 N N . ALA B 1 275 ? -1.564 -26.209 -4.34 1 66.94 275 ALA B N 1
ATOM 4480 C CA . ALA B 1 275 ? -2.016 -26.866 -3.116 1 66.94 275 ALA B CA 1
ATOM 4481 C C . ALA B 1 275 ? -3.535 -27.013 -3.101 1 66.94 275 ALA B C 1
ATOM 4483 O O . ALA B 1 275 ? -4.261 -26.041 -3.319 1 66.94 275 ALA B O 1
ATOM 4484 N N . GLY B 1 276 ? -3.845 -28.248 -2.979 1 72.75 276 GLY B N 1
ATOM 4485 C CA . GLY B 1 276 ? -5.268 -28.546 -2.999 1 72.75 276 GLY B CA 1
ATOM 4486 C C . GLY B 1 276 ? -5.994 -28.073 -1.753 1 72.75 276 GLY B C 1
ATOM 4487 O O . GLY B 1 276 ? -5.42 -28.06 -0.662 1 72.75 276 GLY B O 1
ATOM 4488 N N . TYR B 1 277 ? -7.164 -27.637 -1.946 1 76.87 277 TYR B N 1
ATOM 4489 C CA . TYR B 1 277 ? -8.026 -27.254 -0.833 1 76.87 277 TYR B CA 1
ATOM 4490 C C . TYR B 1 277 ? -8.088 -28.359 0.214 1 76.87 277 TYR B C 1
ATOM 4492 O O . TYR B 1 277 ? -8.196 -29.54 -0.125 1 76.87 277 TYR B O 1
ATOM 4500 N N . GLY B 1 278 ? -7.833 -27.983 1.499 1 82.38 278 GLY B N 1
ATOM 4501 C CA . GLY B 1 278 ? -8.002 -28.931 2.588 1 82.38 278 GLY B CA 1
ATOM 4502 C C . GLY B 1 278 ? -6.711 -29.622 2.983 1 82.38 278 GLY B C 1
ATOM 4503 O O . GLY B 1 278 ? -6.668 -30.345 3.981 1 82.38 278 GLY B O 1
ATOM 4504 N N . THR B 1 279 ? -5.723 -29.434 2.226 1 89.19 279 THR B N 1
ATOM 4505 C CA . THR B 1 279 ? -4.438 -30.029 2.576 1 89.19 279 THR B CA 1
ATOM 4506 C C . THR B 1 279 ? -3.757 -29.232 3.684 1 89.19 279 THR B C 1
ATOM 4508 O O . THR B 1 279 ? -4.191 -28.128 4.018 1 89.19 279 THR B O 1
ATOM 4511 N N . ILE B 1 280 ? -2.776 -29.872 4.211 1 92.68 280 ILE B N 1
ATOM 4512 C CA . ILE B 1 280 ? -2.049 -29.212 5.291 1 92.68 280 ILE B CA 1
ATOM 4513 C C . ILE B 1 280 ? -1.313 -27.991 4.746 1 92.68 280 ILE B C 1
ATOM 4515 O O . ILE B 1 280 ? -1.193 -26.973 5.432 1 92.68 280 ILE B O 1
ATOM 4519 N N . GLU B 1 281 ? -0.837 -28.103 3.527 1 91.28 281 GLU B N 1
ATOM 4520 C CA . GLU B 1 281 ? -0.191 -26.973 2.867 1 91.28 281 GLU B CA 1
ATOM 4521 C C . GLU B 1 281 ? -1.15 -25.794 2.727 1 91.28 281 GLU B C 1
ATOM 4523 O O . GLU B 1 281 ? -0.761 -24.643 2.936 1 91.28 281 GLU B O 1
ATOM 4528 N N . TYR B 1 282 ? -2.337 -26.202 2.483 1 89.13 282 TYR B N 1
ATOM 4529 C CA . TYR B 1 282 ? -3.379 -25.188 2.361 1 89.13 282 TYR B CA 1
ATOM 4530 C C . TYR B 1 282 ? -3.615 -24.486 3.692 1 89.13 282 TYR B C 1
ATOM 4532 O O . TYR B 1 282 ? -3.651 -23.254 3.754 1 89.13 282 TYR B O 1
ATOM 4540 N N . TYR B 1 283 ? -3.728 -25.188 4.706 1 93.13 283 TYR B N 1
ATOM 4541 C CA . TYR B 1 283 ? -3.987 -24.609 6.02 1 93.13 283 TYR B CA 1
ATOM 4542 C C . TYR B 1 283 ? -2.768 -23.85 6.532 1 93.13 283 TYR B C 1
ATOM 4544 O O . TYR B 1 283 ? -2.898 -22.926 7.337 1 93.13 283 TYR B O 1
ATOM 4552 N N . SER B 1 284 ? -1.604 -24.227 6.053 1 94.56 284 SER B N 1
ATOM 4553 C CA . SER B 1 284 ? -0.386 -23.552 6.49 1 94.56 284 SER B CA 1
ATOM 4554 C C . SER B 1 284 ? -0.373 -22.093 6.048 1 94.56 284 SER B C 1
ATOM 4556 O O . SER B 1 284 ? 0.221 -21.242 6.714 1 94.56 284 SER B O 1
ATOM 4558 N N . ILE B 1 285 ? -1.046 -21.788 4.935 1 92.93 285 ILE B N 1
ATOM 4559 C CA . ILE B 1 285 ? -1.159 -20.416 4.452 1 92.93 285 ILE B CA 1
ATOM 4560 C C . ILE B 1 285 ? -1.851 -19.554 5.505 1 92.93 285 ILE B C 1
ATOM 4562 O O . ILE B 1 285 ? -1.42 -18.431 5.778 1 92.93 285 ILE B O 1
ATOM 4566 N N . TYR B 1 286 ? -2.811 -20.111 6.148 1 93.61 286 TYR B N 1
ATOM 4567 C CA . TYR B 1 286 ? -3.604 -19.369 7.122 1 93.61 286 TYR B CA 1
ATOM 4568 C C . TYR B 1 286 ? -2.852 -19.22 8.439 1 93.61 286 TYR B C 1
ATOM 4570 O O . TYR B 1 286 ? -2.994 -18.21 9.131 1 93.61 286 TYR B O 1
ATOM 4578 N N . ALA B 1 287 ? -2.116 -20.227 8.72 1 96.49 287 ALA B N 1
ATOM 4579 C CA . ALA B 1 287 ? -1.294 -20.121 9.922 1 96.49 287 ALA B CA 1
ATOM 4580 C C . ALA B 1 287 ? -0.263 -19.004 9.785 1 96.49 287 ALA B C 1
ATOM 4582 O O . ALA B 1 287 ? -0.106 -18.181 10.69 1 96.49 287 ALA B O 1
ATOM 4583 N N . VAL B 1 288 ? 0.426 -19.013 8.657 1 96.48 288 VAL B N 1
ATOM 4584 C CA . VAL B 1 288 ? 1.425 -17.982 8.4 1 96.48 288 VAL B CA 1
ATOM 4585 C C . VAL B 1 288 ? 0.744 -16.62 8.283 1 96.48 288 VAL B C 1
ATOM 4587 O O . VAL B 1 288 ? 1.249 -15.619 8.797 1 96.48 288 VAL B O 1
ATOM 4590 N N . GLY B 1 289 ? -0.43 -16.607 7.621 1 95.16 289 GLY B N 1
ATOM 4591 C CA . GLY B 1 289 ? -1.213 -15.387 7.511 1 95.16 289 GLY B CA 1
ATOM 4592 C C . GLY B 1 289 ? -1.649 -14.834 8.855 1 95.16 289 GLY B C 1
ATOM 4593 O O . GLY B 1 289 ? -1.622 -13.621 9.071 1 95.16 289 GLY B O 1
ATOM 4594 N N . ALA B 1 290 ? -2.055 -15.705 9.747 1 95.78 290 ALA B N 1
ATOM 4595 C CA . ALA B 1 290 ? -2.453 -15.291 11.09 1 95.78 290 ALA B CA 1
ATOM 4596 C C . ALA B 1 290 ? -1.284 -14.655 11.837 1 95.78 290 ALA B C 1
ATOM 4598 O O . ALA B 1 290 ? -1.454 -13.648 12.527 1 95.78 290 ALA B O 1
ATOM 4599 N N . LEU B 1 291 ? -0.174 -15.285 11.702 1 96.41 291 LEU B N 1
ATOM 4600 C CA . LEU B 1 291 ? 1.011 -14.731 12.35 1 96.41 291 LEU B CA 1
ATOM 4601 C C . LEU B 1 291 ? 1.339 -13.35 11.793 1 96.41 291 LEU B C 1
ATOM 4603 O O . LEU B 1 291 ? 1.65 -12.429 12.552 1 96.41 291 LEU B O 1
ATOM 4607 N N . LEU B 1 292 ? 1.307 -13.255 10.494 1 95.19 292 LEU B N 1
ATOM 4608 C CA . LEU B 1 292 ? 1.527 -11.973 9.834 1 95.19 292 LEU B CA 1
ATOM 4609 C C . LEU B 1 292 ? 0.548 -10.922 10.347 1 95.19 292 LEU B C 1
ATOM 4611 O O . LEU B 1 292 ? 0.932 -9.775 10.589 1 95.19 292 LEU B O 1
ATOM 4615 N N . PHE B 1 293 ? -0.669 -11.291 10.441 1 93.14 293 PHE B N 1
ATOM 4616 C CA . PHE B 1 293 ? -1.717 -10.4 10.924 1 93.14 293 PHE B CA 1
ATOM 4617 C C . PHE B 1 293 ? -1.417 -9.929 12.342 1 93.14 293 PHE B C 1
ATOM 4619 O O . PHE B 1 293 ? -1.584 -8.749 12.658 1 93.14 293 PHE B O 1
ATOM 4626 N N . ILE B 1 294 ? -1.037 -10.819 13.159 1 93.96 294 ILE B N 1
ATOM 4627 C CA . ILE B 1 294 ? -0.71 -10.485 14.541 1 93.96 294 ILE B CA 1
ATOM 4628 C C . ILE B 1 294 ? 0.455 -9.498 14.571 1 93.96 294 ILE B C 1
ATOM 4630 O O . ILE B 1 294 ? 0.408 -8.494 15.286 1 93.96 294 ILE B O 1
ATOM 4634 N N . PHE B 1 295 ? 1.514 -9.763 13.774 1 93.57 295 PHE B N 1
ATOM 4635 C CA . PHE B 1 295 ? 2.654 -8.858 13.705 1 93.57 295 PHE B CA 1
ATOM 4636 C C . PHE B 1 295 ? 2.211 -7.459 13.293 1 93.57 295 PHE B C 1
ATOM 4638 O O . PHE B 1 295 ? 2.59 -6.471 13.925 1 93.57 295 PHE B O 1
ATOM 4645 N N . THR B 1 296 ? 1.419 -7.431 12.297 1 89.13 296 THR B N 1
ATOM 4646 C CA . THR B 1 296 ? 0.999 -6.137 11.77 1 89.13 296 THR B CA 1
ATOM 4647 C C . THR B 1 296 ? 0.08 -5.424 12.758 1 89.13 296 THR B C 1
ATOM 4649 O O . THR B 1 296 ? 0.163 -4.205 12.921 1 89.13 296 THR B O 1
ATOM 4652 N N . LEU B 1 297 ? -0.83 -6.186 13.364 1 88.97 297 LEU B N 1
ATOM 4653 C CA . LEU B 1 297 ? -1.736 -5.614 14.354 1 88.97 297 LEU B CA 1
ATOM 4654 C C . LEU B 1 297 ? -0.959 -5.016 15.522 1 88.97 297 LEU B C 1
ATOM 4656 O O . LEU B 1 297 ? -1.252 -3.903 15.964 1 88.97 297 LEU B O 1
ATOM 4660 N N . VAL B 1 298 ? -0.018 -5.721 16.026 1 93.01 298 VAL B N 1
ATOM 4661 C CA . VAL B 1 298 ? 0.782 -5.272 17.161 1 93.01 298 VAL B CA 1
ATOM 4662 C C . VAL B 1 298 ? 1.551 -4.008 16.782 1 93.01 298 VAL B C 1
ATOM 4664 O O . VAL B 1 298 ? 1.603 -3.05 17.556 1 93.01 298 VAL B O 1
ATOM 4667 N N . MET B 1 299 ? 2.097 -4 15.603 1 90.47 299 MET B N 1
ATOM 4668 C CA . MET B 1 299 ? 2.865 -2.841 15.156 1 90.47 299 MET B CA 1
ATOM 4669 C C . MET B 1 299 ? 1.961 -1.625 14.9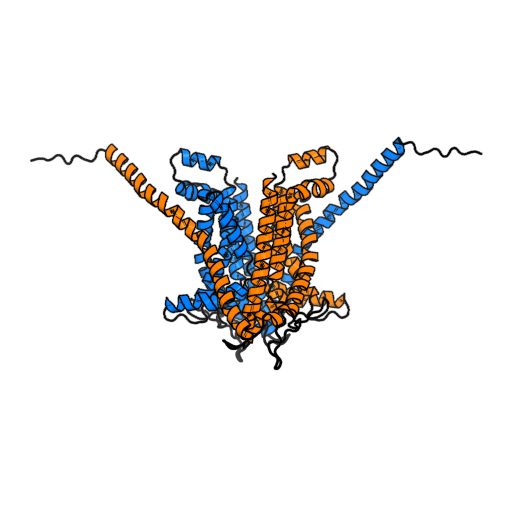8 1 90.47 299 MET B C 1
ATOM 4671 O O . MET B 1 299 ? 2.321 -0.516 15.378 1 90.47 299 MET B O 1
ATOM 4675 N N . ASN B 1 300 ? 0.836 -1.828 14.432 1 87.56 300 ASN B N 1
ATOM 4676 C CA . ASN B 1 300 ? -0.078 -0.716 14.195 1 87.56 300 ASN B CA 1
ATOM 4677 C C . ASN B 1 300 ? -0.644 -0.168 15.502 1 87.56 300 ASN B C 1
ATOM 4679 O O . ASN B 1 300 ? -0.801 1.045 15.654 1 87.56 300 ASN B O 1
ATOM 4683 N N . LEU B 1 301 ? -0.969 -1.016 16.437 1 88.54 301 LEU B N 1
ATOM 4684 C CA . LEU B 1 301 ? -1.433 -0.578 17.749 1 88.54 301 LEU B CA 1
ATOM 4685 C C . LEU B 1 301 ? -0.336 0.181 18.488 1 88.54 301 LEU B C 1
ATOM 4687 O O . LEU B 1 301 ? -0.614 1.159 19.186 1 88.54 301 LEU B O 1
ATOM 4691 N N . PHE B 1 302 ? 0.848 -0.311 18.313 1 91.1 302 PHE B N 1
ATOM 4692 C CA . PHE B 1 302 ? 1.979 0.372 18.929 1 91.1 302 PHE B CA 1
ATOM 4693 C C . PHE B 1 302 ? 2.176 1.754 18.315 1 91.1 302 PHE B C 1
ATOM 4695 O O . PHE B 1 302 ? 2.425 2.726 19.03 1 91.1 302 PHE B O 1
ATOM 4702 N N . ALA B 1 303 ? 2.1 1.837 17.057 1 87.54 303 ALA B N 1
ATOM 4703 C CA . ALA B 1 303 ? 2.232 3.12 16.373 1 87.54 303 ALA B CA 1
ATOM 4704 C C . ALA B 1 303 ? 1.166 4.106 16.845 1 87.54 303 ALA B C 1
ATOM 4706 O O . ALA B 1 303 ? 1.467 5.27 17.119 1 87.54 303 ALA B O 1
ATOM 4707 N N . ASN B 1 304 ? -0.041 3.683 17.012 1 84.03 304 ASN B N 1
ATOM 4708 C CA . ASN B 1 304 ? -1.141 4.522 17.476 1 84.03 304 ASN B CA 1
ATOM 4709 C C . ASN B 1 304 ? -0.947 4.948 18.928 1 84.03 304 ASN B C 1
ATOM 4711 O O . ASN B 1 304 ? -1.249 6.086 19.291 1 84.03 304 ASN B O 1
ATOM 4715 N N . TRP B 1 305 ? -0.515 4.044 19.696 1 86.62 305 TRP B N 1
ATOM 4716 C CA . TRP B 1 305 ? -0.263 4.331 21.105 1 86.62 305 TRP B CA 1
ATOM 4717 C C . TRP B 1 305 ? 0.81 5.405 21.258 1 86.62 305 TRP B C 1
ATOM 4719 O O . TRP B 1 305 ? 0.671 6.317 22.076 1 86.62 305 TRP B O 1
ATOM 4729 N N . VAL B 1 306 ? 1.823 5.342 20.481 1 85.45 306 VAL B N 1
ATOM 4730 C CA . VAL B 1 306 ? 2.92 6.302 20.533 1 85.45 306 VAL B CA 1
ATOM 4731 C C . VAL B 1 306 ? 2.422 7.68 20.104 1 85.45 306 VAL B C 1
ATOM 4733 O O . VAL B 1 306 ? 2.779 8.693 20.71 1 85.45 306 VAL B O 1
ATOM 4736 N N . THR B 1 307 ? 1.67 7.772 19.121 1 79.53 307 THR B N 1
ATOM 4737 C CA . THR B 1 307 ? 1.154 9.039 18.615 1 79.53 307 THR B CA 1
ATOM 4738 C C . THR B 1 307 ? 0.254 9.709 19.65 1 79.53 307 THR B C 1
ATOM 4740 O O . THR B 1 307 ? 0.29 10.93 19.814 1 79.53 307 THR B O 1
ATOM 4743 N N . ARG B 1 308 ? -0.549 9.031 20.375 1 76.21 308 ARG B N 1
ATOM 4744 C CA . ARG B 1 308 ? -1.476 9.58 21.359 1 76.21 308 ARG B CA 1
ATOM 4745 C C . ARG B 1 308 ? -0.734 10.057 22.603 1 76.21 308 ARG B C 1
ATOM 4747 O O . ARG B 1 308 ? -1.119 11.053 23.219 1 76.21 308 ARG B O 1
ATOM 4754 N N . ARG B 1 309 ? 0.106 9.291 22.962 1 74.63 309 ARG B N 1
ATOM 4755 C CA . ARG B 1 309 ? 0.833 9.599 24.189 1 74.63 309 ARG B CA 1
ATOM 4756 C C . ARG B 1 309 ? 1.623 10.895 24.047 1 74.63 309 ARG B C 1
ATOM 4758 O O . ARG B 1 309 ? 1.723 11.675 24.997 1 74.63 309 ARG B O 1
ATOM 4765 N N . PHE B 1 310 ? 2.09 11.145 22.889 1 63.67 310 PHE B N 1
ATOM 4766 C CA . PHE B 1 310 ? 2.956 12.311 22.756 1 63.67 310 PHE B CA 1
ATOM 4767 C C . PHE B 1 310 ? 2.191 13.486 22.159 1 63.67 310 PHE B C 1
ATOM 4769 O O . PHE B 1 310 ? 2.72 14.596 22.07 1 63.67 310 PHE B O 1
ATOM 4776 N N . ARG B 1 311 ? 1.053 13.351 21.473 1 59.45 311 ARG B N 1
ATOM 4777 C CA . ARG B 1 311 ? 0.212 14.464 21.044 1 59.45 311 ARG B CA 1
ATOM 4778 C C . ARG B 1 311 ? -0.266 15.281 22.24 1 59.45 311 ARG B C 1
ATOM 4780 O O . ARG B 1 311 ? -0.499 16.486 22.122 1 59.45 311 ARG B O 1
ATOM 4787 N N . GLU B 1 312 ? -0.628 14.672 23.393 1 49.18 312 GLU B N 1
ATOM 4788 C CA . GLU B 1 312 ? -1.177 15.401 24.533 1 49.18 312 GLU B CA 1
ATOM 4789 C C . GLU B 1 312 ? -0.228 16.503 24.993 1 49.18 312 GLU B C 1
ATOM 4791 O O . GLU B 1 312 ? -0.645 17.448 25.667 1 49.18 312 GLU B O 1
ATOM 4796 N N . GLU B 1 313 ? 0.971 16.379 24.647 1 45.36 313 GLU B N 1
ATOM 4797 C CA . GLU B 1 313 ? 1.773 17.349 25.387 1 45.36 313 GLU B CA 1
ATOM 4798 C C . GLU B 1 313 ? 1.867 18.674 24.636 1 45.36 313 GLU B C 1
ATOM 4800 O O . GLU B 1 313 ? 2.554 19.597 25.078 1 45.36 313 GLU B O 1
ATOM 4805 N N . TYR B 1 314 ? 1.336 18.791 23.364 1 41.5 314 TYR B N 1
ATOM 4806 C CA . TYR B 1 314 ? 1.411 20.182 22.934 1 41.5 314 TYR B CA 1
ATOM 4807 C C . TYR B 1 314 ? 0.039 20.845 22.993 1 41.5 314 TYR B C 1
ATOM 4809 O O . TYR B 1 314 ? -0.98 20.202 22.731 1 41.5 314 TYR B O 1
#

Solvent-accessible surface area (backbone atoms only — not comparable to full-atom values): 30646 Å² total; per-residue (Å²): 137,83,76,75,79,75,67,76,49,70,66,55,50,50,48,46,50,48,45,47,50,47,45,57,49,43,51,52,62,59,48,44,60,52,57,19,44,51,35,47,43,49,49,55,54,49,51,50,48,45,52,49,54,30,49,56,38,27,53,60,33,49,73,77,38,55,66,63,45,33,76,66,32,52,47,57,34,67,90,45,93,74,60,32,58,5,47,45,4,24,50,40,27,32,48,52,27,31,51,44,12,45,65,45,16,50,59,32,6,49,32,24,14,48,27,56,62,74,65,47,48,73,69,52,42,67,51,50,51,55,47,32,52,42,54,60,48,51,39,52,56,56,51,6,49,36,19,43,74,49,47,29,57,56,46,40,74,75,35,85,81,43,43,81,33,9,33,46,39,25,8,46,45,52,5,59,55,37,19,36,56,29,16,51,44,26,22,54,34,40,60,66,52,59,61,67,61,53,51,52,41,45,72,74,66,45,50,72,65,50,37,44,64,70,45,40,43,61,74,19,39,32,39,38,52,26,22,51,37,50,42,49,32,50,45,58,45,48,34,46,28,40,41,64,13,10,34,82,38,54,37,71,62,94,52,53,44,38,49,24,12,29,54,46,26,49,38,54,53,48,70,75,44,82,55,49,88,87,36,69,60,41,25,45,42,29,42,53,43,41,51,50,48,51,53,27,49,53,36,42,51,50,23,52,50,45,35,54,67,50,52,70,76,109,136,80,76,74,80,74,66,76,50,71,66,55,50,50,49,46,49,48,46,45,51,46,46,57,49,42,52,52,61,59,50,44,60,54,56,20,45,51,36,47,42,48,50,55,53,48,51,50,50,44,51,49,55,30,49,57,39,28,52,60,33,49,74,76,40,56,65,63,46,32,76,65,33,50,46,55,33,67,87,44,94,76,61,34,59,5,48,44,3,22,50,39,28,30,48,52,28,30,50,43,12,46,67,47,16,49,60,32,6,50,32,23,14,48,26,58,60,74,65,46,49,74,68,51,44,67,51,51,53,55,48,32,52,43,56,59,48,50,40,52,58,57,51,6,50,38,18,45,74,48,46,28,57,57,45,39,76,74,35,84,81,43,42,80,35,9,32,46,39,23,8,45,46,52,5,59,56,37,19,36,56,27,15,52,44,27,23,52,32,40,60,66,53,60,63,67,62,54,51,52,41,44,73,73,67,44,50,72,64,50,40,42,64,69,46,38,43,63,73,20,39,32,39,37,53,25,22,50,36,49,42,49,32,50,45,58,42,47,34,47,28,40,42,64,13,10,34,82,38,54,38,71,64,94,52,53,45,38,49,24,11,28,53,46,26,50,38,52,53,48,70,74,40,81,57,47,87,86,37,70,60,40,24,44,42,28,41,51,45,42,52,50,47,51,55,26,49,53,36,42,51,49,22,52,51,45,35,55,66,49,52,70,76,109

Foldseek 3Di:
DCPPPPPCPPVNVVVVCVVVCVVVVVVCVVVVVVVVVVVVCVVVVVVVVLLVVLVVLLVLLCVPPPPCQCDPDQDQDCPDPPGGRPCLLQVLLLVLLLVLLLVQQLVLLVVLLLCLQQPDDPVRVVPVLVVLVVLLPDDVLVLQCCLQVPVQVVVCVVDPLFDSAFSNSLSNSLNVNLSSQLNVQLNVLLNPPDVVQLVVCVVVVDDSVCCSPPPRCVLSVLSNVLSSLVSSLSSSQRANNCLRRQACDRGNDNDRRDHGHHLNNLLVDLVPDDDDPPDSSNSSNSNSVSVSVVVSVVSNVVSVVSNVVSVVPD/DCPPPPPCPPVNVVVVCVVVCVVVVVVCVVVVVVVVVVVVCVVVVVVVVLLVVLVVLLVLLCVPPPPCQCDPDQDQDCPDPPGGRPCLLQVQLLVLLLVLLLVQQLVLLVVLLLCLQQPDDPVRVVPVLVVLVVLLPDDVLVLQCCLQVPVQVVVCVVDPLFDSAFSNSLSNSLNVNLSSQLNVQLNVLLNPPDVVQLVVCVVVVDDSVCCSPPPRCVLSVLSNVLSSLVSSLSSSQRANNCLRRQACDRGNDNDRRDHGHHLNNLLVVLVPDDDDPPDSSNSSNSNSVSVSVVVSVVSNVVSVVSNVVSVVVD

Nearest PDB structures (foldseek):
  2onk-assembly2_I  TM=8.116E-01  e=1.547E-05  Archaeoglobus fulgidus
  3d31-assembly1_C  TM=7.521E-01  e=2.945E-05  unclassified
  3puv-assembly1_G  TM=6.661E-01  e=8.128E-06  Escherichia coli K-12
  3tuz-assembly2_F  TM=7.854E-01  e=7.568E-05  Escherichia coli K-12
  4jbw-assembly2_I  TM=7.116E-01  e=2.589E-05  Escherichia coli K-12